Protein AF-0000000079764237 (afdb_homodimer)

Sequence (412 aa):
MGKVDENKHQKMDALFQSAYDLFLNQGIEKTSISDIAKKAGVAKGTFYLYFADKYEIRDRLIARTASRLFQRAHKALETADIPEFEDKIIFIVDYVLNAMQKNKLILRFISKNLSWGIFRQAITNNTQDDEGEILAYFSNILLDHPTIKLRAPETMLFLIIELASSTSYSTILDNDPMSFEELKPYLNESIRAIIRNHIIEDTAENMGKVDENKHQKMDALFQSAYDLFLNQGIEKTSISDIAKKAGVAKGTFYLYFADKYEIRDRLIARTASRLFQRAHKALETADIPEFEDKIIFIVDYVLNAMQKNKLILRFISKNLSWGIFRQAITNNTQDDEGEILAYFSNILLDHPTIKLRAPETMLFLIIELASSTSYSTILDNDPMSFEELKPYLNESIRAIIRNHIIEDTAEN

Organism: NCBI:txid410072

pLDDT: mean 88.66, std 13.71, range [31.56, 98.81]

Nearest PDB structures (foldseek):
  5wm9-assembly1_A  TM=7.262E-01  e=9.439E-06  Mycobacterium tuberculosis H37Rv
  5gp9-assembly1_A  TM=5.691E-01  e=1.824E-05  Halalkalibacterium halodurans C-125
  3ih3-assembly1_A  TM=5.911E-01  e=7.849E-05  Thermotoga maritima
  6mj1-assembly1_A-2  TM=4.930E-01  e=6.502E-05  Bacillus subtilis subsp. subtilis str. 168
  6g87-assembly2_C  TM=5.710E-01  e=9.971E-04  Bradyrhizobium diazoefficiens

Foldseek 3Di:
DDPVVVVLVLLLVLLLVLLLVCCLPPNQVRDALCSSQVSSVHDSVSSVVPDVGSVRSLLQSLLQLVLVLQVVQLVVLVVVPDQDLLVSVLSSLCSSLVVCLVPVSNLVSRLVNPDPVSPQQSCQVPPDPCGVPNVVSNVVSCVSVVQWDFAPVSVLVVVLCNLSSVVSNCQSPPCVPHHNVVCSVVSSVVNSVSRVVGTDDPPPPD/DDPVVVVLVLLLVLLLVLLLVCCLPPNLVRDALCSSQVSSVHDSVSSVVPDVGSVRSLLQSLLQLLLVLQVVQLVVLVVVPDQDLLVSVLSSLVSSLVVCLVPVSNLVSHLVNPDPVSPQQSCQVPPDPCGNPNVVSNVVSCVSVVQWDFAPVSVLVVVLCNLSSVVSNCQSPPCPPHHNVVCSVVSSVVNSVSSVVGTDDPPPPD

Radius of gyration: 24.18 Å; Cα contacts (8 Å, |Δi|>4): 410; chains: 2; bounding box: 72×68×48 Å

Solvent-accessible surface area (backbone atoms only — not comparable to full-atom values): 22259 Å² total; per-residue (Å²): 125,55,74,67,54,50,50,49,50,49,51,51,49,33,39,51,53,30,38,50,53,42,37,54,74,62,29,63,87,75,50,49,64,62,58,26,20,54,70,38,72,46,56,58,69,59,50,57,74,77,30,94,49,70,62,54,53,49,49,53,48,43,17,50,51,52,32,50,44,52,50,51,26,51,56,51,49,72,69,64,74,63,84,50,68,66,58,45,54,50,48,38,52,49,45,43,52,50,54,27,63,76,34,55,49,56,37,59,57,35,68,79,64,64,42,64,67,40,50,46,39,26,20,45,50,51,77,70,95,79,13,48,40,50,61,42,46,52,48,50,55,44,64,76,34,76,84,63,41,65,52,61,58,68,57,50,50,49,54,45,50,37,34,53,48,52,51,42,50,40,10,58,76,64,42,42,90,40,44,45,77,72,42,44,66,60,52,53,53,41,45,48,43,42,52,56,72,27,46,55,75,81,73,76,81,120,126,55,73,68,54,49,50,51,50,50,52,51,48,33,40,50,53,30,40,50,52,42,37,53,73,61,30,63,88,75,51,48,65,61,56,26,20,54,70,40,70,45,54,60,69,60,49,58,74,77,30,94,47,71,62,54,54,47,49,53,46,42,18,51,52,52,33,50,45,49,49,51,26,50,58,50,50,72,70,65,72,65,85,50,70,65,56,44,55,50,48,37,53,50,46,43,52,49,53,27,61,75,34,55,48,57,38,58,57,35,67,80,63,63,40,63,68,40,50,45,39,27,20,46,49,50,77,70,96,76,13,50,42,51,60,43,46,51,49,49,54,42,65,76,36,75,84,62,39,66,53,61,59,67,58,50,50,49,54,43,50,36,33,54,48,51,51,42,49,38,10,58,76,65,42,42,93,38,44,42,78,71,43,45,66,60,52,52,53,41,46,47,41,42,51,57,72,26,46,54,75,80,74,75,81,120

InterPro domains:
  IPR001647 DNA-binding HTH domain, TetR-type [PF00440] (17-59)
  IPR001647 DNA-binding HTH domain, TetR-type [PR00455] (15-28)
  IPR001647 DNA-binding HTH domain, TetR-type [PR00455] (36-59)
  IPR001647 DNA-binding HTH domain, TetR-type [PS50977] (9-69)
  IPR009057 Homedomain-like superfamily [SSF46689] (2-77)
  IPR023772 DNA-binding HTH domain, TetR-type, conserved site [PS01081] (27-57)
  IPR050624 Nucleoid occlusion factor SlmA/HTH-type transcriptional regulator [PTHR43479] (3-113)

Structure (mmCIF, N/CA/C/O backbone):
data_AF-0000000079764237-model_v1
#
loop_
_entity.id
_entity.type
_entity.pdbx_description
1 polymer 'TetR/AcrR family transcriptional regulator'
#
loop_
_atom_site.group_PDB
_atom_site.id
_atom_site.type_symbol
_atom_site.label_atom_id
_atom_site.label_alt_id
_atom_site.label_comp_id
_atom_site.label_asym_id
_atom_site.label_entity_id
_atom_site.label_seq_id
_atom_site.pdbx_PDB_ins_code
_atom_site.Cartn_x
_atom_site.Cartn_y
_atom_site.Cartn_z
_atom_site.occupancy
_atom_site.B_iso_or_equiv
_atom_site.auth_seq_id
_atom_site.auth_comp_id
_atom_site.auth_asym_id
_atom_site.auth_atom_id
_atom_site.pdbx_PDB_model_num
ATOM 1 N N . MET A 1 1 ? 15.68 -31.938 -24.047 1 57.62 1 MET A N 1
ATOM 2 C CA . MET A 1 1 ? 16.516 -30.75 -24.047 1 57.62 1 MET A CA 1
ATOM 3 C C . MET A 1 1 ? 17.984 -31.109 -24.219 1 57.62 1 MET A C 1
ATOM 5 O O . MET A 1 1 ? 18.469 -32.062 -23.594 1 57.62 1 MET A O 1
ATOM 9 N N . GLY A 1 2 ? 18.625 -30.625 -25.203 1 64.19 2 GLY A N 1
ATOM 10 C CA . GLY A 1 2 ? 20.016 -30.969 -25.422 1 64.19 2 GLY A CA 1
ATOM 11 C C . GLY A 1 2 ? 20.922 -30.516 -24.297 1 64.19 2 GLY A C 1
ATOM 12 O O . GLY A 1 2 ? 20.5 -29.781 -23.406 1 64.19 2 GLY A O 1
ATOM 13 N N . LYS A 1 3 ? 22.094 -31.141 -24.172 1 73.75 3 LYS A N 1
ATOM 14 C CA . LYS A 1 3 ? 23.078 -30.844 -23.125 1 73.75 3 LYS A CA 1
ATOM 15 C C . LYS A 1 3 ? 23.25 -29.344 -22.953 1 73.75 3 LYS A C 1
ATOM 17 O O . LYS A 1 3 ? 23.391 -28.844 -21.844 1 73.75 3 LYS A O 1
ATOM 22 N N . VAL A 1 4 ? 23.219 -28.578 -24.031 1 73.19 4 VAL A N 1
ATOM 23 C CA . VAL A 1 4 ? 23.406 -27.141 -24.047 1 73.19 4 VAL A CA 1
ATOM 24 C C . VAL A 1 4 ? 22.219 -26.453 -23.344 1 73.19 4 VAL A C 1
ATOM 26 O O . VAL A 1 4 ? 22.406 -25.547 -22.547 1 73.19 4 VAL A O 1
ATOM 29 N N . ASP A 1 5 ? 21.062 -26.938 -23.656 1 72.88 5 ASP A N 1
ATOM 30 C CA . ASP A 1 5 ? 19.859 -26.406 -23.047 1 72.88 5 ASP A CA 1
ATOM 31 C C . ASP A 1 5 ? 19.828 -26.688 -21.547 1 72.88 5 ASP A C 1
ATOM 33 O O . ASP A 1 5 ? 19.406 -25.828 -20.75 1 72.88 5 ASP A O 1
ATOM 37 N N . GLU A 1 6 ? 20.281 -27.844 -21.219 1 74.56 6 GLU A N 1
ATOM 38 C CA . GLU A 1 6 ? 20.328 -28.219 -19.812 1 74.56 6 GLU A CA 1
ATOM 39 C C . GLU A 1 6 ? 21.312 -27.359 -19.031 1 74.56 6 GLU A C 1
ATOM 41 O O . GLU A 1 6 ? 21.031 -26.953 -17.906 1 74.56 6 GLU A O 1
ATOM 46 N N . ASN A 1 7 ? 22.438 -27.125 -19.625 1 78.31 7 ASN A N 1
ATOM 47 C CA . ASN A 1 7 ? 23.438 -26.281 -19 1 78.31 7 ASN A CA 1
ATOM 48 C C . ASN A 1 7 ? 22.938 -24.844 -18.812 1 78.31 7 ASN A C 1
ATOM 50 O O . ASN A 1 7 ? 23.188 -24.219 -17.781 1 78.31 7 ASN A O 1
ATOM 54 N N . LYS A 1 8 ? 22.203 -24.453 -19.781 1 80.31 8 LYS A N 1
ATOM 55 C CA . LYS A 1 8 ? 21.625 -23.125 -19.719 1 80.31 8 LYS A CA 1
ATOM 56 C C . LYS A 1 8 ? 20.625 -23 -18.562 1 80.31 8 LYS A C 1
ATOM 58 O O . LYS A 1 8 ? 20.641 -22.016 -17.828 1 80.31 8 LYS A O 1
ATOM 63 N N . HIS A 1 9 ? 19.891 -24.047 -18.453 1 84.44 9 HIS A N 1
ATOM 64 C CA . HIS A 1 9 ? 18.891 -24.062 -17.391 1 84.44 9 HIS A CA 1
ATOM 65 C C . HIS A 1 9 ? 19.547 -24.109 -16.016 1 84.44 9 HIS A C 1
ATOM 67 O O . HIS A 1 9 ? 19.078 -23.438 -15.086 1 84.44 9 HIS A O 1
ATOM 73 N N . GLN A 1 10 ? 20.562 -24.781 -15.945 1 88.88 10 GLN A N 1
ATOM 74 C CA . GLN A 1 10 ? 21.266 -24.891 -14.672 1 88.88 10 GLN A CA 1
ATOM 75 C C . GLN A 1 10 ? 21.906 -23.578 -14.266 1 88.88 10 GLN A C 1
ATOM 77 O O . GLN A 1 10 ? 21.859 -23.188 -13.094 1 88.88 10 GLN A O 1
ATOM 82 N N . LYS A 1 11 ? 22.5 -22.938 -15.234 1 92 11 LYS A N 1
ATOM 83 C CA . LYS A 1 11 ? 23.125 -21.641 -14.938 1 92 11 LYS A CA 1
ATOM 84 C C . LYS A 1 11 ? 22.094 -20.609 -14.547 1 92 11 LYS A C 1
ATOM 86 O O . LYS A 1 11 ? 22.281 -19.844 -13.602 1 92 11 LYS A O 1
ATOM 91 N N . MET A 1 12 ? 21.062 -20.625 -15.266 1 92.5 12 MET A N 1
ATOM 92 C CA . MET A 1 12 ? 19.969 -19.688 -14.953 1 92.5 12 MET A CA 1
ATOM 93 C C . MET A 1 12 ? 19.438 -19.938 -13.547 1 92.5 12 MET A C 1
ATOM 95 O O . MET A 1 12 ? 19.219 -19 -12.781 1 92.5 12 MET A O 1
ATOM 99 N N . ASP A 1 13 ? 19.266 -21.172 -13.219 1 93.62 13 ASP A N 1
ATOM 100 C CA . ASP A 1 13 ? 18.766 -21.531 -11.906 1 93.62 13 ASP A CA 1
ATOM 101 C C . ASP A 1 13 ? 19.734 -21.125 -10.805 1 93.62 13 ASP A C 1
ATOM 103 O O . ASP A 1 13 ? 19.312 -20.672 -9.734 1 93.62 13 ASP A O 1
ATOM 107 N N . ALA A 1 14 ? 20.984 -21.328 -11.094 1 95.5 14 ALA A N 1
ATOM 108 C CA . ALA A 1 14 ? 22 -20.938 -10.125 1 95.5 14 ALA A CA 1
ATOM 109 C C . ALA A 1 14 ? 21.969 -19.422 -9.891 1 95.5 14 ALA A C 1
ATOM 111 O O . ALA A 1 14 ? 22.094 -18.969 -8.75 1 95.5 14 ALA A O 1
ATOM 112 N N . LEU A 1 15 ? 21.766 -18.703 -10.938 1 96.25 15 LEU A N 1
ATOM 113 C CA . LEU A 1 15 ? 21.672 -17.25 -10.836 1 96.25 15 LEU A CA 1
ATOM 114 C C . LEU A 1 15 ? 20.438 -16.844 -10.039 1 96.25 15 LEU A C 1
ATOM 116 O O . LEU A 1 15 ? 20.5 -15.977 -9.164 1 96.25 15 LEU A O 1
ATOM 120 N N . PHE A 1 16 ? 19.328 -17.484 -10.297 1 95.12 16 PHE A N 1
ATOM 121 C CA . PHE A 1 16 ? 18.094 -17.203 -9.586 1 95.12 16 PHE A CA 1
ATOM 122 C C . PHE A 1 16 ? 18.25 -17.469 -8.094 1 95.12 16 PHE A C 1
ATOM 124 O O . PHE A 1 16 ? 17.922 -16.625 -7.266 1 95.12 16 PHE A O 1
ATOM 131 N N . GLN A 1 17 ? 18.812 -18.609 -7.785 1 96.19 17 GLN A N 1
ATOM 132 C CA . GLN A 1 17 ? 18.953 -18.984 -6.387 1 96.19 17 GLN A CA 1
ATOM 133 C C . GLN A 1 17 ? 19.906 -18.047 -5.652 1 96.19 17 GLN A C 1
ATOM 135 O O . GLN A 1 17 ? 19.641 -17.656 -4.512 1 96.19 17 GLN A O 1
ATOM 140 N N . SER A 1 18 ? 20.953 -17.734 -6.293 1 97.5 18 SER A N 1
ATOM 141 C CA . SER A 1 18 ? 21.938 -16.828 -5.699 1 97.5 18 SER A CA 1
ATOM 142 C C . SER A 1 18 ? 21.344 -15.445 -5.48 1 97.5 18 SER A C 1
ATOM 144 O O . SER A 1 18 ? 21.484 -14.867 -4.402 1 97.5 18 SER A O 1
ATOM 146 N N . ALA A 1 19 ? 20.719 -14.938 -6.531 1 96.88 19 ALA A N 1
ATOM 147 C CA . ALA A 1 19 ? 20.078 -13.625 -6.426 1 96.88 19 ALA A CA 1
ATOM 148 C C . ALA A 1 19 ? 19.016 -13.617 -5.328 1 96.88 19 ALA A C 1
ATOM 150 O O . ALA A 1 19 ? 18.953 -12.672 -4.539 1 96.88 19 ALA A O 1
ATOM 151 N N . TYR A 1 20 ? 18.266 -14.648 -5.285 1 95.31 20 TYR A N 1
ATOM 152 C CA . TYR A 1 20 ? 17.203 -14.773 -4.285 1 95.31 20 TYR A CA 1
ATOM 153 C C . TYR A 1 20 ? 17.781 -14.688 -2.877 1 95.31 20 TYR A C 1
ATOM 155 O O . TYR A 1 20 ? 17.312 -13.891 -2.059 1 95.31 20 TYR A O 1
ATOM 163 N N . ASP A 1 21 ? 18.797 -15.43 -2.662 1 96.25 21 ASP A N 1
ATOM 164 C CA . ASP A 1 21 ? 19.438 -15.461 -1.352 1 96.25 21 ASP A CA 1
ATOM 165 C C . ASP A 1 21 ? 20.016 -14.094 -0.991 1 96.25 21 ASP A C 1
ATOM 167 O O . ASP A 1 21 ? 19.859 -13.617 0.132 1 96.25 21 ASP A O 1
ATOM 171 N N . LEU A 1 22 ? 20.656 -13.523 -1.904 1 96.88 22 LEU A N 1
ATOM 172 C CA . LEU A 1 22 ? 21.312 -12.234 -1.667 1 96.88 22 LEU A CA 1
ATOM 173 C C . LEU A 1 22 ? 20.266 -11.141 -1.454 1 96.88 22 LEU A C 1
ATOM 175 O O . LEU A 1 22 ? 20.406 -10.32 -0.542 1 96.88 22 LEU A O 1
ATOM 179 N N . PHE A 1 23 ? 19.234 -11.125 -2.27 1 94.56 23 PHE A N 1
ATOM 180 C CA . PHE A 1 23 ? 18.188 -10.125 -2.15 1 94.56 23 PHE A CA 1
ATOM 181 C C . PHE A 1 23 ? 17.453 -10.25 -0.814 1 94.56 23 PHE A C 1
ATOM 183 O O . PHE A 1 23 ? 17.156 -9.242 -0.17 1 94.56 23 PHE A O 1
ATOM 190 N N . LEU A 1 24 ? 17.234 -11.453 -0.406 1 92.19 24 LEU A N 1
ATOM 191 C CA . LEU A 1 24 ? 16.484 -11.68 0.831 1 92.19 24 LEU A CA 1
ATOM 192 C C . LEU A 1 24 ? 17.312 -11.266 2.043 1 92.19 24 LEU A C 1
ATOM 194 O O . LEU A 1 24 ? 16.781 -10.734 3.016 1 92.19 24 LEU A O 1
ATOM 198 N N . ASN A 1 25 ? 18.594 -11.438 1.952 1 91.62 25 ASN A N 1
ATOM 199 C CA . ASN A 1 25 ? 19.438 -11.266 3.139 1 91.62 25 ASN A CA 1
ATOM 200 C C . ASN A 1 25 ? 20.109 -9.898 3.152 1 91.62 25 ASN A C 1
ATOM 202 O O . ASN A 1 25 ? 20.25 -9.273 4.211 1 91.62 25 ASN A O 1
ATOM 206 N N . GLN A 1 26 ? 20.484 -9.383 1.968 1 91.25 26 GLN A N 1
ATOM 207 C CA . GLN A 1 26 ? 21.266 -8.156 1.905 1 91.25 26 GLN A CA 1
ATOM 208 C C . GLN A 1 26 ? 20.453 -7.008 1.307 1 91.25 26 GLN A C 1
ATOM 210 O O . GLN A 1 26 ? 20.828 -5.84 1.451 1 91.25 26 GLN A O 1
ATOM 215 N N . GLY A 1 27 ? 19.375 -7.395 0.674 1 90.5 27 GLY A N 1
ATOM 216 C CA . GLY A 1 27 ? 18.609 -6.363 -0.02 1 90.5 27 GLY A CA 1
ATOM 217 C C . GLY A 1 27 ? 19.078 -6.141 -1.447 1 90.5 27 GLY A C 1
ATOM 218 O O . GLY A 1 27 ? 20.219 -6.473 -1.796 1 90.5 27 GLY A O 1
ATOM 219 N N . ILE A 1 28 ? 18.328 -5.539 -2.238 1 91 28 ILE A N 1
ATOM 220 C CA . ILE A 1 28 ? 18.562 -5.367 -3.666 1 91 28 ILE A CA 1
ATOM 221 C C . ILE A 1 28 ? 19.641 -4.305 -3.879 1 91 28 ILE A C 1
ATOM 223 O O . ILE A 1 28 ? 20.562 -4.492 -4.684 1 91 28 ILE A O 1
ATOM 227 N N . GLU A 1 29 ? 19.516 -3.227 -3.141 1 86.5 29 GLU A N 1
ATOM 228 C CA . GLU A 1 29 ? 20.422 -2.092 -3.326 1 86.5 29 GLU A CA 1
ATOM 229 C C . GLU A 1 29 ? 21.859 -2.471 -2.994 1 86.5 29 GLU A C 1
ATOM 231 O O . GLU A 1 29 ? 22.797 -2.029 -3.666 1 86.5 29 GLU A O 1
ATOM 236 N N . LYS A 1 30 ? 22.062 -3.293 -2.105 1 91.81 30 LYS A N 1
ATOM 237 C CA . LYS A 1 30 ? 23.391 -3.639 -1.625 1 91.81 30 LYS A CA 1
ATOM 238 C C . LYS A 1 30 ? 23.953 -4.84 -2.379 1 91.81 30 LYS A C 1
ATOM 240 O O . LYS A 1 30 ? 25.062 -5.289 -2.098 1 91.81 30 LYS A O 1
ATOM 245 N N . THR A 1 31 ? 23.141 -5.367 -3.229 1 96.44 31 THR A N 1
ATOM 246 C CA . THR A 1 31 ? 23.578 -6.531 -3.992 1 96.44 31 THR A CA 1
ATOM 247 C C . THR A 1 31 ? 24.016 -6.121 -5.395 1 96.44 31 THR A C 1
ATOM 249 O O . THR A 1 31 ? 23.312 -5.398 -6.09 1 96.44 31 THR A O 1
ATOM 252 N N . SER A 1 32 ? 25.203 -6.555 -5.82 1 96.62 32 SER A N 1
ATOM 253 C CA . SER A 1 32 ? 25.688 -6.262 -7.164 1 96.62 32 SER A CA 1
ATOM 254 C C . SER A 1 32 ? 25.562 -7.48 -8.07 1 96.62 32 SER A C 1
ATOM 256 O O . SER A 1 32 ? 25.391 -8.602 -7.594 1 96.62 32 SER A O 1
ATOM 258 N N . ILE A 1 33 ? 25.703 -7.223 -9.312 1 97.56 33 ILE A N 1
ATOM 259 C CA . ILE A 1 33 ? 25.703 -8.305 -10.289 1 97.56 33 ILE A CA 1
ATOM 260 C C . ILE A 1 33 ? 26.922 -9.203 -10.062 1 97.56 33 ILE A C 1
ATOM 262 O O . ILE A 1 33 ? 26.828 -10.422 -10.195 1 97.56 33 ILE A O 1
ATOM 266 N N . SER A 1 34 ? 28.016 -8.586 -9.695 1 97.56 34 SER A N 1
ATOM 267 C CA . SER A 1 34 ? 29.219 -9.344 -9.391 1 97.56 34 SER A CA 1
ATOM 268 C C . SER A 1 34 ? 28.984 -10.297 -8.219 1 97.56 34 SER A C 1
ATOM 270 O O . SER A 1 34 ? 29.422 -11.445 -8.242 1 97.56 34 SER A O 1
ATOM 272 N N . ASP A 1 35 ? 28.281 -9.867 -7.184 1 97.88 35 ASP A N 1
ATOM 273 C CA . ASP A 1 35 ? 27.953 -10.711 -6.039 1 97.88 35 ASP A CA 1
ATOM 274 C C . ASP A 1 35 ? 27.125 -11.922 -6.469 1 97.88 35 ASP A C 1
ATOM 276 O O . ASP A 1 35 ? 27.406 -13.047 -6.047 1 97.88 35 ASP A O 1
ATOM 280 N N . ILE A 1 36 ? 26.141 -11.703 -7.305 1 98.31 36 ILE A N 1
ATOM 281 C CA . ILE A 1 36 ? 25.234 -12.742 -7.766 1 98.31 36 ILE A CA 1
ATOM 282 C C . ILE A 1 36 ? 26 -13.773 -8.586 1 98.31 36 ILE A C 1
ATOM 284 O O . ILE A 1 36 ? 25.875 -14.984 -8.352 1 98.31 36 ILE A O 1
ATOM 288 N N . ALA A 1 37 ? 26.812 -13.25 -9.539 1 98 37 ALA A N 1
ATOM 289 C CA . ALA A 1 37 ? 27.594 -14.125 -10.414 1 98 37 ALA A CA 1
ATOM 290 C C . ALA A 1 37 ? 28.578 -14.969 -9.609 1 98 37 ALA A C 1
ATOM 292 O O . ALA A 1 37 ? 28.672 -16.188 -9.805 1 98 37 ALA A O 1
ATOM 293 N N . LYS A 1 38 ? 29.266 -14.352 -8.742 1 98 38 LYS A N 1
ATOM 294 C CA . LYS A 1 38 ? 30.25 -15.039 -7.895 1 98 38 LYS A CA 1
ATOM 295 C C . LYS A 1 38 ? 29.594 -16.141 -7.078 1 98 38 LYS A C 1
ATOM 297 O O . LYS A 1 38 ? 30.078 -17.281 -7.047 1 98 38 LYS A O 1
ATOM 302 N N . LYS A 1 39 ? 28.547 -15.898 -6.457 1 97.62 39 LYS A N 1
ATOM 303 C CA . LYS A 1 39 ? 27.844 -16.875 -5.637 1 97.62 39 LYS A CA 1
ATOM 304 C C . LYS A 1 39 ? 27.312 -18.031 -6.488 1 97.62 39 LYS A C 1
ATOM 306 O O . LYS A 1 39 ? 27.25 -19.172 -6.035 1 97.62 39 LYS A O 1
ATOM 311 N N . ALA A 1 40 ? 26.906 -17.656 -7.672 1 97.56 40 ALA A N 1
ATOM 312 C CA . ALA A 1 40 ? 26.359 -18.656 -8.594 1 97.56 40 ALA A CA 1
ATOM 313 C C . ALA A 1 40 ? 27.469 -19.5 -9.211 1 97.56 40 ALA A C 1
ATOM 315 O O . ALA A 1 40 ? 27.203 -20.5 -9.867 1 97.56 40 ALA A O 1
ATOM 316 N N . GLY A 1 41 ? 28.688 -19.031 -9.117 1 96.94 41 GLY A N 1
ATOM 317 C CA . GLY A 1 41 ? 29.812 -19.766 -9.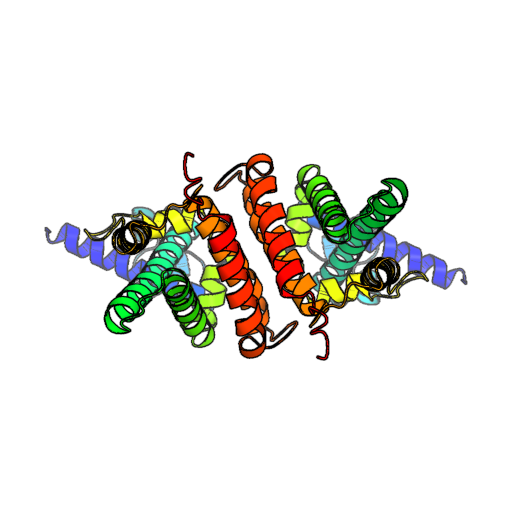664 1 96.94 41 GLY A CA 1
ATOM 318 C C . GLY A 1 41 ? 29.984 -19.594 -11.156 1 96.94 41 GLY A C 1
ATOM 319 O O . GLY A 1 41 ? 30.375 -20.531 -11.867 1 96.94 41 GLY A O 1
ATOM 320 N N . VAL A 1 42 ? 29.547 -18.438 -11.609 1 96.62 42 VAL A N 1
ATOM 321 C CA . VAL A 1 42 ? 29.672 -18.156 -13.039 1 96.62 42 VAL A CA 1
ATOM 322 C C . VAL A 1 42 ? 30.391 -16.828 -13.234 1 96.62 42 VAL A C 1
ATOM 324 O O . VAL A 1 42 ? 30.578 -16.062 -12.281 1 96.62 42 VAL A O 1
ATOM 327 N N . ALA A 1 43 ? 30.797 -16.609 -14.492 1 95 43 ALA A N 1
ATOM 328 C CA . ALA A 1 43 ? 31.391 -15.312 -14.836 1 95 43 ALA A CA 1
ATOM 329 C C . ALA A 1 43 ? 30.328 -14.227 -14.93 1 95 43 ALA A C 1
ATOM 331 O O . ALA A 1 43 ? 29.156 -14.508 -15.227 1 95 43 ALA A O 1
ATOM 332 N N . LYS A 1 44 ? 30.719 -13 -14.703 1 95.44 44 LYS A N 1
ATOM 333 C CA . LYS A 1 44 ? 29.812 -11.852 -14.773 1 95.44 44 LYS A CA 1
ATOM 334 C C . LYS A 1 44 ? 29.156 -11.758 -16.141 1 95.44 44 LYS A C 1
ATOM 336 O O . LYS A 1 44 ? 27.969 -11.422 -16.234 1 95.44 44 LYS A O 1
ATOM 341 N N . GLY A 1 45 ? 29.891 -12.078 -17.125 1 95.44 45 GLY A N 1
ATOM 342 C CA . GLY A 1 45 ? 29.375 -12.039 -18.484 1 95.44 45 GLY A CA 1
ATOM 343 C C . GLY A 1 45 ? 28.219 -13 -18.719 1 95.44 45 GLY A C 1
ATOM 344 O O . GLY A 1 45 ? 27.297 -12.695 -19.469 1 95.44 45 GLY A O 1
ATOM 345 N N . THR A 1 46 ? 28.281 -14.133 -18.047 1 95.56 46 THR A N 1
ATOM 346 C CA . THR A 1 46 ? 27.219 -15.133 -18.141 1 95.56 46 THR A CA 1
ATOM 347 C C . THR A 1 46 ? 25.891 -14.562 -17.641 1 95.56 46 THR A C 1
ATOM 349 O O . THR A 1 46 ? 24.844 -14.883 -18.188 1 95.56 46 THR A O 1
ATOM 352 N N . PHE A 1 47 ? 25.938 -13.688 -16.625 1 97.12 47 PHE A N 1
ATOM 353 C CA . PHE A 1 47 ? 24.734 -13.039 -16.109 1 97.12 47 PHE A CA 1
ATOM 354 C C . PHE A 1 47 ? 24 -12.305 -17.234 1 97.12 47 PHE A C 1
ATOM 356 O O . PHE A 1 47 ? 22.781 -12.414 -17.344 1 97.12 47 PHE A O 1
ATOM 363 N N . TYR A 1 48 ? 24.703 -11.688 -18.078 1 95.94 48 TYR A N 1
ATOM 364 C CA . TYR A 1 48 ? 24.125 -10.797 -19.078 1 95.94 48 TYR A CA 1
ATOM 365 C C . TYR A 1 48 ? 23.562 -11.594 -20.25 1 95.94 48 TYR A C 1
ATOM 367 O O . TYR A 1 48 ? 22.859 -11.047 -21.109 1 95.94 48 TYR A O 1
ATOM 375 N N . LEU A 1 49 ? 23.844 -12.836 -20.281 1 95.06 49 LEU A N 1
ATOM 376 C CA . LEU A 1 49 ? 23.203 -13.711 -21.25 1 95.06 49 LEU A CA 1
ATOM 377 C C . LEU A 1 49 ? 21.719 -13.898 -20.922 1 95.06 49 LEU A C 1
ATOM 379 O O . LEU A 1 49 ? 20.922 -14.188 -21.797 1 95.06 49 LEU A O 1
ATOM 383 N N . TYR A 1 50 ? 21.484 -13.695 -19.672 1 94.56 50 TYR A N 1
ATOM 384 C CA . TYR A 1 50 ? 20.141 -14.047 -19.219 1 94.56 50 TYR A CA 1
ATOM 385 C C . TYR A 1 50 ? 19.391 -12.805 -18.75 1 94.56 50 TYR A C 1
ATOM 387 O O . TYR A 1 50 ? 18.156 -12.742 -18.859 1 94.56 50 TYR A O 1
ATOM 395 N N . PHE A 1 51 ? 20.125 -11.875 -18.219 1 96.44 51 PHE A N 1
ATOM 396 C CA . PHE A 1 51 ? 19.484 -10.703 -17.625 1 96.44 51 PHE A CA 1
ATOM 397 C C . PHE A 1 51 ? 20.203 -9.43 -18.031 1 96.44 51 PHE A C 1
ATOM 399 O O . PHE A 1 51 ? 21.438 -9.398 -18.078 1 96.44 51 PHE A O 1
ATOM 406 N N . ALA A 1 52 ? 19.406 -8.391 -18.203 1 96.12 52 ALA A N 1
ATOM 407 C CA . ALA A 1 52 ? 19.984 -7.109 -18.594 1 96.12 52 ALA A CA 1
ATOM 408 C C . ALA A 1 52 ? 20.594 -6.379 -17.406 1 96.12 52 ALA A C 1
ATOM 410 O O . ALA A 1 52 ? 21.562 -5.637 -17.547 1 96.12 52 ALA A O 1
ATOM 411 N N . ASP A 1 53 ? 19.984 -6.551 -16.172 1 95.81 53 ASP A N 1
ATOM 412 C CA . ASP A 1 53 ? 20.438 -5.91 -14.93 1 95.81 53 ASP A CA 1
ATOM 413 C C . ASP A 1 53 ? 19.844 -6.602 -13.711 1 95.81 53 ASP A C 1
ATOM 415 O O . ASP A 1 53 ? 19.141 -7.613 -13.836 1 95.81 53 ASP A O 1
ATOM 419 N N . LYS A 1 54 ? 20.156 -6.121 -12.609 1 95.19 54 LYS A N 1
ATOM 420 C CA . LYS A 1 54 ? 19.719 -6.777 -11.375 1 95.19 54 LYS A CA 1
ATOM 421 C C . LYS A 1 54 ? 18.219 -6.586 -11.148 1 95.19 54 LYS A C 1
ATOM 423 O O . LYS A 1 54 ? 17.594 -7.363 -10.43 1 95.19 54 LYS A O 1
ATOM 428 N N . TYR A 1 55 ? 17.625 -5.664 -11.781 1 93.12 55 TYR A N 1
ATOM 429 C CA . TYR A 1 55 ? 16.203 -5.418 -11.602 1 93.12 55 TYR A CA 1
ATOM 430 C C . TYR A 1 55 ? 15.367 -6.398 -12.422 1 93.12 55 TYR A C 1
ATOM 432 O O . TYR A 1 55 ? 14.273 -6.785 -12.016 1 93.12 55 TYR A O 1
ATOM 440 N N . GLU A 1 56 ? 15.867 -6.762 -13.531 1 94.12 56 GLU A N 1
ATOM 441 C CA . GLU A 1 56 ? 15.164 -7.781 -14.305 1 94.12 56 GLU A CA 1
ATOM 442 C C . GLU A 1 56 ? 15.086 -9.102 -13.539 1 94.12 56 GLU A C 1
ATOM 444 O O . GLU A 1 56 ? 14.023 -9.719 -13.453 1 94.12 56 GLU A O 1
ATOM 449 N N . ILE A 1 57 ? 16.25 -9.578 -13.016 1 95.44 57 ILE A N 1
ATOM 450 C CA . ILE A 1 57 ? 16.234 -10.836 -12.281 1 95.44 57 ILE A CA 1
ATOM 451 C C . ILE A 1 57 ? 15.398 -10.695 -11.016 1 95.44 57 ILE A C 1
ATOM 453 O O . ILE A 1 57 ? 14.711 -11.633 -10.609 1 95.44 57 ILE A O 1
ATOM 457 N N . ARG A 1 58 ? 15.406 -9.531 -10.344 1 94.25 58 ARG A N 1
ATOM 458 C CA . ARG A 1 58 ? 14.555 -9.266 -9.195 1 94.25 58 ARG A CA 1
ATOM 459 C C . ARG A 1 58 ? 13.078 -9.461 -9.547 1 94.25 58 ARG A C 1
ATOM 461 O O . ARG A 1 58 ? 12.367 -10.195 -8.859 1 94.25 58 ARG A O 1
ATOM 468 N N . ASP A 1 59 ? 12.68 -8.828 -10.672 1 92.25 59 ASP A N 1
ATOM 469 C CA . ASP A 1 59 ? 11.273 -8.867 -11.07 1 92.25 59 ASP A CA 1
ATOM 470 C C . ASP A 1 59 ? 10.828 -10.297 -11.375 1 92.25 59 ASP A C 1
ATOM 472 O O . ASP A 1 59 ? 9.734 -10.703 -10.984 1 92.25 59 ASP A O 1
ATOM 476 N N . ARG A 1 60 ? 11.648 -10.992 -12.016 1 91.44 60 ARG A N 1
ATOM 477 C CA . ARG A 1 60 ? 11.328 -12.375 -12.336 1 91.44 60 ARG A CA 1
ATOM 478 C C . ARG A 1 60 ? 11.242 -13.227 -11.07 1 91.44 60 ARG A C 1
ATOM 480 O O . ARG A 1 60 ? 10.375 -14.094 -10.953 1 91.44 60 ARG A O 1
ATOM 487 N N . LEU A 1 61 ? 12.109 -12.953 -10.156 1 92.69 61 LEU A N 1
ATOM 488 C CA . LEU A 1 61 ? 12.117 -13.688 -8.891 1 92.69 61 LEU A CA 1
ATOM 489 C C . LEU A 1 61 ? 10.875 -13.352 -8.062 1 92.69 61 LEU A C 1
ATOM 491 O O . LEU A 1 61 ? 10.305 -14.234 -7.418 1 92.69 61 LEU A O 1
ATOM 495 N N . ILE A 1 62 ? 10.523 -12.133 -8.07 1 92.69 62 ILE A N 1
ATOM 496 C CA . ILE A 1 62 ? 9.328 -11.719 -7.348 1 92.69 62 ILE A CA 1
ATOM 497 C C . ILE A 1 62 ? 8.109 -12.43 -7.93 1 92.69 62 ILE A C 1
ATOM 499 O O . ILE A 1 62 ? 7.297 -12.992 -7.188 1 92.69 62 ILE A O 1
ATOM 503 N N . ALA A 1 63 ? 8.023 -12.391 -9.234 1 89.88 63 ALA A N 1
ATOM 504 C CA . ALA A 1 63 ? 6.914 -13.055 -9.898 1 89.88 63 ALA A CA 1
ATOM 505 C C . ALA A 1 63 ? 6.887 -14.547 -9.562 1 89.88 63 ALA A C 1
ATOM 507 O O . ALA A 1 63 ? 5.828 -15.102 -9.25 1 89.88 63 ALA A O 1
ATOM 508 N N . ARG A 1 64 ? 8 -15.172 -9.57 1 88.25 64 ARG A N 1
ATOM 509 C CA . ARG A 1 64 ? 8.109 -16.594 -9.281 1 88.25 64 ARG A CA 1
ATOM 510 C C . ARG A 1 64 ? 7.723 -16.891 -7.84 1 88.25 64 ARG A C 1
ATOM 512 O O . ARG A 1 64 ? 7.027 -17.875 -7.562 1 88.25 64 ARG A O 1
ATOM 519 N N . THR A 1 65 ? 8.203 -16.109 -6.969 1 90.56 65 THR A N 1
ATOM 520 C CA . THR A 1 65 ? 7.922 -16.297 -5.551 1 90.56 65 THR A CA 1
ATOM 521 C C . THR A 1 65 ? 6.43 -16.125 -5.27 1 90.56 65 THR A C 1
ATOM 523 O O . THR A 1 65 ? 5.828 -16.938 -4.562 1 90.56 65 THR A O 1
ATOM 526 N N . ALA A 1 66 ? 5.875 -15.062 -5.805 1 89.62 66 ALA A N 1
ATOM 527 C CA . ALA A 1 66 ? 4.438 -14.836 -5.656 1 89.62 66 ALA A CA 1
ATOM 528 C C . ALA A 1 66 ? 3.637 -16 -6.242 1 89.62 66 ALA A C 1
ATOM 530 O O . ALA A 1 66 ? 2.686 -16.484 -5.621 1 89.62 66 ALA A O 1
ATOM 531 N N . SER A 1 67 ? 4.02 -16.422 -7.426 1 87.88 67 SER A N 1
ATOM 532 C CA . SER A 1 67 ? 3.348 -17.547 -8.086 1 87.88 67 SER A CA 1
ATOM 533 C C . SER A 1 67 ? 3.361 -18.797 -7.207 1 87.88 67 SER A C 1
ATOM 535 O O . SER A 1 67 ? 2.348 -19.484 -7.09 1 87.88 67 SER A O 1
ATOM 537 N N . ARG A 1 68 ? 4.477 -19.031 -6.645 1 89.44 68 ARG A N 1
ATOM 538 C CA . ARG A 1 68 ? 4.617 -20.203 -5.789 1 89.44 68 ARG A CA 1
ATOM 539 C C . ARG A 1 68 ? 3.711 -20.109 -4.566 1 89.44 68 ARG A C 1
ATOM 541 O O . ARG A 1 68 ? 3.098 -21.094 -4.16 1 89.44 68 ARG A O 1
ATOM 548 N N . LEU A 1 69 ? 3.691 -18.984 -3.949 1 90.62 69 LEU A N 1
ATOM 549 C CA . LEU A 1 69 ? 2.828 -18.766 -2.791 1 90.62 69 LEU A CA 1
ATOM 550 C C . LEU A 1 69 ? 1.365 -19 -3.156 1 90.62 69 LEU A C 1
ATOM 552 O O . LEU A 1 69 ? 0.642 -19.688 -2.428 1 90.62 69 LEU A O 1
ATOM 556 N N . PHE A 1 70 ? 0.928 -18.5 -4.262 1 88.94 70 PHE A N 1
ATOM 557 C CA . PHE A 1 70 ? -0.462 -18.641 -4.68 1 88.94 70 PHE A CA 1
ATOM 558 C C . PHE A 1 70 ? -0.779 -20.078 -5.062 1 88.94 70 PHE A C 1
ATOM 560 O O . PHE A 1 70 ? -1.882 -20.562 -4.805 1 88.94 70 PHE A O 1
ATOM 567 N N . GLN A 1 71 ? 0.165 -20.703 -5.734 1 88.06 71 GLN A N 1
ATOM 568 C CA . GLN A 1 71 ? -0.015 -22.109 -6.09 1 88.06 71 GLN A CA 1
ATOM 569 C C . GLN A 1 71 ? -0.204 -22.969 -4.844 1 88.06 71 GLN A C 1
ATOM 571 O O . GLN A 1 71 ? -1.061 -23.859 -4.82 1 88.06 71 GLN A O 1
ATOM 576 N N . ARG A 1 72 ? 0.614 -22.75 -3.91 1 92.38 72 ARG A N 1
ATOM 577 C CA . ARG A 1 72 ? 0.5 -23.5 -2.662 1 92.38 72 ARG A CA 1
ATOM 578 C C . ARG A 1 72 ? -0.831 -23.219 -1.974 1 92.38 72 ARG A C 1
ATOM 580 O O . ARG A 1 72 ? -1.461 -24.125 -1.428 1 92.38 72 ARG A O 1
ATOM 587 N N . ALA A 1 73 ? -1.202 -21.984 -1.971 1 93.44 73 ALA A N 1
ATOM 588 C CA . ALA A 1 73 ? -2.49 -21.609 -1.392 1 93.44 73 ALA A CA 1
ATOM 589 C C . ALA A 1 73 ? -3.637 -22.312 -2.104 1 93.44 73 ALA A C 1
ATOM 591 O O . ALA A 1 73 ? -4.566 -22.812 -1.458 1 93.44 73 ALA A O 1
ATOM 592 N N . HIS A 1 74 ? -3.578 -22.344 -3.408 1 90.25 74 HIS A N 1
ATOM 593 C CA . HIS A 1 74 ? -4.617 -22.984 -4.195 1 90.25 74 HIS A CA 1
ATOM 594 C C . HIS A 1 74 ? -4.672 -24.484 -3.904 1 90.25 74 HIS A C 1
ATOM 596 O O . HIS A 1 74 ? -5.758 -25.062 -3.787 1 90.25 74 HIS A O 1
ATOM 602 N N . LYS A 1 75 ? -3.514 -25.078 -3.885 1 91.56 75 LYS A N 1
ATOM 603 C CA . LYS A 1 75 ? -3.459 -26.516 -3.568 1 91.56 75 LYS A CA 1
ATOM 604 C C . LYS A 1 75 ? -4.066 -26.797 -2.199 1 91.56 75 LYS A C 1
ATOM 606 O O . LYS A 1 75 ? -4.816 -27.766 -2.033 1 91.56 75 LYS A O 1
ATOM 611 N N . ALA A 1 76 ? -3.742 -25.969 -1.251 1 95.44 76 ALA A N 1
ATOM 612 C CA . ALA A 1 76 ? -4.312 -26.109 0.087 1 95.44 76 ALA A CA 1
ATOM 613 C C . ALA A 1 76 ? -5.828 -25.938 0.058 1 95.44 76 ALA A C 1
ATOM 615 O O . ALA A 1 76 ? -6.555 -26.625 0.776 1 95.44 76 ALA A O 1
ATOM 616 N N . LEU A 1 77 ? -6.316 -25.016 -0.722 1 94.75 77 LEU A N 1
ATOM 617 C CA . LEU A 1 77 ? -7.746 -24.75 -0.856 1 94.75 77 LEU A CA 1
ATOM 618 C C . LEU A 1 77 ? -8.477 -25.984 -1.378 1 94.75 77 LEU A C 1
ATOM 620 O O . LEU A 1 77 ? -9.578 -26.297 -0.921 1 94.75 77 LEU A O 1
ATOM 624 N N . GLU A 1 78 ? -7.895 -26.656 -2.326 1 89.69 78 GLU A N 1
ATOM 625 C CA . GLU A 1 78 ? -8.492 -27.844 -2.926 1 89.69 78 GLU A CA 1
ATOM 626 C C . GLU A 1 78 ? -8.75 -28.922 -1.878 1 89.69 78 GLU A C 1
ATOM 628 O O . GLU A 1 78 ? -9.719 -29.672 -1.985 1 89.69 78 GLU A O 1
ATOM 633 N N . THR A 1 79 ? -7.977 -28.891 -0.824 1 93.69 79 THR A N 1
ATOM 634 C CA . THR A 1 79 ? -8.094 -29.922 0.205 1 93.69 79 THR A CA 1
ATOM 635 C C . THR A 1 79 ? -9.008 -29.453 1.333 1 93.69 79 THR A C 1
ATOM 637 O O . THR A 1 79 ? -9.523 -30.266 2.102 1 93.69 79 THR A O 1
ATOM 640 N N . ALA A 1 80 ? -9.195 -28.172 1.605 1 93.94 80 ALA A N 1
ATOM 641 C CA . ALA A 1 80 ? -9.898 -27.594 2.75 1 93.94 80 ALA A CA 1
ATOM 642 C C . ALA A 1 80 ? -11.414 -27.703 2.578 1 93.94 80 ALA A C 1
ATOM 644 O O . ALA A 1 80 ? -12.164 -27.578 3.545 1 93.94 80 ALA A O 1
ATOM 645 N N . ASP A 1 81 ? -12.031 -28.094 1.445 1 88.62 81 ASP A N 1
ATOM 646 C CA . ASP A 1 81 ? -13.461 -28.266 1.201 1 88.62 81 ASP A CA 1
ATOM 647 C C . ASP A 1 81 ? -14.242 -27.031 1.652 1 88.62 81 ASP A C 1
ATOM 649 O O . ASP A 1 81 ? -15.188 -27.156 2.434 1 88.62 81 ASP A O 1
ATOM 653 N N . ILE A 1 82 ? -13.953 -25.891 1.333 1 94.5 82 ILE A N 1
ATOM 654 C CA . ILE A 1 82 ? -14.625 -24.625 1.618 1 94.5 82 ILE A CA 1
ATOM 655 C C . ILE A 1 82 ? -15.664 -24.344 0.54 1 94.5 82 ILE A C 1
ATOM 657 O O . ILE A 1 82 ? -15.32 -24.172 -0.634 1 94.5 82 ILE A O 1
ATOM 661 N N . PRO A 1 83 ? -16.906 -24.25 0.922 1 91.81 83 PRO A N 1
ATOM 662 C CA . PRO A 1 83 ? -17.953 -24.188 -0.108 1 91.81 83 PRO A CA 1
ATOM 663 C C . PRO A 1 83 ? -18.219 -22.766 -0.592 1 91.81 83 PRO A C 1
ATOM 665 O O . PRO A 1 83 ? -18.469 -22.547 -1.779 1 91.81 83 PRO A O 1
ATOM 668 N N . GLU A 1 84 ? -18.125 -21.75 0.294 1 95.5 84 GLU A N 1
ATOM 669 C CA . GLU A 1 84 ? -18.547 -20.391 -0.052 1 95.5 84 GLU A CA 1
ATOM 670 C C . GLU A 1 84 ? -17.469 -19.641 -0.8 1 95.5 84 GLU A C 1
ATOM 672 O O . GLU A 1 84 ? -16.281 -19.719 -0.446 1 95.5 84 GLU A O 1
ATOM 677 N N . PHE A 1 85 ? -17.875 -18.906 -1.834 1 96.12 85 PHE A N 1
ATOM 678 C CA . PHE A 1 85 ? -16.969 -18.172 -2.713 1 96.12 85 PHE A CA 1
ATOM 679 C C . PHE A 1 85 ? -16.109 -17.203 -1.915 1 96.12 85 PHE A C 1
ATOM 681 O O . PHE A 1 85 ? -14.883 -17.219 -2.016 1 96.12 85 PHE A O 1
ATOM 688 N N . GLU A 1 86 ? -16.734 -16.375 -1.079 1 97.06 86 GLU A N 1
ATOM 689 C CA . GLU A 1 86 ? -16.016 -15.398 -0.282 1 97.06 86 GLU A CA 1
ATOM 690 C C . GLU A 1 86 ? -14.984 -16.062 0.623 1 97.06 86 GLU A C 1
ATOM 692 O O . GLU A 1 86 ? -13.859 -15.578 0.772 1 97.06 86 GLU A O 1
ATOM 697 N N . ASP A 1 87 ? -15.383 -17.203 1.217 1 97.56 87 ASP A N 1
ATOM 698 C CA . ASP A 1 87 ? -14.508 -17.922 2.143 1 97.56 87 ASP A CA 1
ATOM 699 C C . ASP A 1 87 ? -13.289 -18.484 1.42 1 97.56 87 ASP A C 1
ATOM 701 O O . ASP A 1 87 ? -12.203 -18.578 1.998 1 97.56 87 ASP A O 1
ATOM 705 N N . LYS A 1 88 ? -13.477 -18.891 0.184 1 96.88 88 LYS A N 1
ATOM 706 C CA . LYS A 1 88 ? -12.359 -19.391 -0.599 1 96.88 88 LYS A CA 1
ATOM 707 C C . LYS A 1 88 ? -11.312 -18.297 -0.829 1 96.88 88 LYS A C 1
ATOM 709 O O . LYS A 1 88 ? -10.109 -18.547 -0.696 1 96.88 88 LYS A O 1
ATOM 714 N N . ILE A 1 89 ? -11.766 -17.109 -1.145 1 96.38 89 ILE A N 1
ATOM 715 C CA . ILE A 1 89 ? -10.859 -15.984 -1.371 1 96.38 89 ILE A CA 1
ATOM 716 C C . ILE A 1 89 ? -10.141 -15.625 -0.071 1 96.38 89 ILE A C 1
ATOM 718 O O . ILE A 1 89 ? -8.93 -15.422 -0.063 1 96.38 89 ILE A O 1
ATOM 722 N N . ILE A 1 90 ? -10.875 -15.594 1.01 1 97.94 90 ILE A N 1
ATOM 723 C CA . ILE A 1 90 ? -10.289 -15.297 2.312 1 97.94 90 ILE A CA 1
ATOM 724 C C . ILE A 1 90 ? -9.234 -16.344 2.66 1 97.94 90 ILE A C 1
ATOM 726 O O . ILE A 1 90 ? -8.164 -16 3.184 1 97.94 90 ILE A O 1
ATOM 730 N N . PHE A 1 91 ? -9.516 -17.562 2.385 1 97.5 91 PHE A N 1
ATOM 731 C CA . PHE A 1 91 ? -8.578 -18.641 2.656 1 97.5 91 PHE A CA 1
ATOM 732 C C . PHE A 1 91 ? -7.262 -18.422 1.928 1 97.5 91 PHE A C 1
ATOM 734 O O . PHE A 1 91 ? -6.188 -18.547 2.52 1 97.5 91 PHE A O 1
ATOM 741 N N . ILE A 1 92 ? -7.348 -18.109 0.668 1 95.56 92 ILE A N 1
ATOM 742 C CA . ILE A 1 92 ? -6.16 -17.875 -0.148 1 95.56 92 ILE A CA 1
ATOM 743 C C . ILE A 1 92 ? -5.363 -16.703 0.415 1 95.56 92 ILE A C 1
ATOM 745 O O . ILE A 1 92 ? -4.145 -16.797 0.581 1 95.56 92 ILE A O 1
ATOM 749 N N . VAL A 1 93 ? -5.988 -15.609 0.712 1 96.62 93 VAL A N 1
ATOM 750 C CA . VAL A 1 93 ? -5.336 -14.422 1.252 1 96.62 93 VAL A CA 1
ATOM 751 C C . VAL A 1 93 ? -4.656 -14.758 2.576 1 96.62 93 VAL A C 1
ATOM 753 O O . VAL A 1 93 ? -3.486 -14.43 2.783 1 96.62 93 VAL A O 1
ATOM 756 N N . ASP A 1 94 ? -5.395 -15.461 3.443 1 97.38 94 ASP A N 1
ATOM 757 C CA . ASP A 1 94 ? -4.859 -15.836 4.75 1 97.38 94 ASP A CA 1
ATOM 758 C C . ASP A 1 94 ? -3.631 -16.734 4.602 1 97.38 94 ASP A C 1
ATOM 760 O O . ASP A 1 94 ? -2.646 -16.578 5.328 1 97.38 94 ASP A O 1
ATOM 764 N N . TYR A 1 95 ? -3.754 -17.672 3.723 1 97 95 TYR A N 1
ATOM 765 C CA . TYR A 1 95 ? -2.646 -18.594 3.5 1 97 95 TYR A CA 1
ATOM 766 C C . TYR A 1 95 ? -1.383 -17.844 3.098 1 97 95 TYR A C 1
ATOM 768 O O . TYR A 1 95 ? -0.311 -18.062 3.666 1 97 95 TYR A O 1
ATOM 776 N N . VAL A 1 96 ? -1.495 -16.969 2.16 1 95.44 96 VAL A N 1
ATOM 777 C CA . VAL A 1 96 ? -0.366 -16.203 1.628 1 95.44 96 VAL A CA 1
ATOM 778 C C . VAL A 1 96 ? 0.207 -15.305 2.715 1 95.44 96 VAL A C 1
ATOM 780 O O . VAL A 1 96 ? 1.422 -15.266 2.926 1 95.44 96 VAL A O 1
ATOM 783 N N . LEU A 1 97 ? -0.625 -14.609 3.42 1 96.94 97 LEU A N 1
ATOM 784 C CA . LEU A 1 97 ? -0.167 -13.68 4.445 1 96.94 97 LEU A CA 1
ATOM 785 C C . LEU A 1 97 ? 0.461 -14.422 5.617 1 96.94 97 LEU A C 1
ATOM 787 O O . LEU A 1 97 ? 1.415 -13.938 6.227 1 96.94 97 LEU A O 1
ATOM 791 N N . ASN A 1 98 ? -0.098 -15.57 5.949 1 97.69 98 ASN A N 1
ATOM 792 C CA . ASN A 1 98 ? 0.502 -16.391 6.996 1 97.69 98 ASN A CA 1
ATOM 793 C C . ASN A 1 98 ? 1.9 -16.859 6.609 1 97.69 98 ASN A C 1
ATOM 795 O O . ASN A 1 98 ? 2.797 -16.922 7.453 1 97.69 98 ASN A O 1
ATOM 799 N N . ALA A 1 99 ? 2.02 -17.234 5.383 1 96.75 99 ALA A N 1
ATOM 800 C CA . ALA A 1 99 ? 3.342 -17.625 4.898 1 96.75 99 ALA A CA 1
ATOM 801 C C . ALA A 1 99 ? 4.336 -16.469 5.047 1 96.75 99 AL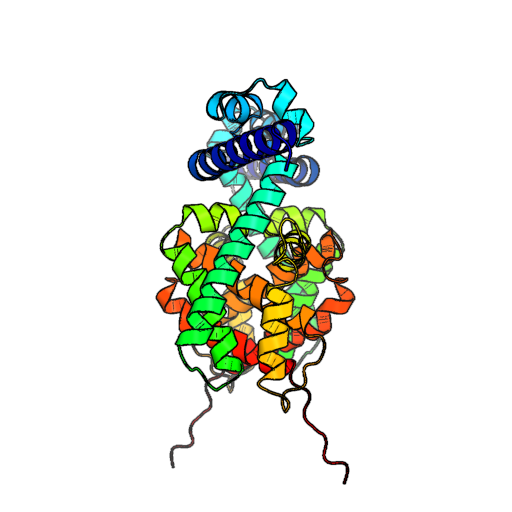A A C 1
ATOM 803 O O . ALA A 1 99 ? 5.48 -16.672 5.453 1 96.75 99 ALA A O 1
ATOM 804 N N . MET A 1 100 ? 3.912 -15.312 4.762 1 95.44 100 MET A N 1
ATOM 805 C CA . MET A 1 100 ? 4.766 -14.133 4.855 1 95.44 100 MET A CA 1
ATOM 806 C C . MET A 1 100 ? 5.039 -13.773 6.309 1 95.44 100 MET A C 1
ATOM 808 O O . MET A 1 100 ? 6.121 -13.273 6.637 1 95.44 100 MET A O 1
ATOM 812 N N . GLN A 1 101 ? 4.047 -13.922 7.148 1 97 101 GLN A N 1
ATOM 813 C CA . GLN A 1 101 ? 4.262 -13.711 8.578 1 97 101 GLN A CA 1
ATOM 814 C C . GLN A 1 101 ? 5.336 -14.648 9.117 1 97 101 GLN A C 1
ATOM 816 O O . GLN A 1 101 ? 6.141 -14.25 9.961 1 97 101 GLN A O 1
ATOM 821 N N . LYS A 1 102 ? 5.34 -15.883 8.641 1 96.75 102 LYS A N 1
ATOM 822 C CA . LYS A 1 102 ? 6.312 -16.875 9.062 1 96.75 102 LYS A CA 1
ATOM 823 C C . LYS A 1 102 ? 7.703 -16.562 8.516 1 96.75 102 LYS A C 1
ATOM 825 O O . LYS A 1 102 ? 8.711 -16.906 9.125 1 96.75 102 LYS A O 1
ATOM 830 N N . ASN A 1 103 ? 7.727 -15.969 7.395 1 95.06 103 ASN A N 1
ATOM 831 C CA . ASN A 1 103 ? 8.977 -15.562 6.766 1 95.06 103 ASN A CA 1
ATOM 832 C C . ASN A 1 103 ? 8.961 -14.086 6.375 1 95.06 103 ASN A C 1
ATOM 834 O O . ASN A 1 103 ? 8.633 -13.742 5.238 1 95.06 103 ASN A O 1
ATOM 838 N N . LYS A 1 104 ? 9.414 -13.305 7.195 1 94.94 104 LYS A N 1
ATOM 839 C CA . LYS A 1 104 ? 9.336 -11.859 7.023 1 94.94 104 LYS A CA 1
ATOM 840 C C . LYS A 1 104 ? 10.258 -11.383 5.906 1 94.94 104 LYS A C 1
ATOM 842 O O . LYS A 1 104 ? 10.078 -10.289 5.367 1 94.94 104 LYS A O 1
ATOM 847 N N . LEU A 1 105 ? 11.273 -12.148 5.602 1 93 105 LEU A N 1
ATOM 848 C CA . LEU A 1 105 ? 12.156 -11.805 4.488 1 93 105 LEU A CA 1
ATOM 849 C C . LEU A 1 105 ? 11.391 -11.828 3.168 1 93 105 LEU A C 1
ATOM 851 O O . LEU A 1 105 ? 11.617 -10.977 2.305 1 93 105 LEU A O 1
ATOM 855 N N . ILE A 1 106 ? 10.492 -12.781 3.008 1 93.38 106 ILE A N 1
ATOM 856 C CA . ILE A 1 106 ? 9.664 -12.883 1.809 1 93.38 106 ILE A CA 1
ATOM 857 C C . ILE A 1 106 ? 8.719 -11.688 1.73 1 93.38 106 ILE A C 1
ATOM 859 O O . ILE A 1 106 ? 8.508 -11.125 0.654 1 93.38 106 ILE A O 1
ATOM 863 N N . LEU A 1 107 ? 8.156 -11.312 2.863 1 94.12 107 LEU A N 1
ATOM 864 C CA . LEU A 1 107 ? 7.273 -10.156 2.93 1 94.12 107 LEU A CA 1
ATOM 865 C C . LEU A 1 107 ? 7.984 -8.898 2.439 1 94.12 107 LEU A C 1
ATOM 867 O O . LEU A 1 107 ? 7.461 -8.18 1.586 1 94.12 107 LEU A O 1
ATOM 871 N N . ARG A 1 108 ? 9.195 -8.688 2.902 1 90.5 108 ARG A N 1
ATOM 872 C CA . ARG A 1 108 ? 9.969 -7.516 2.518 1 90.5 108 ARG A CA 1
ATOM 873 C C . ARG A 1 108 ? 10.32 -7.555 1.034 1 90.5 108 ARG A C 1
ATOM 875 O O . ARG A 1 108 ? 10.32 -6.516 0.366 1 90.5 108 ARG A O 1
ATOM 882 N N . PHE A 1 109 ? 10.602 -8.719 0.629 1 90.06 109 PHE A N 1
ATOM 883 C CA . PHE A 1 109 ? 11.031 -8.922 -0.749 1 90.06 109 PHE A CA 1
ATOM 884 C C . PHE A 1 109 ? 9.883 -8.672 -1.717 1 90.06 109 PHE A C 1
ATOM 886 O O . PHE A 1 109 ? 10.062 -8.023 -2.748 1 90.06 109 PHE A O 1
ATOM 893 N N . ILE A 1 110 ? 8.656 -9.07 -1.417 1 89.31 110 ILE A N 1
ATOM 894 C CA . ILE A 1 110 ? 7.523 -9.055 -2.332 1 89.31 110 ILE A CA 1
ATOM 895 C C . ILE A 1 110 ? 6.797 -7.711 -2.227 1 89.31 110 ILE A C 1
ATOM 897 O O . ILE A 1 110 ? 6.496 -7.078 -3.24 1 89.31 110 ILE A O 1
ATOM 901 N N . SER A 1 111 ? 6.441 -7.25 -1.057 1 80.5 111 SER A N 1
ATOM 902 C CA . SER A 1 111 ? 5.551 -6.121 -0.821 1 80.5 111 SER A CA 1
ATOM 903 C C . SER A 1 111 ? 6.141 -4.828 -1.369 1 80.5 111 SER A C 1
ATOM 905 O O . SER A 1 111 ? 5.414 -3.98 -1.896 1 80.5 111 SER A O 1
ATOM 907 N N . LYS A 1 112 ? 7.395 -4.66 -1.371 1 72.5 112 LYS A N 1
ATOM 908 C CA . LYS A 1 112 ? 8.023 -3.42 -1.811 1 72.5 112 LYS A CA 1
ATOM 909 C C . LYS A 1 112 ? 8.227 -3.41 -3.324 1 72.5 112 LYS A C 1
ATOM 911 O O . LYS A 1 112 ? 8.414 -2.35 -3.924 1 72.5 112 LYS A O 1
ATOM 916 N N . ASN A 1 113 ? 7.969 -4.594 -3.895 1 74.75 113 ASN A N 1
ATOM 917 C CA . ASN A 1 113 ? 8.414 -4.684 -5.281 1 74.75 113 ASN A CA 1
ATOM 918 C C . ASN A 1 113 ? 7.344 -5.285 -6.18 1 74.75 113 ASN A C 1
ATOM 920 O O . ASN A 1 113 ? 7.477 -5.273 -7.406 1 74.75 113 ASN A O 1
ATOM 924 N N . LEU A 1 114 ? 6.309 -5.707 -5.508 1 78.44 114 LEU A N 1
ATOM 925 C CA . LEU A 1 114 ? 5.266 -6.336 -6.309 1 78.44 114 LEU A CA 1
ATOM 926 C C . LEU A 1 114 ? 4.379 -5.285 -6.969 1 78.44 114 LEU A C 1
ATOM 928 O O . LEU A 1 114 ? 3.617 -4.594 -6.289 1 78.44 114 LEU A O 1
ATOM 932 N N . SER A 1 115 ? 4.477 -5.121 -8.25 1 75.44 115 SER A N 1
ATOM 933 C CA . SER A 1 115 ? 3.561 -4.305 -9.039 1 75.44 115 SER A CA 1
ATOM 934 C C . SER A 1 115 ? 2.447 -5.148 -9.648 1 75.44 115 SER A C 1
ATOM 936 O O . SER A 1 115 ? 2.506 -6.379 -9.617 1 75.44 115 SER A O 1
ATOM 938 N N . TRP A 1 116 ? 1.456 -4.492 -10.062 1 83.19 116 TRP A N 1
ATOM 939 C CA . TRP A 1 116 ? 0.366 -5.219 -10.703 1 83.19 116 TRP A CA 1
ATOM 940 C C . TRP A 1 116 ? 0.858 -5.949 -11.945 1 83.19 116 TRP A C 1
ATOM 942 O O . TRP A 1 116 ? 0.428 -7.07 -12.227 1 83.19 116 TRP A O 1
ATOM 952 N N . GLY A 1 117 ? 1.774 -5.273 -12.633 1 78.06 117 GLY A N 1
ATOM 953 C CA . GLY A 1 117 ? 2.379 -5.918 -13.781 1 78.06 117 GLY A CA 1
ATOM 954 C C . GLY A 1 117 ? 3.117 -7.199 -13.438 1 78.06 117 GLY A C 1
ATOM 955 O O . GLY A 1 117 ? 2.977 -8.211 -14.125 1 78.06 117 GLY A O 1
ATOM 956 N N . ILE A 1 118 ? 3.875 -7.152 -12.406 1 78.69 118 ILE A N 1
ATOM 957 C CA . ILE A 1 118 ? 4.613 -8.328 -11.961 1 78.69 118 ILE A CA 1
ATOM 958 C C . ILE A 1 118 ? 3.641 -9.383 -11.445 1 78.69 118 ILE A C 1
ATOM 960 O O . ILE A 1 118 ? 3.818 -10.578 -11.703 1 78.69 118 ILE A O 1
ATOM 964 N N . PHE A 1 119 ? 2.617 -8.914 -10.789 1 81.19 119 PHE A N 1
ATOM 965 C CA . PHE A 1 119 ? 1.576 -9.82 -10.328 1 81.19 119 PHE A CA 1
ATOM 966 C C . PHE A 1 119 ? 0.928 -10.547 -11.5 1 81.19 119 PHE A C 1
ATOM 968 O O . PHE A 1 119 ? 0.727 -11.766 -11.453 1 81.19 119 PHE A O 1
ATOM 975 N N . ARG A 1 120 ? 0.634 -9.805 -12.508 1 79.44 120 ARG A N 1
ATOM 976 C CA . ARG A 1 120 ? 0.022 -10.398 -13.695 1 79.44 120 ARG A CA 1
ATOM 977 C C . ARG A 1 120 ? 0.958 -11.406 -14.344 1 79.44 120 ARG A C 1
ATOM 979 O O . ARG A 1 120 ? 0.515 -12.453 -14.82 1 79.44 120 ARG A O 1
ATOM 986 N N . GLN A 1 121 ? 2.186 -11.008 -14.383 1 76.94 121 GLN A N 1
ATOM 987 C CA . GLN A 1 121 ? 3.174 -11.938 -14.906 1 76.94 121 GLN A CA 1
ATOM 988 C C . GLN A 1 121 ? 3.207 -13.227 -14.078 1 76.94 121 GLN A C 1
ATOM 990 O O . GLN A 1 121 ? 3.314 -14.32 -14.633 1 76.94 121 GLN A O 1
ATOM 995 N N . ALA A 1 122 ? 3.146 -13.047 -12.852 1 73.38 122 ALA A N 1
ATOM 996 C CA . ALA A 1 122 ? 3.17 -14.188 -11.945 1 73.38 122 ALA A CA 1
ATOM 997 C C . ALA A 1 122 ? 1.979 -15.109 -12.188 1 73.38 122 ALA A C 1
ATOM 999 O O . ALA A 1 122 ? 2.096 -16.328 -12.062 1 73.38 122 ALA A O 1
ATOM 1000 N N . ILE A 1 123 ? 1.013 -14.406 -12.641 1 70 123 ILE A N 1
ATOM 1001 C CA . ILE A 1 123 ? -0.213 -15.188 -12.758 1 70 123 ILE A CA 1
ATOM 1002 C C . ILE A 1 123 ? -0.345 -15.719 -14.188 1 70 123 ILE A C 1
ATOM 1004 O O . ILE A 1 123 ? -1.043 -16.703 -14.43 1 70 123 ILE A O 1
ATOM 1008 N N . THR A 1 124 ? 0.345 -14.914 -15.164 1 63.81 124 THR A N 1
ATOM 1009 C CA . THR A 1 124 ? 0.242 -15.305 -16.562 1 63.81 124 THR A CA 1
ATOM 1010 C C . THR A 1 124 ? 1.446 -16.141 -16.984 1 63.81 124 THR A C 1
ATOM 1012 O O . THR A 1 124 ? 1.389 -16.859 -17.984 1 63.81 124 THR A O 1
ATOM 1015 N N . ASN A 1 125 ? 2.697 -15.602 -16.578 1 54.53 125 ASN A N 1
ATOM 1016 C CA . ASN A 1 125 ? 3.98 -16.062 -17.078 1 54.53 125 ASN A CA 1
ATOM 1017 C C . ASN A 1 125 ? 4.051 -17.594 -17.109 1 54.53 125 ASN A C 1
ATOM 1019 O O . ASN A 1 125 ? 3.855 -18.25 -16.078 1 54.53 125 ASN A O 1
ATOM 1023 N N . ASN A 1 126 ? 3.9 -18.016 -18.312 1 46.06 126 ASN A N 1
ATOM 1024 C CA . ASN A 1 126 ? 4.145 -19.297 -18.969 1 46.06 126 ASN A CA 1
ATOM 1025 C C . ASN A 1 126 ? 5.574 -19.766 -18.75 1 46.06 126 ASN A C 1
ATOM 1027 O O . ASN A 1 126 ? 6.383 -19.781 -19.688 1 46.06 126 ASN A O 1
ATOM 1031 N N . THR A 1 127 ? 6.504 -19.281 -17.953 1 45.75 127 THR A N 1
ATOM 1032 C CA . THR A 1 127 ? 7.684 -20.094 -18.266 1 45.75 127 THR A CA 1
ATOM 1033 C C . THR A 1 127 ? 7.289 -21.531 -18.562 1 45.75 127 THR A C 1
ATOM 1035 O O . THR A 1 127 ? 7.574 -22.047 -19.641 1 45.75 127 THR A O 1
ATOM 1038 N N . GLN A 1 128 ? 7.762 -22.609 -17.703 1 44.47 128 GLN A N 1
ATOM 1039 C CA . GLN A 1 128 ? 7.34 -23.953 -18.062 1 44.47 128 GLN A CA 1
ATOM 1040 C C . GLN A 1 128 ? 5.824 -24.047 -18.188 1 44.47 128 GLN A C 1
ATOM 1042 O O . GLN A 1 128 ? 5.105 -23.141 -17.75 1 44.47 128 GLN A O 1
ATOM 1047 N N . ASP A 1 129 ? 5.07 -25.312 -18.25 1 38.62 129 ASP A N 1
ATOM 1048 C CA . ASP A 1 129 ? 3.695 -25.672 -18.594 1 38.62 129 ASP A CA 1
ATOM 1049 C C . ASP A 1 129 ? 2.699 -24.797 -17.828 1 38.62 129 ASP A C 1
ATOM 1051 O O . ASP A 1 129 ? 1.503 -24.812 -18.125 1 38.62 129 ASP A O 1
ATOM 1055 N N . ASP A 1 130 ? 2.672 -24.609 -16.516 1 39.34 130 ASP A N 1
ATOM 1056 C CA . ASP A 1 130 ? 1.439 -24.344 -15.773 1 39.34 130 ASP A CA 1
ATOM 1057 C C . ASP A 1 130 ? 1.153 -22.859 -15.68 1 39.34 130 ASP A C 1
ATOM 1059 O O . ASP A 1 130 ? 1.412 -22.234 -14.648 1 39.34 130 ASP A O 1
ATOM 1063 N N . GLU A 1 131 ? 1.506 -21.812 -16.406 1 43.44 131 GLU A N 1
ATOM 1064 C CA . GLU A 1 131 ? 1.489 -20.375 -16.641 1 43.44 131 GLU A CA 1
ATOM 1065 C C . GLU A 1 131 ? 0.308 -19.719 -15.938 1 43.44 131 GLU A C 1
ATOM 1067 O O . GLU A 1 131 ? 0.474 -18.703 -15.25 1 43.44 131 GLU A O 1
ATOM 1072 N N . GLY A 1 132 ? -0.934 -19.625 -16.547 1 49.56 132 GLY A N 1
ATOM 1073 C CA . GLY A 1 132 ? -2.242 -19 -16.438 1 49.56 132 GLY A CA 1
ATOM 1074 C C . GLY A 1 132 ? -2.98 -19.391 -15.164 1 49.56 132 GLY A C 1
ATOM 1075 O O . GLY A 1 132 ? -4.211 -19.422 -15.141 1 49.56 132 GLY A O 1
ATOM 1076 N N . GLU A 1 133 ? -2.041 -19.641 -14.164 1 61.22 133 GLU A N 1
ATOM 1077 C CA . GLU A 1 133 ? -2.668 -20.547 -13.211 1 61.22 133 GLU A CA 1
ATOM 1078 C C . GLU A 1 133 ? -3.49 -19.781 -12.172 1 61.22 133 GLU A C 1
ATOM 1080 O O . GLU A 1 133 ? -4.625 -20.172 -11.875 1 61.22 133 GLU A O 1
ATOM 1085 N N . ILE A 1 134 ? -2.906 -18.453 -11.898 1 65.62 134 ILE A N 1
ATOM 1086 C CA . ILE A 1 134 ? -3.666 -17.875 -10.789 1 65.62 134 ILE A CA 1
ATOM 1087 C C . ILE A 1 134 ? -5.027 -17.406 -11.289 1 65.62 134 ILE A C 1
ATOM 1089 O O . ILE A 1 134 ? -6.055 -17.672 -10.664 1 65.62 134 ILE A O 1
ATOM 1093 N N . LEU A 1 135 ? -4.91 -16.594 -12.43 1 73.19 135 LEU A N 1
ATOM 1094 C CA . LEU A 1 135 ? -6.184 -16.188 -13.016 1 73.19 135 LEU A CA 1
ATOM 1095 C C . LEU A 1 135 ? -7.012 -17.406 -13.406 1 73.19 135 LEU A C 1
ATOM 1097 O O . LEU A 1 135 ? -8.234 -17.406 -13.281 1 73.19 135 LEU A O 1
ATOM 1101 N N . ALA A 1 136 ? -6.203 -18.391 -13.805 1 74.81 136 ALA A N 1
ATOM 1102 C CA . ALA A 1 136 ? -6.883 -19.641 -14.117 1 74.81 136 ALA A CA 1
ATOM 1103 C C . ALA A 1 136 ? -7.492 -20.266 -12.867 1 74.81 136 ALA A C 1
ATOM 1105 O O . ALA A 1 136 ? -8.609 -20.781 -12.906 1 74.81 136 ALA A O 1
ATOM 1106 N N . TYR A 1 137 ? -6.715 -20.094 -11.797 1 78.81 137 TYR A N 1
ATOM 1107 C CA . TYR A 1 137 ? -7.219 -20.625 -10.531 1 78.81 137 TYR A CA 1
ATOM 1108 C C . TYR A 1 137 ? -8.445 -19.844 -10.062 1 78.81 137 TYR A C 1
ATOM 1110 O O . TYR A 1 137 ? -9.43 -20.438 -9.625 1 78.81 137 TYR A O 1
ATOM 1118 N N . PHE A 1 138 ? -8.32 -18.562 -10.25 1 85.38 138 PHE A N 1
ATOM 1119 C CA . PHE A 1 138 ? -9.461 -17.719 -9.891 1 85.38 138 PHE A CA 1
ATOM 1120 C C . PHE A 1 138 ? -10.664 -18.031 -10.773 1 85.38 138 PHE A C 1
ATOM 1122 O O . PHE A 1 138 ? -11.789 -18.125 -10.281 1 85.38 138 PHE A O 1
ATOM 1129 N N . SER A 1 139 ? -10.375 -18.219 -12.031 1 83.81 139 SER A N 1
ATOM 1130 C CA . SER A 1 139 ? -11.43 -18.594 -12.969 1 83.81 139 SER A CA 1
ATOM 1131 C C . SER A 1 139 ? -12.062 -19.922 -12.586 1 83.81 139 SER A C 1
ATOM 1133 O O . SER A 1 139 ? -13.281 -20.094 -12.703 1 83.81 139 SER A O 1
ATOM 1135 N N . ASN A 1 140 ? -11.258 -20.844 -12.148 1 84.62 140 ASN A N 1
ATOM 1136 C CA . ASN A 1 140 ? -11.766 -22.141 -11.719 1 84.62 140 ASN A CA 1
ATOM 1137 C C . ASN A 1 140 ? -12.672 -22 -10.5 1 84.62 140 ASN A C 1
ATOM 1139 O O . ASN A 1 140 ? -13.688 -22.703 -10.398 1 84.62 140 ASN A O 1
ATOM 1143 N N . ILE A 1 141 ? -12.305 -21.141 -9.633 1 89.75 141 ILE A N 1
ATOM 1144 C CA . ILE A 1 141 ? -13.141 -20.891 -8.469 1 89.75 141 ILE A CA 1
ATOM 1145 C C . ILE A 1 141 ? -14.492 -20.359 -8.906 1 89.75 141 ILE A C 1
ATOM 1147 O O . ILE A 1 141 ? -15.539 -20.797 -8.406 1 89.75 141 ILE A O 1
ATOM 1151 N N . LEU A 1 142 ? -14.453 -19.438 -9.859 1 90 142 LEU A N 1
ATOM 1152 C CA . LEU A 1 142 ? -15.695 -18.859 -10.359 1 90 142 LEU A CA 1
ATOM 1153 C C . LEU A 1 142 ? -16.547 -19.906 -11.062 1 90 142 LEU A C 1
ATOM 1155 O O . LEU A 1 142 ? -17.781 -19.891 -10.953 1 90 142 LEU A O 1
ATOM 1159 N N . LEU A 1 143 ? -15.898 -20.812 -11.797 1 88.88 143 LEU A N 1
ATOM 1160 C CA . LEU A 1 143 ? -16.609 -21.875 -12.492 1 88.88 143 LEU A CA 1
ATOM 1161 C C . LEU A 1 143 ? -17.359 -22.766 -11.508 1 88.88 143 LEU A C 1
ATOM 1163 O O . LEU A 1 143 ? -18.438 -23.281 -11.82 1 88.88 143 LEU A O 1
ATOM 1167 N N . ASP A 1 144 ? -16.828 -22.922 -10.336 1 90.94 144 ASP A N 1
ATOM 1168 C CA . ASP A 1 144 ? -17.453 -23.734 -9.289 1 90.94 144 ASP A CA 1
ATOM 1169 C C . ASP A 1 144 ? -18.609 -23 -8.641 1 90.94 144 ASP A C 1
ATOM 1171 O O . ASP A 1 144 ? -19.359 -23.578 -7.852 1 90.94 144 ASP A O 1
ATOM 1175 N N . HIS A 1 145 ? -18.766 -21.703 -8.961 1 94 145 HIS A N 1
ATOM 1176 C CA . HIS A 1 145 ? -19.828 -20.875 -8.438 1 94 145 HIS A CA 1
ATOM 1177 C C . HIS A 1 145 ? -20.547 -20.125 -9.562 1 94 145 HIS A C 1
ATOM 1179 O O . HIS A 1 145 ? -20.484 -18.906 -9.641 1 94 145 HIS A O 1
ATOM 1185 N N . PRO A 1 146 ? -21.266 -20.844 -10.328 1 91.94 146 PRO A N 1
ATOM 1186 C CA . PRO A 1 146 ? -21.859 -20.266 -11.547 1 91.94 146 PRO A CA 1
ATOM 1187 C C . PRO A 1 146 ? -22.875 -19.156 -11.25 1 91.94 146 PRO A C 1
ATOM 1189 O O . PRO A 1 146 ? -23.172 -18.344 -12.133 1 91.94 146 PRO A O 1
ATOM 1192 N N . THR A 1 147 ? -23.391 -19.094 -10.102 1 92.88 147 THR A N 1
ATOM 1193 C CA . THR A 1 147 ? -24.391 -18.078 -9.758 1 92.88 147 THR A CA 1
ATOM 1194 C C . THR A 1 147 ? -23.719 -16.75 -9.453 1 92.88 147 THR A C 1
ATOM 1196 O O . THR A 1 147 ? -24.375 -15.711 -9.406 1 92.88 147 THR A O 1
ATOM 1199 N N . ILE A 1 148 ? -22.484 -16.859 -9.211 1 95.31 148 ILE A N 1
ATOM 1200 C CA . ILE A 1 148 ? -21.75 -15.641 -8.898 1 95.31 148 ILE A CA 1
ATOM 1201 C C . ILE A 1 148 ? -21.266 -14.984 -10.188 1 95.31 148 ILE A C 1
ATOM 1203 O O . ILE A 1 148 ? -20.484 -15.578 -10.945 1 95.31 148 ILE A O 1
ATOM 1207 N N . LYS A 1 149 ? -21.75 -13.852 -10.453 1 95.19 149 LYS A N 1
ATOM 1208 C CA . LYS A 1 149 ? -21.281 -13.008 -11.547 1 95.19 149 LYS A CA 1
ATOM 1209 C C . LYS A 1 149 ? -20.562 -11.766 -11.016 1 95.19 149 LYS A C 1
ATOM 1211 O O . LYS A 1 149 ? -21.094 -11.07 -10.141 1 95.19 149 LYS A O 1
ATOM 1216 N N . LEU A 1 150 ? -19.391 -11.523 -11.547 1 95.75 150 LEU A N 1
ATOM 1217 C CA . LEU A 1 150 ? -18.578 -10.422 -11.031 1 95.75 150 LEU A CA 1
ATOM 1218 C C . LEU A 1 150 ? -18.422 -9.328 -12.086 1 95.75 150 LEU A C 1
ATOM 1220 O O . LEU A 1 150 ? -18.188 -9.625 -13.266 1 95.75 150 LEU A O 1
ATOM 1224 N N . ARG A 1 151 ? -18.625 -8.148 -11.703 1 95.75 151 ARG A N 1
ATOM 1225 C CA . ARG A 1 151 ? -18.188 -7.027 -12.523 1 95.75 151 ARG A CA 1
ATOM 1226 C C . ARG A 1 151 ? -16.719 -6.703 -12.25 1 95.75 151 ARG A C 1
ATOM 1228 O O . ARG A 1 151 ? -16.266 -6.773 -11.102 1 95.75 151 ARG A O 1
ATOM 1235 N N . ALA A 1 152 ? -15.93 -6.488 -13.273 1 94.25 152 ALA A N 1
ATOM 1236 C CA . ALA A 1 152 ? -14.539 -6.055 -13.203 1 94.25 152 ALA A CA 1
ATOM 1237 C C . ALA A 1 152 ? -13.734 -6.926 -12.242 1 94.25 152 ALA A C 1
ATOM 1239 O O . ALA A 1 152 ? -13.125 -6.422 -11.297 1 94.25 152 ALA A O 1
ATOM 1240 N N . PRO A 1 153 ? -13.641 -8.25 -12.5 1 93 153 PRO A N 1
ATOM 1241 C CA . PRO A 1 153 ? -12.969 -9.172 -11.578 1 93 153 PRO A CA 1
ATOM 1242 C C . PRO A 1 153 ? -11.5 -8.82 -11.352 1 93 153 PRO A C 1
ATOM 1244 O O . PRO A 1 153 ? -10.977 -9.023 -10.258 1 93 153 PRO A O 1
ATOM 1247 N N . GLU A 1 154 ? -10.781 -8.281 -12.352 1 90.69 154 GLU A N 1
ATOM 1248 C CA . GLU A 1 154 ? -9.383 -7.895 -12.188 1 90.69 154 GLU A CA 1
ATOM 1249 C C . GLU A 1 154 ? -9.25 -6.727 -11.211 1 90.69 154 GLU A C 1
ATOM 1251 O O . GLU A 1 154 ? -8.32 -6.695 -10.398 1 90.69 154 GLU A O 1
ATOM 1256 N N . THR A 1 155 ? -10.188 -5.777 -11.312 1 95.62 155 THR A N 1
ATOM 1257 C CA . THR A 1 155 ? -10.195 -4.652 -10.391 1 95.62 155 THR A CA 1
ATOM 1258 C C . THR A 1 155 ? -10.445 -5.129 -8.961 1 95.62 155 THR A C 1
ATOM 1260 O O . THR A 1 155 ? -9.797 -4.664 -8.023 1 95.62 155 THR A O 1
ATOM 1263 N N . MET A 1 156 ? -11.375 -6.055 -8.867 1 96.25 156 MET A N 1
ATOM 1264 C CA . MET A 1 156 ? -11.656 -6.641 -7.562 1 96.25 156 MET A CA 1
ATOM 1265 C C . MET A 1 156 ? -10.398 -7.234 -6.945 1 96.25 156 MET A C 1
ATOM 1267 O O . MET A 1 156 ? -10.078 -6.953 -5.789 1 96.25 156 MET A O 1
ATOM 1271 N N . LEU A 1 157 ? -9.711 -8.016 -7.73 1 93.38 157 LEU A N 1
ATOM 1272 C CA . LEU A 1 157 ? -8.492 -8.672 -7.246 1 93.38 157 LEU A CA 1
ATOM 1273 C C . LEU A 1 157 ? -7.422 -7.641 -6.91 1 93.38 157 LEU A C 1
ATOM 1275 O O . LEU A 1 157 ? -6.711 -7.785 -5.91 1 93.38 157 LEU A O 1
ATOM 1279 N N . PHE A 1 158 ? -7.328 -6.625 -7.699 1 94.62 158 PHE A N 1
ATOM 1280 C CA . PHE A 1 158 ? -6.379 -5.543 -7.469 1 94.62 158 PHE A CA 1
ATOM 1281 C C . PHE A 1 158 ? -6.625 -4.883 -6.117 1 94.62 158 PHE A C 1
ATOM 1283 O O . PHE A 1 158 ? -5.695 -4.695 -5.332 1 94.62 158 PHE A O 1
ATOM 1290 N N . LEU A 1 159 ? -7.871 -4.543 -5.84 1 97.56 159 LEU A N 1
ATOM 1291 C CA . LEU A 1 159 ? -8.242 -3.902 -4.582 1 97.56 159 LEU A CA 1
ATOM 1292 C C . LEU A 1 159 ? -7.918 -4.805 -3.396 1 97.56 159 LEU A C 1
ATOM 1294 O O . LEU A 1 159 ? -7.359 -4.352 -2.396 1 97.56 159 LEU A O 1
ATOM 1298 N N . ILE A 1 160 ? -8.203 -6.059 -3.527 1 96.75 160 ILE A N 1
ATOM 1299 C CA . ILE A 1 160 ? -7.992 -7.016 -2.449 1 96.75 160 ILE A CA 1
ATOM 1300 C C . ILE A 1 160 ? -6.496 -7.172 -2.184 1 96.75 160 ILE A C 1
ATOM 1302 O O . ILE A 1 160 ? -6.051 -7.102 -1.036 1 96.75 160 ILE A O 1
ATOM 1306 N N . ILE A 1 161 ? -5.75 -7.328 -3.211 1 93.69 161 ILE A N 1
ATOM 1307 C CA . ILE A 1 161 ? -4.316 -7.562 -3.096 1 93.69 161 ILE A CA 1
ATOM 1308 C C . ILE A 1 161 ? -3.641 -6.336 -2.482 1 93.69 161 ILE A C 1
ATOM 1310 O O . ILE A 1 161 ? -2.824 -6.465 -1.566 1 93.69 161 ILE A O 1
ATOM 1314 N N . GLU A 1 162 ? -3.959 -5.16 -2.955 1 93.81 162 GLU A N 1
ATOM 1315 C CA . GLU A 1 162 ? -3.363 -3.93 -2.445 1 93.81 162 GLU A CA 1
ATOM 1316 C C . GLU A 1 162 ? -3.715 -3.713 -0.976 1 93.81 162 GLU A C 1
ATOM 1318 O O . GLU A 1 162 ? -2.846 -3.375 -0.168 1 93.81 162 GLU A O 1
ATOM 1323 N N . LEU A 1 163 ? -4.938 -3.92 -0.657 1 96.5 163 LEU A N 1
ATOM 1324 C CA . LEU A 1 163 ? -5.359 -3.752 0.729 1 96.5 163 LEU A CA 1
ATOM 1325 C C . LEU A 1 163 ? -4.641 -4.742 1.641 1 96.5 163 LEU A C 1
ATOM 1327 O O . LEU A 1 163 ? -4.066 -4.348 2.658 1 96.5 163 LEU A O 1
ATOM 1331 N N . ALA A 1 164 ? -4.695 -6.012 1.273 1 96.06 164 ALA A N 1
ATOM 1332 C CA . ALA A 1 164 ? -4.105 -7.062 2.098 1 96.06 164 ALA A CA 1
ATOM 1333 C C . ALA A 1 164 ? -2.6 -6.863 2.246 1 96.06 164 ALA A C 1
ATOM 1335 O O . ALA A 1 164 ? -2.059 -6.969 3.352 1 96.06 164 ALA A O 1
ATOM 1336 N N . SER A 1 165 ? -1.985 -6.559 1.167 1 93.31 165 SER A N 1
ATOM 1337 C CA . SER A 1 165 ? -0.531 -6.449 1.183 1 93.31 165 SER A CA 1
ATOM 1338 C C . SER A 1 165 ? -0.079 -5.23 1.979 1 93.31 165 SER A C 1
ATOM 1340 O O . SER A 1 165 ? 0.828 -5.324 2.809 1 93.31 165 SER A O 1
ATOM 1342 N N . SER A 1 166 ? -0.7 -4.109 1.742 1 92.56 166 SER A N 1
ATOM 1343 C CA . SER A 1 166 ? -0.266 -2.875 2.391 1 92.56 166 SER A CA 1
ATOM 1344 C C . SER A 1 166 ? -0.53 -2.918 3.893 1 92.56 166 SER A C 1
ATOM 1346 O O . SER A 1 166 ? 0.322 -2.518 4.688 1 92.56 166 SER A O 1
ATOM 1348 N N . THR A 1 167 ? -1.649 -3.389 4.32 1 95.44 167 THR A N 1
ATOM 1349 C CA . THR A 1 167 ? -1.979 -3.406 5.738 1 95.44 167 THR A CA 1
ATOM 1350 C C . THR A 1 167 ? -1.162 -4.465 6.473 1 95.44 167 THR A C 1
ATOM 1352 O O . THR A 1 167 ? -0.707 -4.238 7.598 1 95.44 167 THR A O 1
ATOM 1355 N N . SER A 1 168 ? -0.982 -5.574 5.836 1 95.25 168 SER A N 1
ATOM 1356 C CA . SER A 1 168 ? -0.257 -6.652 6.504 1 95.25 168 SER A CA 1
ATOM 1357 C C . SER A 1 168 ? 1.229 -6.332 6.613 1 95.25 168 SER A C 1
ATOM 1359 O O . SER A 1 168 ? 1.897 -6.777 7.551 1 95.25 168 SER A O 1
ATOM 1361 N N . TYR A 1 169 ? 1.741 -5.57 5.688 1 93.06 169 TYR A N 1
ATOM 1362 C CA . TYR A 1 169 ? 3.156 -5.223 5.719 1 93.06 169 TYR A CA 1
ATOM 1363 C C . TYR A 1 169 ? 3.531 -4.574 7.043 1 93.06 169 TYR A C 1
ATOM 1365 O O . TYR A 1 169 ? 4.395 -5.082 7.77 1 93.06 169 TYR A O 1
ATOM 1373 N N . SER A 1 170 ? 2.85 -3.514 7.414 1 91.69 170 SER A N 1
ATOM 1374 C CA . SER A 1 170 ? 3.191 -2.762 8.617 1 91.69 170 SER A CA 1
ATOM 1375 C C . SER A 1 170 ? 2.822 -3.535 9.875 1 91.69 170 SER A C 1
ATOM 1377 O O . SER A 1 170 ? 3.547 -3.492 10.875 1 91.69 170 SER A O 1
ATOM 1379 N N . THR A 1 171 ? 1.723 -4.246 9.805 1 96.06 171 THR A N 1
ATOM 1380 C CA . THR A 1 171 ? 1.266 -4.945 11 1 96.06 171 THR A CA 1
ATOM 1381 C C . THR A 1 171 ? 2.135 -6.168 11.273 1 96.06 171 THR A C 1
ATOM 1383 O O . THR A 1 171 ? 2.402 -6.5 12.43 1 96.06 171 THR A O 1
ATOM 1386 N N . ILE A 1 172 ? 2.6 -6.855 10.242 1 96.44 172 ILE A N 1
ATOM 1387 C CA . ILE A 1 172 ? 3.443 -8.031 10.398 1 96.44 172 ILE A CA 1
ATOM 1388 C C . ILE A 1 172 ? 4.855 -7.609 10.805 1 96.44 172 ILE A C 1
ATOM 1390 O O . ILE A 1 172 ? 5.441 -8.18 11.727 1 96.44 172 ILE A O 1
ATOM 1394 N N . LEU A 1 173 ? 5.398 -6.578 10.156 1 93.56 173 LEU A N 1
ATOM 1395 C CA . LEU A 1 173 ? 6.793 -6.211 10.383 1 93.56 173 LEU A CA 1
ATOM 1396 C C . LEU A 1 173 ? 6.941 -5.367 11.641 1 93.56 173 LEU A C 1
ATOM 1398 O O . LEU A 1 173 ? 7.93 -5.5 12.367 1 93.56 173 LEU A O 1
ATOM 1402 N N . ASP A 1 174 ? 5.949 -4.492 11.891 1 91.81 174 ASP A N 1
ATOM 1403 C CA . ASP A 1 174 ? 6.184 -3.457 12.891 1 91.81 174 ASP A CA 1
ATOM 1404 C C . ASP A 1 174 ? 5.125 -3.508 13.992 1 91.81 174 ASP A C 1
ATOM 1406 O O . ASP A 1 174 ? 5.219 -2.777 14.984 1 91.81 174 ASP A O 1
ATOM 1410 N N . ASN A 1 175 ? 4.094 -4.352 13.828 1 94.75 175 ASN A N 1
ATOM 1411 C CA . ASN A 1 175 ? 2.961 -4.344 14.75 1 94.75 175 ASN A CA 1
ATOM 1412 C C . ASN A 1 175 ? 2.357 -2.947 14.883 1 94.75 175 ASN A C 1
ATOM 1414 O O . ASN A 1 175 ? 2.049 -2.504 15.992 1 94.75 175 ASN A O 1
ATOM 1418 N N . ASP A 1 176 ? 2.271 -2.23 13.812 1 92.44 176 ASP A N 1
ATOM 1419 C CA . ASP A 1 176 ? 1.775 -0.859 13.758 1 92.44 176 ASP A CA 1
ATOM 1420 C C . ASP A 1 176 ? 0.729 -0.7 12.656 1 92.44 176 ASP A C 1
ATOM 1422 O O . ASP A 1 176 ? 0.995 -0.998 11.492 1 92.44 176 ASP A O 1
ATOM 1426 N N . PRO A 1 177 ? -0.388 -0.234 12.992 1 93.38 177 PRO A N 1
ATOM 1427 C CA . PRO A 1 177 ? -0.846 0.285 14.281 1 93.38 177 PRO A CA 1
ATOM 1428 C C . PRO A 1 177 ? -1.251 -0.822 15.258 1 93.38 177 PRO A C 1
ATOM 1430 O O . PRO A 1 177 ? -1.518 -0.552 16.422 1 93.38 177 PRO A O 1
ATOM 1433 N N . MET A 1 178 ? -1.302 -2.021 14.852 1 96.12 178 MET A N 1
ATOM 1434 C CA . MET A 1 178 ? -1.695 -3.176 15.656 1 96.12 178 MET A CA 1
ATOM 1435 C C . MET A 1 178 ? -0.978 -4.438 15.188 1 96.12 178 MET A C 1
ATOM 1437 O O . MET A 1 178 ? -0.236 -4.402 14.203 1 96.12 178 MET A O 1
ATOM 1441 N N . SER A 1 179 ? -1.196 -5.57 15.898 1 97.44 179 SER A N 1
ATOM 1442 C CA . SER A 1 179 ? -0.628 -6.836 15.445 1 97.44 179 SER A CA 1
ATOM 1443 C C . SER A 1 179 ? -1.366 -7.367 14.219 1 97.44 179 SER A C 1
ATOM 1445 O O . SER A 1 179 ? -2.494 -6.957 13.945 1 97.44 179 SER A O 1
ATOM 1447 N N . PHE A 1 180 ? -0.676 -8.195 13.531 1 97.88 180 PHE A N 1
ATOM 1448 C CA . PHE A 1 180 ? -1.309 -8.828 12.375 1 97.88 180 PHE A CA 1
ATOM 1449 C C . PHE A 1 180 ? -2.537 -9.625 12.805 1 97.88 180 PHE A C 1
ATOM 1451 O O . PHE A 1 180 ? -3.562 -9.609 12.117 1 97.88 180 PHE A O 1
ATOM 1458 N N . GLU A 1 181 ? -2.486 -10.312 13.898 1 98 181 GLU A N 1
ATOM 1459 C CA . GLU A 1 181 ? -3.609 -11.086 14.422 1 98 181 GLU A CA 1
ATOM 1460 C C . GLU A 1 181 ? -4.809 -10.188 14.711 1 98 181 GLU A C 1
ATOM 1462 O O . GLU A 1 181 ? -5.949 -10.555 14.422 1 98 181 GLU A O 1
ATOM 1467 N N . GLU A 1 182 ? -4.551 -9.039 15.227 1 98.19 182 GLU A N 1
ATOM 1468 C CA . GLU A 1 182 ? -5.617 -8.086 15.531 1 98.19 182 GLU A CA 1
ATOM 1469 C C . GLU A 1 182 ? -6.227 -7.52 14.25 1 98.19 182 GLU A C 1
ATOM 1471 O O . GLU A 1 182 ? -7.41 -7.188 14.219 1 98.19 182 GLU A O 1
ATOM 1476 N N . LEU A 1 183 ? -5.457 -7.402 13.195 1 98.31 183 LEU A N 1
ATOM 1477 C CA . LEU A 1 183 ? -5.887 -6.84 11.922 1 98.31 183 LEU A CA 1
ATOM 1478 C C . LEU A 1 183 ? -6.828 -7.793 11.195 1 98.31 183 LEU A C 1
ATOM 1480 O O . LEU A 1 183 ? -7.75 -7.355 10.5 1 98.31 183 LEU A O 1
ATOM 1484 N N . LYS A 1 184 ? -6.629 -9.086 11.344 1 98.31 184 LYS A N 1
ATOM 1485 C CA . LYS A 1 184 ? -7.176 -10.125 10.477 1 98.31 184 LYS A CA 1
ATOM 1486 C C . LYS A 1 184 ? -8.695 -10.008 10.359 1 98.31 184 LYS A C 1
ATOM 1488 O O . LYS A 1 184 ? -9.242 -10.039 9.258 1 98.31 184 LYS A O 1
ATOM 1493 N N . PRO A 1 185 ? -9.391 -9.875 11.492 1 98.31 185 PRO A N 1
ATOM 1494 C CA . PRO A 1 185 ? -10.852 -9.805 11.352 1 98.31 185 PRO A CA 1
ATOM 1495 C C . PRO A 1 185 ? -11.312 -8.586 10.555 1 98.31 185 PRO A C 1
ATOM 1497 O O . PRO A 1 185 ? -12.258 -8.68 9.766 1 98.31 185 PRO A O 1
ATOM 1500 N N . TYR A 1 186 ? -10.688 -7.43 10.688 1 98.62 186 TYR A N 1
ATOM 1501 C CA . TYR A 1 186 ? -11.039 -6.215 9.961 1 98.62 186 TYR A CA 1
ATOM 1502 C C . TYR A 1 186 ? -10.695 -6.336 8.484 1 98.62 186 TYR A C 1
ATOM 1504 O O . TYR A 1 186 ? -11.461 -5.906 7.621 1 98.62 186 TYR A O 1
ATOM 1512 N N . LEU A 1 187 ? -9.516 -6.941 8.25 1 98.75 187 LEU A N 1
ATOM 1513 C CA . LEU A 1 187 ? -9.078 -7.168 6.871 1 98.75 187 LEU A CA 1
ATOM 1514 C C . LEU A 1 187 ? -10.047 -8.102 6.148 1 98.75 187 LEU A C 1
ATOM 1516 O O . LEU A 1 187 ? -10.484 -7.801 5.035 1 98.75 187 LEU A O 1
ATOM 1520 N N . ASN A 1 188 ? -10.406 -9.203 6.812 1 98.69 188 ASN A N 1
ATOM 1521 C CA . ASN A 1 188 ? -11.32 -10.172 6.215 1 98.69 188 ASN A CA 1
ATOM 1522 C C . ASN A 1 188 ? -12.68 -9.547 5.922 1 98.69 188 ASN A C 1
ATOM 1524 O O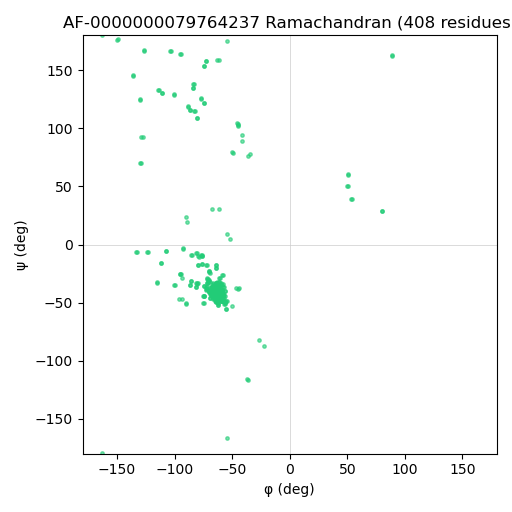 . ASN A 1 188 ? -13.25 -9.773 4.855 1 98.69 188 ASN A O 1
ATOM 1528 N N . GLU A 1 189 ? -13.188 -8.75 6.836 1 98.56 189 GLU A N 1
ATOM 1529 C CA . GLU A 1 189 ? -14.461 -8.07 6.625 1 98.56 189 GLU A CA 1
ATOM 1530 C C . GLU A 1 189 ? -14.391 -7.117 5.434 1 98.56 189 GLU A C 1
ATOM 1532 O O . GLU A 1 189 ? -15.336 -7.027 4.645 1 98.56 189 GLU A O 1
ATOM 1537 N N . SER A 1 190 ? -13.328 -6.434 5.34 1 98.81 190 SER A N 1
ATOM 1538 C CA . SER A 1 190 ? -13.148 -5.477 4.25 1 98.81 190 SER A CA 1
ATOM 1539 C C . SER A 1 190 ? -13.055 -6.188 2.904 1 98.81 190 SER A C 1
ATOM 1541 O O . SER A 1 190 ? -13.633 -5.73 1.916 1 98.81 190 SER A O 1
ATOM 1543 N N . ILE A 1 191 ? -12.328 -7.309 2.863 1 98.75 191 ILE A N 1
ATOM 1544 C CA . ILE A 1 191 ? -12.203 -8.086 1.639 1 98.75 191 ILE A CA 1
ATOM 1545 C C . ILE A 1 191 ? -13.578 -8.609 1.212 1 98.75 191 ILE A C 1
ATOM 1547 O O . ILE A 1 191 ? -13.945 -8.516 0.038 1 98.75 191 ILE A O 1
ATOM 1551 N N . ARG A 1 192 ? -14.359 -9.125 2.15 1 98.56 192 ARG A N 1
ATOM 1552 C CA . ARG A 1 192 ? -15.703 -9.586 1.841 1 98.56 192 ARG A CA 1
ATOM 1553 C C . ARG A 1 192 ? -16.547 -8.461 1.26 1 98.56 192 ARG A C 1
ATOM 1555 O O . ARG A 1 192 ? -17.312 -8.672 0.312 1 98.56 192 ARG A O 1
ATOM 1562 N N . ALA A 1 193 ? -16.406 -7.309 1.827 1 98.5 193 ALA A N 1
ATOM 1563 C CA . ALA A 1 193 ? -17.188 -6.16 1.356 1 98.5 193 ALA A CA 1
ATOM 1564 C C . ALA A 1 193 ? -16.797 -5.781 -0.068 1 98.5 193 ALA A C 1
ATOM 1566 O O . ALA A 1 193 ? -17.656 -5.441 -0.886 1 98.5 193 ALA A O 1
ATOM 1567 N N . ILE A 1 194 ? -15.508 -5.816 -0.351 1 98.69 194 ILE A N 1
ATOM 1568 C CA . ILE A 1 194 ? -15.023 -5.535 -1.699 1 98.69 194 ILE A CA 1
ATOM 1569 C C . ILE A 1 194 ? -15.617 -6.543 -2.68 1 98.69 194 ILE A C 1
ATOM 1571 O O . ILE A 1 194 ? -16.094 -6.168 -3.754 1 98.69 194 ILE A O 1
ATOM 1575 N N . ILE A 1 195 ? -15.609 -7.824 -2.297 1 98.19 195 ILE A N 1
ATOM 1576 C CA . ILE A 1 195 ? -16.172 -8.875 -3.141 1 98.19 195 ILE A CA 1
ATOM 1577 C C . ILE A 1 195 ? -17.641 -8.594 -3.408 1 98.19 195 ILE A C 1
ATOM 1579 O O . ILE A 1 195 ? -18.094 -8.609 -4.559 1 98.19 195 ILE A O 1
ATOM 1583 N N . ARG A 1 196 ? -18.37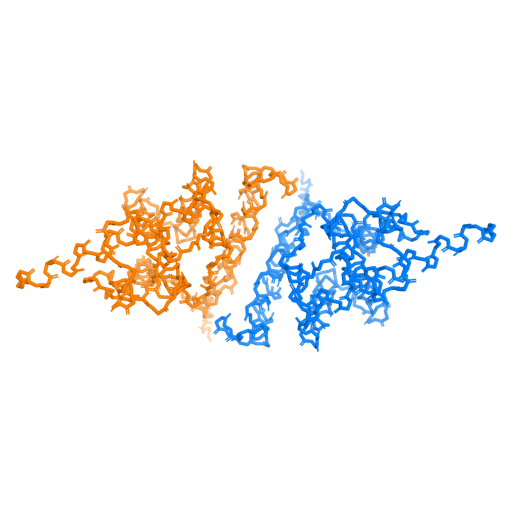5 -8.266 -2.424 1 97.75 196 ARG A N 1
ATOM 1584 C CA . ARG A 1 196 ? -19.812 -8.055 -2.533 1 97.75 196 ARG A CA 1
ATOM 1585 C C . ARG A 1 196 ? -20.125 -6.855 -3.418 1 97.75 196 ARG A C 1
ATOM 1587 O O . ARG A 1 196 ? -21.125 -6.855 -4.137 1 97.75 196 ARG A O 1
ATOM 1594 N N . ASN A 1 197 ? -19.266 -5.871 -3.342 1 97.75 197 ASN A N 1
ATOM 1595 C CA . ASN A 1 197 ? -19.438 -4.707 -4.203 1 97.75 197 ASN A CA 1
ATOM 1596 C C . ASN A 1 197 ? -19.297 -5.07 -5.676 1 97.75 197 ASN A C 1
ATOM 1598 O O . ASN A 1 197 ? -19.719 -4.312 -6.555 1 97.75 197 ASN A O 1
ATOM 1602 N N . HIS A 1 198 ? -18.688 -6.246 -5.957 1 97.81 198 HIS A N 1
ATOM 1603 C CA . HIS A 1 198 ? -18.406 -6.602 -7.344 1 97.81 198 HIS A CA 1
ATOM 1604 C C . HIS A 1 198 ? -19.328 -7.715 -7.828 1 97.81 198 HIS A C 1
ATOM 1606 O O . HIS A 1 198 ? -19.266 -8.117 -8.992 1 97.81 198 HIS A O 1
ATOM 1612 N N 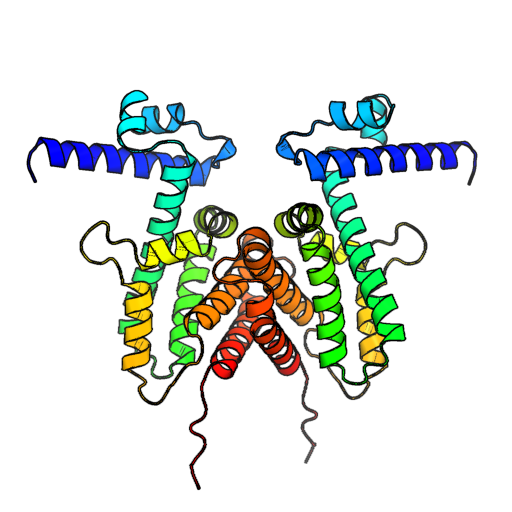. ILE A 1 199 ? -20.109 -8.227 -6.934 1 96.81 199 ILE A N 1
ATOM 1613 C CA . ILE A 1 199 ? -21.094 -9.227 -7.328 1 96.81 199 ILE A CA 1
ATOM 1614 C C . ILE A 1 199 ? -22.281 -8.547 -8.008 1 96.81 199 ILE A C 1
ATOM 1616 O O . ILE A 1 199 ? -22.828 -7.57 -7.484 1 96.81 199 ILE A O 1
ATOM 1620 N N . ILE A 1 200 ? -22.609 -8.961 -9.188 1 92.62 200 ILE A N 1
ATOM 1621 C CA . ILE A 1 200 ? -23.734 -8.461 -9.961 1 92.62 200 ILE A CA 1
ATOM 1622 C C . ILE A 1 200 ? -25.016 -9.156 -9.516 1 92.62 200 ILE A C 1
ATOM 1624 O O . ILE A 1 200 ? -25.094 -10.391 -9.516 1 92.62 200 ILE A O 1
ATOM 1628 N N . GLU A 1 201 ? -25.953 -8.391 -8.93 1 80.25 201 GLU A N 1
ATOM 1629 C CA . GLU A 1 201 ? -27.234 -8.969 -8.531 1 80.25 201 GLU A CA 1
ATOM 1630 C C . GLU A 1 201 ? -28.125 -9.211 -9.742 1 80.25 201 GLU A C 1
ATOM 1632 O O . GLU A 1 201 ? -28.109 -8.43 -10.695 1 80.25 201 GLU A O 1
ATOM 1637 N N . ASP A 1 202 ? -28.562 -10.43 -10 1 70.5 202 ASP A N 1
ATOM 1638 C CA . ASP A 1 202 ? -29.562 -10.727 -11.023 1 70.5 202 ASP A CA 1
ATOM 1639 C C . ASP A 1 202 ? -30.781 -9.828 -10.875 1 70.5 202 ASP A C 1
ATOM 1641 O O . ASP A 1 202 ? -31.375 -9.742 -9.797 1 70.5 202 ASP A O 1
ATOM 1645 N N . THR A 1 203 ? -30.906 -8.594 -11.273 1 57.16 203 THR A N 1
ATOM 1646 C CA . THR A 1 203 ? -32.219 -7.957 -11.336 1 57.16 203 THR A CA 1
ATOM 1647 C C . THR A 1 203 ? -33.25 -8.883 -11.984 1 57.16 203 THR A C 1
ATOM 1649 O O . THR A 1 203 ? -33.031 -9.344 -13.109 1 57.16 203 THR A O 1
ATOM 1652 N N . ALA A 1 204 ? -34.219 -9.617 -11.242 1 42.59 204 ALA A N 1
ATOM 1653 C CA . ALA A 1 204 ? -35.438 -10.234 -11.766 1 42.59 204 ALA A CA 1
ATOM 1654 C C . ALA A 1 204 ? -36.125 -9.32 -12.781 1 42.59 204 ALA A C 1
ATOM 1656 O O . ALA A 1 204 ? -36.375 -8.148 -12.492 1 42.59 204 ALA A O 1
ATOM 1657 N N . GLU A 1 205 ? -35.906 -9.43 -14.062 1 38.38 205 GLU A N 1
ATOM 1658 C CA . GLU A 1 205 ? -36.969 -8.984 -14.977 1 38.38 205 GLU A CA 1
ATOM 1659 C C . GLU A 1 205 ? -38.344 -9.258 -14.406 1 38.38 205 GLU A C 1
ATOM 1661 O O . GLU A 1 205 ? -38.688 -10.406 -14.125 1 38.38 205 GLU A O 1
ATOM 1666 N N . ASN A 1 206 ? -38.812 -8.445 -13.461 1 31.56 206 ASN A N 1
ATOM 1667 C CA . ASN A 1 206 ? -40.219 -8.328 -13.711 1 31.56 206 ASN A CA 1
ATOM 1668 C C . ASN A 1 206 ? -40.531 -7.945 -15.164 1 31.56 206 ASN A C 1
ATOM 1670 O O . ASN A 1 206 ? -39.844 -7.07 -15.719 1 31.56 206 ASN A O 1
ATOM 1674 N N . MET B 1 1 ? 9.586 35.438 20.891 1 58.25 1 MET B N 1
ATOM 1675 C CA . MET B 1 1 ? 10.75 34.594 20.656 1 58.25 1 MET B CA 1
ATOM 1676 C C . MET B 1 1 ? 12.016 35.438 20.516 1 58.25 1 MET B C 1
ATOM 1678 O O . MET B 1 1 ? 12.016 36.438 19.844 1 58.25 1 MET B O 1
ATOM 1682 N N . GLY B 1 2 ? 12.992 35.219 21.328 1 64.25 2 GLY B N 1
ATOM 1683 C CA . GLY B 1 2 ? 14.219 36 21.234 1 64.25 2 GLY B CA 1
ATOM 1684 C C . GLY B 1 2 ? 14.945 35.844 19.922 1 64.25 2 GLY B C 1
ATOM 1685 O O . GLY B 1 2 ? 14.602 34.969 19.125 1 64.25 2 GLY B O 1
ATOM 1686 N N . LYS B 1 3 ? 15.789 36.781 19.547 1 74 3 LYS B N 1
ATOM 1687 C CA . LYS B 1 3 ? 16.547 36.781 18.297 1 74 3 LYS B CA 1
ATOM 1688 C C . LYS B 1 3 ? 17.156 35.406 18.031 1 74 3 LYS B C 1
ATOM 1690 O O . LYS B 1 3 ? 17.172 34.938 16.891 1 74 3 LYS B O 1
ATOM 1695 N N . VAL B 1 4 ? 17.625 34.75 19.047 1 73.75 4 VAL B N 1
ATOM 1696 C CA . VAL B 1 4 ? 18.266 33.438 18.953 1 73.75 4 VAL B CA 1
ATOM 1697 C C . VAL B 1 4 ? 17.25 32.406 18.516 1 73.75 4 VAL B C 1
ATOM 1699 O O . VAL B 1 4 ? 17.531 31.562 17.656 1 73.75 4 VAL B O 1
ATOM 1702 N N . ASP B 1 5 ? 16.109 32.469 19.109 1 73.12 5 ASP B N 1
ATOM 1703 C CA . ASP B 1 5 ? 15.031 31.547 18.781 1 73.12 5 ASP B CA 1
ATOM 1704 C C . ASP B 1 5 ? 14.562 31.75 17.328 1 73.12 5 ASP B C 1
ATOM 1706 O O . ASP B 1 5 ? 14.281 30.781 16.625 1 73.12 5 ASP B O 1
ATOM 1710 N N . GLU B 1 6 ? 14.523 32.969 16.953 1 74.69 6 GLU B N 1
ATOM 1711 C CA . GLU B 1 6 ? 14.117 33.312 15.586 1 74.69 6 GLU B CA 1
ATOM 1712 C C . GLU B 1 6 ? 15.125 32.781 14.57 1 74.69 6 GLU B C 1
ATOM 1714 O O . GLU B 1 6 ? 14.734 32.25 13.523 1 74.69 6 GLU B O 1
ATOM 1719 N N . ASN B 1 7 ? 16.375 32.938 14.891 1 78.56 7 ASN B N 1
ATOM 1720 C CA . ASN B 1 7 ? 17.422 32.438 14.008 1 78.56 7 ASN B CA 1
ATOM 1721 C C . ASN B 1 7 ? 17.375 30.922 13.898 1 78.56 7 ASN B C 1
ATOM 1723 O O . ASN B 1 7 ? 17.578 30.359 12.812 1 78.56 7 ASN B O 1
ATOM 1727 N N . LYS B 1 8 ? 17.047 30.344 14.992 1 80.38 8 LYS B N 1
ATOM 1728 C CA . LYS B 1 8 ? 16.938 28.891 15.008 1 80.38 8 LYS B CA 1
ATOM 1729 C C . LYS B 1 8 ? 15.797 28.406 14.109 1 80.38 8 LYS B C 1
ATOM 1731 O O . LYS B 1 8 ? 15.953 27.453 13.352 1 80.38 8 LYS B O 1
ATOM 1736 N N . HIS B 1 9 ? 14.758 29.156 14.203 1 84.5 9 HIS B N 1
ATOM 1737 C CA . HIS B 1 9 ? 13.586 28.812 13.398 1 84.5 9 HIS B CA 1
ATOM 1738 C C . HIS B 1 9 ? 13.859 29 11.914 1 84.5 9 HIS B C 1
ATOM 1740 O O . HIS B 1 9 ? 13.438 28.188 11.086 1 84.5 9 HIS B O 1
ATOM 1746 N N . GLN B 1 10 ? 14.57 29.969 11.641 1 88.81 10 GLN B N 1
ATOM 1747 C CA . GLN B 1 10 ? 14.883 30.266 10.242 1 88.81 10 GLN B CA 1
ATOM 1748 C C . GLN B 1 10 ? 15.805 29.203 9.648 1 88.81 10 GLN B C 1
ATOM 1750 O O . GLN B 1 10 ? 15.609 28.781 8.508 1 88.81 10 GLN B O 1
ATOM 1755 N N . LYS B 1 11 ? 16.781 28.828 10.438 1 92 11 LYS B N 1
ATOM 1756 C CA . LYS B 1 11 ? 17.703 27.797 9.969 1 92 11 LYS B CA 1
ATOM 1757 C C . LYS B 1 11 ? 17 26.469 9.781 1 92 11 LYS B C 1
ATOM 1759 O O . LYS B 1 11 ? 17.219 25.766 8.789 1 92 11 LYS B O 1
ATOM 1764 N N . MET B 1 12 ? 16.203 26.172 10.711 1 92.5 12 MET B N 1
ATOM 1765 C CA . MET B 1 12 ? 15.445 24.938 10.617 1 92.5 12 MET B CA 1
ATOM 1766 C C . MET B 1 12 ? 14.547 24.938 9.383 1 92.5 12 MET B C 1
ATOM 1768 O O . MET B 1 12 ? 14.484 23.953 8.648 1 92.5 12 MET B O 1
ATOM 1772 N N . ASP B 1 13 ? 13.922 26.031 9.148 1 93.69 13 ASP B N 1
ATOM 1773 C CA . ASP B 1 13 ? 13.039 26.156 7.992 1 93.69 13 ASP B CA 1
ATOM 1774 C C . ASP B 1 13 ? 13.812 26.031 6.688 1 93.69 13 ASP B C 1
ATOM 1776 O O . ASP B 1 13 ? 13.336 25.438 5.727 1 93.69 13 ASP B O 1
ATOM 1780 N N . ALA B 1 14 ? 14.969 26.656 6.691 1 95.56 14 ALA B N 1
ATOM 1781 C CA . ALA B 1 14 ? 15.812 26.562 5.504 1 95.56 14 ALA B CA 1
ATOM 1782 C C . ALA B 1 14 ? 16.219 25.109 5.227 1 95.56 14 ALA B C 1
ATOM 1784 O O . ALA B 1 14 ? 16.219 24.672 4.074 1 95.56 14 ALA B O 1
ATOM 1785 N N . LEU B 1 15 ? 16.5 24.406 6.27 1 96.25 15 LEU B N 1
ATOM 1786 C CA . LEU B 1 15 ? 16.859 23 6.137 1 96.25 15 LEU B CA 1
ATOM 1787 C C . LEU B 1 15 ? 15.672 22.188 5.629 1 96.25 15 LEU B C 1
ATOM 1789 O O . LEU B 1 15 ? 15.82 21.359 4.734 1 96.25 15 LEU B O 1
ATOM 1793 N N . PHE B 1 16 ? 14.516 22.453 6.148 1 95.12 16 PHE B N 1
ATOM 1794 C CA . PHE B 1 16 ? 13.305 21.766 5.73 1 95.12 16 PHE B CA 1
ATOM 1795 C C . PHE B 1 16 ? 13.023 22 4.25 1 95.12 16 PHE B C 1
ATOM 1797 O O . PHE B 1 16 ? 12.805 21.062 3.49 1 95.12 16 PHE B O 1
ATOM 1804 N N . GLN B 1 17 ? 13.102 23.234 3.869 1 96.25 17 GLN B N 1
ATOM 1805 C CA . GLN B 1 17 ? 12.789 23.594 2.488 1 96.25 17 GLN B CA 1
ATOM 1806 C C . GLN B 1 17 ? 13.805 22.984 1.523 1 96.25 17 GLN B C 1
ATOM 1808 O O . GLN B 1 17 ? 13.43 22.484 0.46 1 96.25 17 GLN B O 1
ATOM 1813 N N . SER B 1 18 ? 15.016 23.062 1.893 1 97.56 18 SER B N 1
ATOM 1814 C CA . SER B 1 18 ? 16.078 22.5 1.059 1 97.56 18 SER B CA 1
ATOM 1815 C C . SER B 1 18 ? 15.938 20.984 0.932 1 97.56 18 SER B C 1
ATOM 1817 O O . SER B 1 18 ? 16.016 20.453 -0.172 1 97.56 18 SER B O 1
ATOM 1819 N N . ALA B 1 19 ? 15.766 20.344 2.068 1 96.94 19 ALA B N 1
ATOM 1820 C CA . ALA B 1 19 ? 15.586 18.891 2.062 1 96.94 19 ALA B CA 1
ATOM 1821 C C . ALA B 1 19 ? 14.367 18.5 1.23 1 96.94 19 ALA B C 1
ATOM 1823 O O . ALA B 1 19 ? 14.43 17.547 0.441 1 96.94 19 ALA B O 1
ATOM 1824 N N . TYR B 1 20 ? 13.328 19.219 1.407 1 95.44 20 TYR B N 1
ATOM 1825 C CA . TYR B 1 20 ? 12.086 18.969 0.678 1 95.44 20 TYR B CA 1
ATOM 1826 C C . TYR B 1 20 ? 12.328 19.016 -0.827 1 95.44 20 TYR B C 1
ATOM 1828 O O . TYR B 1 20 ? 11.961 18.078 -1.546 1 95.44 20 TYR B O 1
ATOM 1836 N N . ASP B 1 21 ? 12.977 20.031 -1.238 1 96.38 21 ASP B N 1
ATOM 1837 C CA . ASP B 1 21 ? 13.25 20.219 -2.658 1 96.38 21 ASP B CA 1
ATOM 1838 C C . ASP B 1 21 ? 14.148 19.109 -3.193 1 96.38 21 ASP B C 1
ATOM 1840 O O . ASP B 1 21 ? 13.898 18.547 -4.266 1 96.38 21 ASP B O 1
ATOM 1844 N N . LEU B 1 22 ? 15.125 18.812 -2.477 1 97 22 LEU B N 1
ATOM 1845 C CA . LEU B 1 22 ? 16.078 17.797 -2.902 1 97 22 LEU B CA 1
ATOM 1846 C C . LEU B 1 22 ? 15.438 16.422 -2.912 1 97 22 LEU B C 1
ATOM 1848 O O . LEU B 1 22 ? 15.617 15.656 -3.861 1 97 22 LEU B O 1
ATOM 1852 N N . PHE B 1 23 ? 14.664 16.094 -1.885 1 94.75 23 PHE B N 1
ATOM 1853 C CA . PHE B 1 23 ? 14 14.805 -1.801 1 94.75 23 PHE B CA 1
ATOM 1854 C C . PHE B 1 23 ? 12.992 14.641 -2.932 1 94.75 23 PHE B C 1
ATOM 1856 O O . PHE B 1 23 ? 12.891 13.562 -3.529 1 94.75 23 PHE B O 1
ATOM 1863 N N . LEU B 1 24 ? 12.289 15.695 -3.225 1 92.44 24 LEU B N 1
ATOM 1864 C CA . LEU B 1 24 ? 11.258 15.617 -4.25 1 92.44 24 LEU B CA 1
ATOM 1865 C C . LEU B 1 24 ? 11.875 15.445 -5.633 1 92.44 24 LEU B C 1
ATOM 1867 O O . LEU B 1 24 ? 11.328 14.734 -6.48 1 92.44 24 LEU B O 1
ATOM 1871 N N . ASN B 1 25 ? 13.031 16.016 -5.824 1 91.94 25 ASN B N 1
ATOM 1872 C CA . ASN B 1 25 ? 13.578 16.078 -7.176 1 91.94 25 ASN B CA 1
ATOM 1873 C C . ASN B 1 25 ? 14.641 15 -7.395 1 91.94 25 ASN B C 1
ATOM 1875 O O . ASN B 1 25 ? 14.719 14.414 -8.477 1 91.94 25 ASN B O 1
ATOM 1879 N N . GLN B 1 26 ? 15.422 14.688 -6.352 1 91.5 26 GLN B N 1
ATOM 1880 C CA . GLN B 1 26 ? 16.547 13.781 -6.523 1 91.5 26 GLN B CA 1
ATOM 1881 C C . GLN B 1 26 ? 16.312 12.461 -5.797 1 91.5 26 GLN B C 1
ATOM 1883 O O . GLN B 1 26 ? 17 11.469 -6.066 1 91.5 26 GLN B O 1
ATOM 1888 N N . GLY B 1 27 ? 15.336 12.5 -4.914 1 90.81 27 GLY B N 1
ATOM 1889 C CA . GLY B 1 27 ? 15.133 11.305 -4.105 1 90.81 27 GLY B CA 1
ATOM 1890 C C . GLY B 1 27 ? 15.953 11.305 -2.828 1 90.81 27 GLY B C 1
ATOM 1891 O O . GLY B 1 27 ? 16.953 12.008 -2.732 1 90.81 27 GLY B O 1
ATOM 1892 N N . ILE B 1 28 ? 15.633 10.523 -1.909 1 91.19 28 ILE B N 1
ATOM 1893 C CA . ILE B 1 28 ? 16.234 10.492 -0.583 1 91.19 28 ILE B CA 1
ATOM 1894 C C . ILE B 1 28 ? 17.625 9.852 -0.661 1 91.19 28 ILE B C 1
ATOM 1896 O O . ILE B 1 28 ? 18.578 10.359 -0.08 1 91.19 28 ILE B O 1
ATOM 1900 N N . GLU B 1 29 ? 17.688 8.758 -1.39 1 86.69 29 GLU B N 1
ATOM 1901 C CA . GLU B 1 29 ? 18.922 7.98 -1.454 1 86.69 29 GLU B CA 1
ATOM 1902 C C . GLU B 1 29 ? 20.047 8.789 -2.092 1 86.69 29 GLU B C 1
ATOM 1904 O O . GLU B 1 29 ? 21.203 8.695 -1.672 1 86.69 29 GLU B O 1
ATOM 1909 N N . LYS B 1 30 ? 19.766 9.609 -2.975 1 91.94 30 LYS B N 1
ATOM 1910 C CA . LYS B 1 30 ? 20.766 10.344 -3.734 1 91.94 30 LYS B CA 1
ATOM 1911 C C . LYS B 1 30 ? 21.062 11.695 -3.082 1 91.94 30 LYS B C 1
ATOM 1913 O O . LYS B 1 30 ? 21.875 12.461 -3.59 1 91.94 30 LYS B O 1
ATOM 1918 N N . THR B 1 31 ? 20.344 11.961 -2.047 1 96.44 31 THR B N 1
ATOM 1919 C CA . THR B 1 31 ? 20.547 13.234 -1.359 1 96.44 31 THR B CA 1
ATOM 1920 C C . THR B 1 31 ? 21.391 13.047 -0.107 1 96.44 31 THR B C 1
ATOM 1922 O O . THR B 1 31 ? 21.125 12.164 0.708 1 96.44 31 THR B O 1
ATOM 1925 N N . SER B 1 32 ? 22.438 13.836 0.05 1 96.69 32 SER B N 1
ATOM 1926 C CA . SER B 1 32 ? 23.281 13.773 1.24 1 96.69 32 SER B CA 1
ATOM 1927 C C . SER B 1 32 ? 22.984 14.922 2.195 1 96.69 32 SER B C 1
ATOM 1929 O O . SER B 1 32 ? 22.344 15.906 1.812 1 96.69 32 SER B O 1
ATOM 1931 N N . ILE B 1 33 ? 23.484 14.773 3.371 1 97.62 33 ILE B N 1
ATOM 1932 C CA . ILE B 1 33 ? 23.344 15.836 4.359 1 97.62 33 ILE B CA 1
ATOM 1933 C C . ILE B 1 33 ? 24.125 17.062 3.9 1 97.62 33 ILE B C 1
ATOM 1935 O O . ILE B 1 33 ? 23.672 18.203 4.098 1 97.62 33 ILE B O 1
ATOM 1939 N N . SER B 1 34 ? 25.234 16.812 3.271 1 97.62 34 SER B N 1
ATOM 1940 C CA . SER B 1 34 ? 26.016 17.922 2.725 1 97.62 34 SER B CA 1
ATOM 1941 C C . SER B 1 34 ? 25.234 18.688 1.674 1 97.62 34 SER B C 1
ATOM 1943 O O . SER B 1 34 ? 25.281 19.922 1.644 1 97.62 34 SER B O 1
ATOM 1945 N N . ASP B 1 35 ? 24.5 18.031 0.815 1 97.94 35 ASP B N 1
ATOM 1946 C CA . ASP B 1 35 ? 23.656 18.672 -0.193 1 97.94 35 ASP B CA 1
ATOM 1947 C C . ASP B 1 35 ? 22.609 19.562 0.458 1 97.94 35 ASP B C 1
ATOM 1949 O O . ASP B 1 35 ? 22.406 20.703 0.025 1 97.94 35 ASP B O 1
ATOM 1953 N N . ILE B 1 36 ? 21.969 19.062 1.483 1 98.38 36 ILE B N 1
ATOM 1954 C CA . ILE B 1 36 ? 20.906 19.766 2.178 1 98.38 36 ILE B CA 1
ATOM 1955 C C . ILE B 1 36 ? 21.453 21.031 2.842 1 98.38 36 ILE B C 1
ATOM 1957 O O . ILE B 1 36 ? 20.906 22.109 2.689 1 98.38 36 ILE B O 1
ATOM 1961 N N . ALA B 1 37 ? 22.578 20.844 3.562 1 98 37 ALA B N 1
ATOM 1962 C CA . ALA B 1 37 ? 23.203 21.969 4.266 1 98 37 ALA B CA 1
ATOM 1963 C C . ALA B 1 37 ? 23.656 23.047 3.289 1 98 37 ALA B C 1
ATOM 1965 O O . ALA B 1 37 ? 23.406 24.234 3.5 1 98 37 ALA B O 1
ATOM 1966 N N . LYS B 1 38 ? 24.312 22.656 2.256 1 98 38 LYS B N 1
ATOM 1967 C CA . LYS B 1 38 ? 24.781 23.578 1.238 1 98 38 LYS B CA 1
ATOM 1968 C C . LYS B 1 38 ? 23.641 24.375 0.636 1 98 38 LYS B C 1
ATOM 1970 O O . LYS B 1 38 ? 23.719 25.609 0.536 1 98 38 LYS B O 1
ATOM 1975 N N . LYS B 1 39 ? 22.625 23.781 0.26 1 97.62 39 LYS B N 1
ATOM 1976 C CA . LYS B 1 39 ? 21.469 24.453 -0.342 1 97.62 39 LYS B CA 1
ATOM 1977 C C . LYS B 1 39 ? 20.797 25.391 0.655 1 97.62 39 LYS B C 1
ATOM 1979 O O . LYS B 1 39 ? 20.266 26.438 0.271 1 97.62 39 LYS B O 1
ATOM 1984 N N . ALA B 1 40 ? 20.812 24.969 1.877 1 97.62 40 ALA B N 1
ATOM 1985 C CA . ALA B 1 40 ? 20.203 25.766 2.938 1 97.62 40 ALA B CA 1
ATOM 1986 C C . ALA B 1 40 ? 21.094 26.953 3.316 1 97.62 40 ALA B C 1
ATOM 1988 O O . ALA B 1 40 ? 20.672 27.844 4.055 1 97.62 40 ALA B O 1
ATOM 1989 N N . GLY B 1 41 ? 22.328 26.906 2.926 1 96.94 41 GLY B N 1
ATOM 1990 C CA . GLY B 1 41 ? 23.25 27.984 3.227 1 96.94 41 GLY B CA 1
ATOM 1991 C C . GLY B 1 41 ? 23.812 27.938 4.637 1 96.94 41 GLY B C 1
ATOM 1992 O O . GLY B 1 41 ? 24.031 28.969 5.27 1 96.94 41 GLY B O 1
ATOM 1993 N N . VAL B 1 42 ? 23.891 26.719 5.137 1 96.62 42 VAL B N 1
ATOM 1994 C CA . VAL B 1 42 ? 24.422 26.547 6.484 1 96.62 42 VAL B CA 1
ATOM 1995 C C . VAL B 1 42 ? 25.562 25.531 6.465 1 96.62 42 VAL B C 1
ATOM 1997 O O . VAL B 1 42 ? 25.75 24.828 5.465 1 96.62 42 VAL B O 1
ATOM 2000 N N . ALA B 1 43 ? 26.297 25.5 7.582 1 94.94 43 ALA B N 1
ATOM 2001 C CA . ALA B 1 43 ? 27.344 24.5 7.734 1 94.94 43 ALA B CA 1
ATOM 2002 C C . ALA B 1 43 ? 26.734 23.125 8.023 1 94.94 43 ALA B C 1
ATOM 2004 O O . ALA B 1 43 ? 25.641 23.031 8.586 1 94.94 43 ALA B O 1
ATOM 2005 N N . LYS B 1 44 ? 27.438 22.062 7.672 1 95.56 44 LYS B N 1
ATOM 2006 C CA . LYS B 1 44 ? 26.984 20.688 7.906 1 95.56 44 LYS B CA 1
ATOM 2007 C C . LYS B 1 44 ? 26.719 20.453 9.391 1 95.56 44 LYS B C 1
ATOM 2009 O O . LYS B 1 44 ? 25.766 19.75 9.742 1 95.56 44 LYS B O 1
ATOM 2014 N N . GLY B 1 45 ? 27.516 21.031 10.188 1 95.44 45 GLY B N 1
ATOM 2015 C CA . GLY B 1 45 ? 27.375 20.891 11.625 1 95.44 45 GLY B CA 1
ATOM 2016 C C . GLY B 1 45 ? 26.047 21.422 12.148 1 95.44 45 GLY B C 1
ATOM 2017 O O . GLY B 1 45 ? 25.469 20.875 13.086 1 95.44 45 GLY B O 1
ATOM 2018 N N . THR B 1 46 ? 25.594 22.484 11.531 1 95.69 46 THR B N 1
ATOM 2019 C CA . THR B 1 46 ? 24.312 23.094 11.898 1 95.69 46 THR B CA 1
ATOM 2020 C C . THR B 1 46 ? 23.172 22.109 11.695 1 95.69 46 THR B C 1
ATOM 2022 O O . THR B 1 46 ? 22.219 22.078 12.477 1 95.69 46 THR B O 1
ATOM 2025 N N . PHE B 1 47 ? 23.25 21.25 10.672 1 97.19 47 PHE B N 1
ATOM 2026 C CA . PHE B 1 47 ? 22.25 20.234 10.422 1 97.19 47 PHE B CA 1
ATOM 2027 C C . PHE B 1 47 ? 22.062 19.344 11.648 1 97.19 47 PHE B C 1
ATOM 2029 O O . PHE B 1 47 ? 20.922 19.062 12.047 1 97.19 47 PHE B O 1
ATOM 2036 N N . TYR B 1 48 ? 23.109 19.016 12.281 1 96.06 48 TYR B N 1
ATOM 2037 C CA . TYR B 1 48 ? 23.094 18.031 13.359 1 96.06 48 TYR B CA 1
ATOM 2038 C C . TYR B 1 48 ? 22.578 18.656 14.656 1 96.06 48 TYR B C 1
ATOM 2040 O O . TYR B 1 48 ? 22.297 17.938 15.617 1 96.06 48 TYR B O 1
ATOM 2048 N N . LEU B 1 49 ? 22.453 19.922 14.664 1 95.12 49 LEU B N 1
ATOM 2049 C CA . LEU B 1 49 ? 21.797 20.578 15.789 1 95.12 49 LEU B CA 1
ATOM 2050 C C . LEU B 1 49 ? 20.297 20.281 15.805 1 95.12 49 LEU B C 1
ATOM 2052 O O . LEU B 1 49 ? 19.656 20.344 16.859 1 95.12 49 LEU B O 1
ATOM 2056 N N . TYR B 1 50 ? 19.859 19.953 14.641 1 94.62 50 TYR B N 1
ATOM 2057 C CA . TYR B 1 50 ? 18.406 19.828 14.508 1 94.62 50 TYR B CA 1
ATOM 2058 C C . TYR B 1 50 ? 18.016 18.391 14.188 1 94.62 50 TYR B C 1
ATOM 2060 O O . TYR B 1 50 ? 16.938 17.953 14.57 1 94.62 50 TYR B O 1
ATOM 2068 N N . PHE B 1 51 ? 18.859 17.734 13.469 1 96.5 51 PHE B N 1
ATOM 2069 C CA . PHE B 1 51 ? 18.516 16.391 12.992 1 96.5 51 PHE B CA 1
ATOM 2070 C C . PHE B 1 51 ? 19.688 15.445 13.172 1 96.5 51 PHE B C 1
ATOM 2072 O O . PHE B 1 51 ? 20.844 15.812 12.938 1 96.5 51 PHE B O 1
ATOM 2079 N N . ALA B 1 52 ? 19.344 14.211 13.469 1 96.19 52 ALA B N 1
ATOM 2080 C CA . ALA B 1 52 ? 20.375 13.203 13.68 1 96.19 52 ALA B CA 1
ATOM 2081 C C . ALA B 1 52 ? 20.891 12.656 12.352 1 96.19 52 ALA B C 1
ATOM 2083 O O . ALA B 1 52 ? 22.062 12.281 12.242 1 96.19 52 ALA B O 1
ATOM 2084 N N . ASP B 1 53 ? 20 12.57 11.297 1 95.88 53 ASP B N 1
ATOM 2085 C CA . ASP B 1 53 ? 20.328 12.047 9.977 1 95.88 53 ASP B CA 1
ATOM 2086 C C . ASP B 1 53 ? 19.281 12.461 8.945 1 95.88 53 ASP B C 1
ATOM 2088 O O . ASP B 1 53 ? 18.344 13.195 9.258 1 95.88 53 ASP B O 1
ATOM 2092 N N . LYS B 1 54 ? 19.484 12.055 7.777 1 95.25 54 LYS B N 1
ATOM 2093 C CA . LYS B 1 54 ? 18.609 12.492 6.703 1 95.25 54 LYS B CA 1
ATOM 2094 C C . LYS B 1 54 ? 17.234 11.82 6.812 1 95.25 54 LYS B C 1
ATOM 2096 O O . LYS B 1 54 ? 16.25 12.32 6.281 1 95.25 54 LYS B O 1
ATOM 2101 N N . TYR B 1 55 ? 17.125 10.781 7.539 1 93.31 55 TYR B N 1
ATOM 2102 C CA . TYR B 1 55 ? 15.859 10.086 7.68 1 93.31 55 TYR B CA 1
ATOM 2103 C C . TYR B 1 55 ? 14.961 10.773 8.703 1 93.31 55 TYR B C 1
ATOM 2105 O O . TYR B 1 55 ? 13.734 10.766 8.57 1 93.31 55 TYR B O 1
ATOM 2113 N N . GLU B 1 56 ? 15.547 11.328 9.68 1 94.25 56 GLU B N 1
ATOM 2114 C CA . GLU B 1 56 ? 14.75 12.094 10.633 1 94.25 56 GLU B CA 1
ATOM 2115 C C . GLU B 1 56 ? 14.078 13.289 9.953 1 94.25 56 GLU B C 1
ATOM 2117 O O . GLU B 1 56 ? 12.883 13.516 10.141 1 94.25 56 GLU B O 1
ATOM 2122 N N . ILE B 1 57 ? 14.867 14.094 9.195 1 95.56 57 ILE B N 1
ATOM 2123 C CA . ILE B 1 57 ? 14.281 15.258 8.531 1 95.56 57 ILE B CA 1
ATOM 2124 C C . ILE B 1 57 ? 13.273 14.797 7.484 1 95.56 57 ILE B C 1
ATOM 2126 O O . ILE B 1 57 ? 12.25 15.453 7.273 1 95.56 57 ILE B O 1
ATOM 2130 N N . ARG B 1 58 ? 13.5 13.672 6.781 1 94.31 58 ARG B N 1
ATOM 2131 C CA . ARG B 1 58 ? 12.539 13.094 5.848 1 94.31 58 ARG B CA 1
ATOM 2132 C C . ARG B 1 58 ? 11.203 12.82 6.531 1 94.31 58 ARG B C 1
ATOM 2134 O O . ARG B 1 58 ? 10.156 13.25 6.051 1 94.31 58 ARG B O 1
ATOM 2141 N N . ASP B 1 59 ? 11.305 12.133 7.699 1 92.5 59 ASP B N 1
ATOM 2142 C CA . ASP B 1 59 ? 10.094 11.734 8.406 1 92.5 59 ASP B CA 1
ATOM 2143 C C . ASP B 1 59 ? 9.289 12.953 8.859 1 92.5 59 ASP B C 1
ATOM 2145 O O . ASP B 1 59 ? 8.062 12.969 8.742 1 92.5 59 ASP B O 1
ATOM 2149 N N . ARG B 1 60 ? 9.953 13.898 9.32 1 91.69 60 ARG B N 1
ATOM 2150 C CA . ARG B 1 60 ? 9.281 15.117 9.758 1 91.69 60 ARG B CA 1
ATOM 2151 C C . ARG B 1 60 ? 8.648 15.844 8.57 1 91.69 60 ARG B C 1
ATOM 2153 O O . ARG B 1 60 ? 7.543 16.375 8.688 1 91.69 60 ARG B O 1
ATOM 2160 N N . LEU B 1 61 ? 9.32 15.828 7.477 1 92.81 61 LEU B N 1
ATOM 2161 C CA . LEU B 1 61 ? 8.805 16.469 6.273 1 92.81 61 LEU B CA 1
ATOM 2162 C C . LEU B 1 61 ? 7.594 15.727 5.734 1 92.81 61 LEU B C 1
ATOM 2164 O O . LEU B 1 61 ? 6.637 16.344 5.266 1 92.81 61 LEU B O 1
ATOM 2168 N N . ILE B 1 62 ? 7.672 14.453 5.777 1 92.88 62 ILE B N 1
ATOM 2169 C CA . ILE B 1 62 ? 6.539 13.648 5.328 1 92.88 62 ILE B CA 1
ATOM 2170 C C . ILE B 1 62 ? 5.316 13.945 6.195 1 92.88 62 ILE B C 1
ATOM 2172 O O . ILE B 1 62 ? 4.223 14.188 5.676 1 92.88 62 ILE B O 1
ATOM 2176 N N . ALA B 1 63 ? 5.547 13.938 7.488 1 90.06 63 ALA B N 1
ATOM 2177 C CA . ALA B 1 63 ? 4.461 14.242 8.414 1 90.06 63 ALA B CA 1
ATOM 2178 C C . ALA B 1 63 ? 3.877 15.625 8.141 1 90.06 63 ALA B C 1
ATOM 2180 O O . ALA B 1 63 ? 2.656 15.797 8.102 1 90.06 63 ALA B O 1
ATOM 2181 N N . ARG B 1 64 ? 4.699 16.578 7.922 1 88.44 64 ARG B N 1
ATOM 2182 C CA . ARG B 1 64 ? 4.27 17.953 7.672 1 88.44 64 ARG B CA 1
ATOM 2183 C C . ARG B 1 64 ? 3.494 18.047 6.359 1 88.44 64 ARG B C 1
ATOM 2185 O O . ARG B 1 64 ? 2.477 18.75 6.285 1 88.44 64 ARG B O 1
ATOM 2192 N N . THR B 1 65 ? 3.998 17.438 5.375 1 90.75 65 THR B N 1
ATOM 2193 C CA . THR B 1 65 ? 3.357 17.453 4.066 1 90.75 65 THR B CA 1
ATOM 2194 C C . THR B 1 65 ? 1.981 16.797 4.125 1 90.75 65 THR B C 1
ATOM 2196 O O . THR B 1 65 ? 1.006 17.344 3.602 1 90.75 65 THR B O 1
ATOM 2199 N N . ALA B 1 66 ? 1.935 15.641 4.734 1 89.75 66 ALA B N 1
ATOM 2200 C CA . ALA B 1 66 ? 0.656 14.953 4.906 1 89.75 66 ALA B CA 1
ATOM 2201 C C . ALA B 1 66 ? -0.325 15.812 5.699 1 89.75 66 ALA B C 1
ATOM 2203 O O . ALA B 1 66 ? -1.495 15.938 5.328 1 89.75 66 ALA B O 1
ATOM 2204 N N . SER B 1 67 ? 0.158 16.391 6.781 1 88.06 67 SER B N 1
ATOM 2205 C CA . SER B 1 67 ? -0.672 17.25 7.617 1 88.06 67 SER B CA 1
ATOM 2206 C C . SER B 1 67 ? -1.263 18.406 6.805 1 88.06 67 SER B C 1
ATOM 2208 O O . SER B 1 67 ? -2.445 18.719 6.945 1 88.06 67 SER B O 1
ATOM 2210 N N . ARG B 1 68 ? -0.452 18.969 6.016 1 89.62 68 ARG B N 1
ATOM 2211 C CA . ARG B 1 68 ? -0.894 20.094 5.191 1 89.62 68 ARG B CA 1
ATOM 2212 C C . ARG B 1 68 ? -1.969 19.656 4.203 1 89.62 68 ARG B C 1
ATOM 2214 O O . ARG B 1 68 ? -2.943 20.375 3.98 1 89.62 68 ARG B O 1
ATOM 2221 N N . LEU B 1 69 ? -1.758 18.562 3.566 1 90.81 69 LEU B N 1
ATOM 2222 C CA . LEU B 1 69 ? -2.746 18.031 2.629 1 90.81 69 LEU B CA 1
ATOM 2223 C C . LEU B 1 69 ? -4.082 17.797 3.322 1 90.81 69 LEU B C 1
ATOM 2225 O O . LEU B 1 69 ? -5.133 18.172 2.803 1 90.81 69 LEU B O 1
ATOM 2229 N N . PHE B 1 70 ? -4.07 17.234 4.477 1 89 70 PHE B N 1
ATOM 2230 C CA . PHE B 1 70 ? -5.293 16.922 5.203 1 89 70 PHE B CA 1
ATOM 2231 C C . PHE B 1 70 ? -5.965 18.188 5.695 1 89 70 PHE B C 1
ATOM 2233 O O . PHE B 1 70 ? -7.195 18.281 5.715 1 89 70 PHE B O 1
ATOM 2240 N N . GLN B 1 71 ? -5.156 19.125 6.16 1 88.12 71 GLN B N 1
ATOM 2241 C CA . GLN B 1 71 ? -5.695 20.406 6.602 1 88.12 71 GLN B CA 1
ATOM 2242 C C . GLN B 1 71 ? -6.43 21.109 5.465 1 88.12 71 GLN B C 1
ATOM 2244 O O . GLN B 1 71 ? -7.508 21.672 5.668 1 88.12 71 GLN B O 1
ATOM 2249 N N . ARG B 1 72 ? -5.82 21.125 4.363 1 92.44 72 ARG B N 1
ATOM 2250 C CA . ARG B 1 72 ? -6.449 21.75 3.201 1 92.44 72 ARG B CA 1
ATOM 2251 C C . ARG B 1 72 ? -7.734 21.031 2.82 1 92.44 72 ARG B C 1
ATOM 2253 O O . ARG B 1 72 ? -8.727 21.656 2.465 1 92.44 72 ARG B O 1
ATOM 2260 N N . ALA B 1 73 ? -7.672 19.734 2.854 1 93.5 73 ALA B N 1
ATOM 2261 C CA . ALA B 1 73 ? -8.867 18.938 2.564 1 93.5 73 ALA B CA 1
ATOM 2262 C C . ALA B 1 73 ? -9.992 19.266 3.543 1 93.5 73 ALA B C 1
ATOM 2264 O O . ALA B 1 73 ? -11.148 19.406 3.143 1 93.5 73 ALA B O 1
ATOM 2265 N N . HIS B 1 74 ? -9.641 19.359 4.805 1 90.31 74 HIS B N 1
ATOM 2266 C CA . HIS B 1 74 ? -10.633 19.672 5.828 1 90.31 74 HIS B CA 1
ATOM 2267 C C . HIS B 1 74 ? -11.234 21.047 5.613 1 90.31 74 HIS B C 1
ATOM 2269 O O . HIS B 1 74 ? -12.445 21.234 5.762 1 90.31 74 HIS B O 1
ATOM 2275 N N . LYS B 1 75 ? -10.367 21.984 5.355 1 91.56 75 LYS B N 1
ATOM 2276 C CA . LYS B 1 75 ? -10.852 23.344 5.09 1 91.56 75 LYS B CA 1
ATOM 2277 C C . LYS B 1 75 ? -11.805 23.359 3.902 1 91.56 75 LYS B C 1
ATOM 2279 O O . LYS B 1 75 ? -12.844 24.031 3.947 1 91.56 75 LYS B O 1
ATOM 2284 N N . ALA B 1 76 ? -11.461 22.656 2.871 1 95.5 76 ALA B N 1
ATOM 2285 C CA . ALA B 1 76 ? -12.328 22.547 1.703 1 95.5 76 ALA B CA 1
ATOM 2286 C C . ALA B 1 76 ? -13.656 21.891 2.064 1 95.5 76 ALA B C 1
ATOM 2288 O O . ALA B 1 76 ? -14.711 22.281 1.555 1 95.5 76 ALA B O 1
ATOM 2289 N N . LEU B 1 77 ? -13.633 20.891 2.898 1 94.81 77 LEU B N 1
ATOM 2290 C CA . LEU B 1 77 ? -14.828 20.188 3.34 1 94.81 77 LEU B CA 1
ATOM 2291 C C . LEU B 1 77 ? -15.789 21.141 4.059 1 94.81 77 LEU B C 1
ATOM 2293 O O . LEU B 1 77 ? -17 21.047 3.869 1 94.81 77 LEU B O 1
ATOM 2297 N N . GLU B 1 78 ? -15.25 21.984 4.883 1 89.75 78 GLU B N 1
ATOM 2298 C CA . GLU B 1 78 ? -16.047 22.938 5.648 1 89.75 78 GLU B CA 1
ATOM 2299 C C . GLU B 1 78 ? -16.875 23.844 4.727 1 89.75 78 GLU B C 1
ATOM 2301 O O . GLU B 1 78 ? -17.984 24.25 5.074 1 89.75 78 GLU B O 1
ATOM 2306 N N . THR B 1 79 ? -16.391 24.031 3.525 1 93.69 79 THR B N 1
ATOM 2307 C CA . THR B 1 79 ? -17.062 24.922 2.59 1 93.69 79 THR B CA 1
ATOM 2308 C C . THR B 1 79 ? -18 24.141 1.679 1 93.69 79 THR B C 1
ATOM 2310 O O . THR B 1 79 ? -18.922 24.719 1.083 1 93.69 79 THR B O 1
ATOM 2313 N N . ALA B 1 80 ? -17.828 22.859 1.393 1 93.94 80 ALA B N 1
ATOM 2314 C CA . ALA B 1 80 ? -18.547 22.047 0.416 1 93.94 80 ALA B CA 1
ATOM 2315 C C . ALA B 1 80 ? -19.938 21.672 0.93 1 93.94 80 ALA B C 1
ATOM 2317 O O . ALA B 1 80 ? -20.797 21.281 0.152 1 93.94 80 ALA B O 1
ATOM 2318 N N . ASP B 1 81 ? -20.359 21.875 2.195 1 88.56 81 ASP B N 1
ATOM 2319 C CA . ASP B 1 81 ? -21.672 21.578 2.762 1 88.56 81 ASP B CA 1
ATOM 2320 C C . ASP B 1 81 ? -22.109 20.156 2.453 1 88.56 81 ASP B C 1
ATOM 2322 O O . ASP B 1 81 ? -23.188 19.922 1.909 1 88.56 81 ASP B O 1
ATOM 2326 N N . ILE B 1 82 ? -21.391 19.172 2.652 1 94.5 82 ILE B N 1
ATOM 2327 C CA . ILE B 1 82 ? -21.672 17.75 2.479 1 94.5 82 ILE B CA 1
ATOM 2328 C C . ILE B 1 82 ? -22.281 17.188 3.752 1 94.5 82 ILE B C 1
ATOM 2330 O O . ILE B 1 82 ? -21.656 17.172 4.812 1 94.5 82 ILE B O 1
ATOM 2334 N N . PRO B 1 83 ? -23.5 16.688 3.654 1 91.62 83 PRO B N 1
ATOM 2335 C CA . PRO B 1 83 ? -24.203 16.328 4.891 1 91.62 83 PRO B CA 1
ATOM 2336 C C . PRO B 1 83 ? -23.875 14.914 5.363 1 91.62 83 PRO B C 1
ATOM 2338 O O . PRO B 1 83 ? -23.781 14.672 6.57 1 91.62 83 PRO B O 1
ATOM 2341 N N . GLU B 1 84 ? -23.656 13.953 4.441 1 95.56 84 GLU B N 1
ATOM 2342 C CA . GLU B 1 84 ? -23.547 12.547 4.82 1 95.56 84 GLU B CA 1
ATOM 2343 C C . GLU B 1 84 ? -22.125 12.219 5.277 1 95.56 84 GLU B C 1
ATOM 2345 O O . GLU B 1 84 ? -21.141 12.664 4.668 1 95.56 84 GLU B O 1
ATOM 2350 N N . PHE B 1 85 ? -22.047 11.43 6.367 1 96.12 85 PHE B N 1
ATOM 2351 C CA . PHE B 1 85 ? -20.781 11.062 6.992 1 96.12 85 PHE B CA 1
ATOM 2352 C C . PHE B 1 85 ? -19.844 10.391 5.984 1 96.12 85 PHE B C 1
ATOM 2354 O O . PHE B 1 85 ? -18.703 10.812 5.809 1 96.12 85 PHE B O 1
ATOM 2361 N N . GLU B 1 86 ? -20.344 9.375 5.273 1 97.12 86 GLU B N 1
ATOM 2362 C CA . GLU B 1 86 ? -19.531 8.648 4.297 1 97.12 86 GLU B CA 1
ATOM 2363 C C . GLU B 1 86 ? -19.016 9.586 3.209 1 97.12 86 GLU B C 1
ATOM 2365 O O . GLU B 1 86 ? -17.859 9.477 2.795 1 97.12 86 GLU B O 1
ATOM 2370 N N . ASP B 1 87 ? -19.875 10.508 2.756 1 97.62 87 ASP B N 1
ATOM 2371 C CA . ASP B 1 87 ? -19.5 11.43 1.684 1 97.62 87 ASP B CA 1
ATOM 2372 C C . ASP B 1 87 ? -18.406 12.391 2.137 1 97.62 87 ASP B C 1
ATOM 2374 O O . ASP B 1 87 ? -17.578 12.805 1.333 1 97.62 87 ASP B O 1
ATOM 2378 N N . LYS B 1 88 ? -18.438 12.75 3.406 1 96.94 88 LYS B N 1
ATOM 2379 C CA . LYS B 1 88 ? -17.391 13.625 3.936 1 96.94 88 LYS B CA 1
ATOM 2380 C C . LYS B 1 88 ? -16.031 12.938 3.885 1 96.94 88 LYS B C 1
ATOM 2382 O O . LYS B 1 88 ? -15.039 13.555 3.498 1 96.94 88 LYS B O 1
ATOM 2387 N N . ILE B 1 89 ? -15.992 11.672 4.246 1 96.38 89 ILE B N 1
ATOM 2388 C CA . ILE B 1 89 ? -14.742 10.906 4.223 1 96.38 89 ILE B CA 1
ATOM 2389 C C . ILE B 1 89 ? -14.266 10.758 2.781 1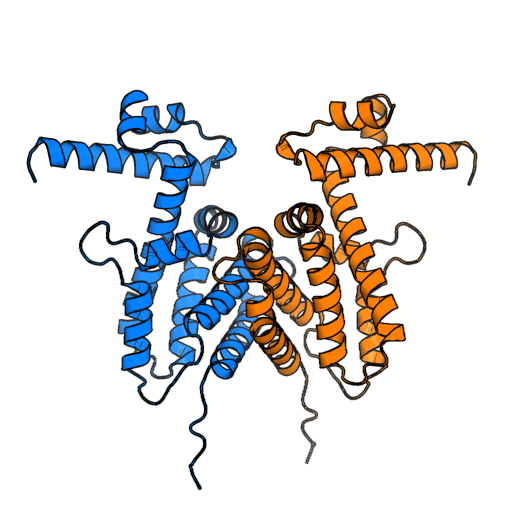 96.38 89 ILE B C 1
ATOM 2391 O O . ILE B 1 89 ? -13.078 10.953 2.494 1 96.38 89 ILE B O 1
ATOM 2395 N N . ILE B 1 90 ? -15.164 10.453 1.886 1 97.94 90 ILE B N 1
ATOM 2396 C CA . ILE B 1 90 ? -14.82 10.305 0.475 1 97.94 90 ILE B CA 1
ATOM 2397 C C . ILE B 1 90 ? -14.266 11.625 -0.059 1 97.94 90 ILE B C 1
ATOM 2399 O O . ILE B 1 90 ? -13.297 11.633 -0.824 1 97.94 90 ILE B O 1
ATOM 2403 N N . PHE B 1 91 ? -14.859 12.703 0.324 1 97.5 91 PHE B N 1
ATOM 2404 C CA . PHE B 1 91 ? -14.414 14.023 -0.109 1 97.5 91 PHE B CA 1
ATOM 2405 C C . PHE B 1 91 ? -12.961 14.258 0.295 1 97.5 91 PHE B C 1
ATOM 2407 O O . PHE B 1 91 ? -12.148 14.711 -0.518 1 97.5 91 PHE B O 1
ATOM 2414 N N . ILE B 1 92 ? -12.656 13.977 1.531 1 95.69 92 ILE B N 1
ATOM 2415 C CA . ILE B 1 92 ? -11.312 14.18 2.049 1 95.69 92 ILE B CA 1
ATOM 2416 C C . ILE B 1 92 ? -10.328 13.305 1.275 1 95.69 92 ILE B C 1
ATOM 2418 O O . ILE B 1 92 ? -9.273 13.781 0.843 1 95.69 92 ILE B O 1
ATOM 2422 N N . VAL B 1 93 ? -10.609 12.062 1.084 1 96.69 93 VAL B N 1
ATOM 2423 C CA . VAL B 1 93 ? -9.75 11.125 0.363 1 96.69 93 VAL B CA 1
ATOM 2424 C C . VAL B 1 93 ? -9.531 11.625 -1.065 1 96.69 93 VAL B C 1
ATOM 2426 O O . VAL B 1 93 ? -8.398 11.68 -1.544 1 96.69 93 VAL B O 1
ATOM 2429 N N . ASP B 1 94 ? -10.641 12.016 -1.718 1 97.38 94 ASP B N 1
ATOM 2430 C CA . ASP B 1 94 ? -10.562 12.5 -3.094 1 97.38 94 ASP B CA 1
ATOM 2431 C C . ASP B 1 94 ? -9.695 13.75 -3.191 1 97.38 94 ASP B C 1
ATOM 2433 O O . ASP B 1 94 ? -8.898 13.883 -4.125 1 97.38 94 ASP B O 1
ATOM 2437 N N . TYR B 1 95 ? -9.906 14.617 -2.271 1 97 95 TYR B N 1
ATOM 2438 C CA . TYR B 1 95 ? -9.133 15.859 -2.27 1 97 95 TYR B CA 1
ATOM 2439 C C . TYR B 1 95 ? -7.637 15.57 -2.191 1 97 95 TYR B C 1
ATOM 2441 O O . TYR B 1 95 ? -6.855 16.109 -2.979 1 97 95 TYR B O 1
ATOM 2449 N N . VAL B 1 96 ? -7.242 14.742 -1.281 1 95.5 96 VAL B N 1
ATOM 2450 C CA . VAL B 1 96 ? -5.84 14.414 -1.048 1 95.5 96 VAL B CA 1
ATOM 2451 C C . VAL B 1 96 ? -5.266 13.703 -2.271 1 95.5 96 VAL B C 1
ATOM 2453 O O . VAL B 1 96 ? -4.188 14.055 -2.754 1 95.5 96 VAL B O 1
ATOM 2456 N N . LEU B 1 97 ? -5.973 12.75 -2.801 1 97 97 LEU B N 1
ATOM 2457 C CA . LEU B 1 97 ? -5.484 11.984 -3.938 1 97 97 LEU B CA 1
ATOM 2458 C C . LEU B 1 97 ? -5.41 12.844 -5.191 1 97 97 LEU B C 1
ATOM 2460 O O . LEU B 1 97 ? -4.512 12.672 -6.02 1 97 97 LEU B O 1
ATOM 2464 N N . ASN B 1 98 ? -6.359 13.742 -5.352 1 97.62 98 ASN B N 1
ATOM 2465 C CA . ASN B 1 98 ? -6.309 14.672 -6.473 1 97.62 98 ASN B CA 1
ATOM 2466 C C . ASN B 1 98 ? -5.09 15.586 -6.391 1 97.62 98 ASN B C 1
ATOM 2468 O O . ASN B 1 98 ? -4.473 15.898 -7.41 1 97.62 98 ASN B O 1
ATOM 2472 N N . ALA B 1 99 ? -4.832 16.031 -5.211 1 96.75 99 ALA B N 1
ATOM 2473 C CA . ALA B 1 99 ? -3.629 16.844 -5.02 1 96.75 99 ALA B CA 1
ATOM 2474 C C . ALA B 1 99 ? -2.379 16.062 -5.43 1 96.75 99 ALA B C 1
ATOM 2476 O O . ALA B 1 99 ? -1.484 16.609 -6.074 1 96.75 99 ALA B O 1
ATOM 2477 N N . MET B 1 100 ? -2.33 14.836 -5.098 1 95.5 100 MET B N 1
ATOM 2478 C CA . MET B 1 100 ? -1.185 13.992 -5.426 1 95.5 100 MET B CA 1
ATOM 2479 C C . MET B 1 100 ? -1.142 13.688 -6.918 1 95.5 100 MET B C 1
ATOM 2481 O O . MET B 1 100 ? -0.062 13.555 -7.496 1 95.5 100 MET B O 1
ATOM 2485 N N . GLN B 1 101 ? -2.289 13.477 -7.508 1 97.06 101 GLN B N 1
ATOM 2486 C CA . GLN B 1 101 ? -2.346 13.289 -8.953 1 97.06 101 GLN B CA 1
ATOM 2487 C C . GLN B 1 101 ? -1.781 14.5 -9.688 1 97.06 101 GLN B C 1
ATOM 2489 O O . GLN B 1 101 ? -1.102 14.352 -10.703 1 97.06 101 GLN B O 1
ATOM 2494 N N . LYS B 1 102 ? -2.068 15.688 -9.188 1 96.75 102 LYS B N 1
ATOM 2495 C CA . LYS B 1 102 ? -1.592 16.938 -9.781 1 96.75 102 LYS B CA 1
ATOM 2496 C C . LYS B 1 102 ? -0.091 17.109 -9.562 1 96.75 102 LYS B C 1
ATOM 2498 O O . LYS B 1 102 ? 0.588 17.75 -10.375 1 96.75 102 LYS B O 1
ATOM 2503 N N . ASN B 1 103 ? 0.381 16.578 -8.5 1 95.12 103 ASN B N 1
ATOM 2504 C CA . ASN B 1 103 ? 1.804 16.641 -8.18 1 95.12 103 ASN B CA 1
ATOM 2505 C C . ASN B 1 103 ? 2.355 15.25 -7.852 1 95.12 103 ASN B C 1
ATOM 2507 O O . ASN B 1 103 ? 2.422 14.859 -6.684 1 95.12 103 ASN B O 1
ATOM 2511 N N . LYS B 1 104 ? 2.836 14.617 -8.781 1 95 104 LYS B N 1
ATOM 2512 C CA . LYS B 1 104 ? 3.27 13.234 -8.648 1 95 104 LYS B CA 1
ATOM 2513 C C . LYS B 1 104 ? 4.523 13.125 -7.785 1 95 104 LYS B C 1
ATOM 2515 O O . LYS B 1 104 ? 4.836 12.055 -7.266 1 95 104 LYS B O 1
ATOM 2520 N N . LEU B 1 105 ? 5.27 14.203 -7.684 1 93.25 105 LEU B N 1
ATOM 2521 C CA . LEU B 1 105 ? 6.438 14.195 -6.812 1 93.25 105 LEU B CA 1
ATOM 2522 C C . LEU B 1 105 ? 6.031 14.023 -5.355 1 93.25 105 LEU B C 1
ATOM 2524 O O . LEU B 1 105 ? 6.707 13.32 -4.598 1 93.25 105 LEU B O 1
ATOM 2528 N N . ILE B 1 106 ? 4.926 14.633 -4.969 1 93.69 106 ILE B N 1
ATOM 2529 C CA . ILE B 1 106 ? 4.406 14.516 -3.609 1 93.69 106 ILE B CA 1
ATOM 2530 C C . ILE B 1 106 ? 3.939 13.078 -3.365 1 93.69 106 ILE B C 1
ATOM 2532 O O . ILE B 1 106 ? 4.176 12.516 -2.295 1 93.69 106 ILE B O 1
ATOM 2536 N N . LEU B 1 107 ? 3.303 12.5 -4.352 1 94.25 107 LEU B N 1
ATOM 2537 C CA . LEU B 1 107 ? 2.848 11.117 -4.262 1 94.25 107 LEU B CA 1
ATOM 2538 C C . LEU B 1 107 ? 4.016 10.18 -3.994 1 94.25 107 LEU B C 1
ATOM 2540 O O . LEU B 1 107 ? 3.965 9.359 -3.068 1 94.25 107 LEU B O 1
ATOM 2544 N N . ARG B 1 108 ? 5.078 10.352 -4.734 1 90.62 108 ARG B N 1
ATOM 2545 C CA . ARG B 1 108 ? 6.258 9.508 -4.574 1 90.62 108 ARG B CA 1
ATOM 2546 C C . ARG B 1 108 ? 6.898 9.711 -3.207 1 90.62 108 ARG B C 1
ATOM 2548 O O . ARG B 1 108 ? 7.379 8.75 -2.594 1 90.62 108 ARG B O 1
ATOM 2555 N N . PHE B 1 109 ? 6.879 10.914 -2.824 1 90.38 109 PHE B N 1
ATOM 2556 C CA . PHE B 1 109 ? 7.52 11.297 -1.57 1 90.38 109 PHE B CA 1
ATOM 2557 C C . PHE B 1 109 ? 6.762 10.727 -0.379 1 90.38 109 PHE B C 1
ATOM 2559 O O . PHE B 1 109 ? 7.367 10.203 0.559 1 90.38 109 PHE B O 1
ATOM 2566 N N . ILE B 1 110 ? 5.438 10.695 -0.386 1 89.62 110 ILE B N 1
ATOM 2567 C CA . ILE B 1 110 ? 4.605 10.344 0.761 1 89.62 110 ILE B CA 1
ATOM 2568 C C . ILE B 1 110 ? 4.344 8.844 0.77 1 89.62 110 ILE B C 1
ATOM 2570 O O . ILE B 1 110 ? 4.5 8.18 1.801 1 89.62 110 ILE B O 1
ATOM 2574 N N . SER B 1 111 ? 3.922 8.25 -0.301 1 81 111 SER B N 1
ATOM 2575 C CA . SER B 1 111 ? 3.41 6.887 -0.373 1 81 111 SER B CA 1
ATOM 2576 C C . SER B 1 111 ? 4.492 5.875 -0.018 1 81 111 SER B C 1
ATOM 2578 O O . SER B 1 111 ? 4.211 4.863 0.629 1 81 111 SER B O 1
ATOM 2580 N N . LYS B 1 112 ? 5.695 6.109 -0.308 1 72.88 112 LYS B N 1
ATOM 2581 C CA . LYS B 1 112 ? 6.773 5.156 -0.066 1 72.88 112 LYS B CA 1
ATOM 2582 C C . LYS B 1 112 ? 7.305 5.273 1.36 1 72.88 112 LYS B C 1
ATOM 2584 O O . LYS B 1 112 ? 7.953 4.355 1.866 1 72.88 112 LYS B O 1
ATOM 2589 N N . ASN B 1 113 ? 6.82 6.336 2.012 1 75.12 113 ASN B N 1
ATOM 2590 C CA . ASN B 1 113 ? 7.516 6.621 3.262 1 75.12 113 ASN B CA 1
ATOM 2591 C C . ASN B 1 113 ? 6.535 6.875 4.406 1 75.12 113 ASN B C 1
ATOM 2593 O O . ASN B 1 113 ? 6.941 6.961 5.566 1 75.12 113 ASN B O 1
ATOM 2597 N N . LEU B 1 114 ? 5.293 6.914 4.004 1 78.5 114 LEU B N 1
ATOM 2598 C CA . LEU B 1 114 ? 4.312 7.203 5.047 1 78.5 114 LEU B CA 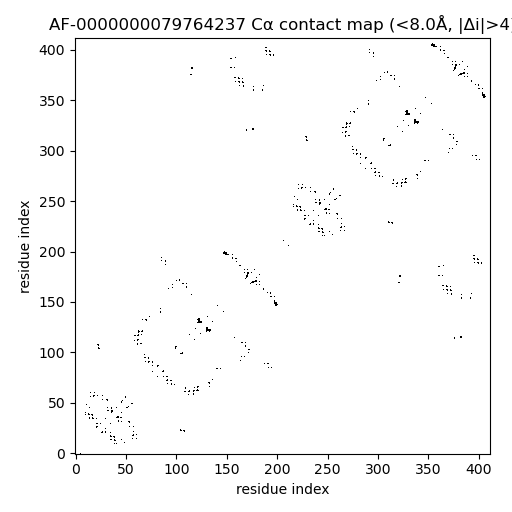1
ATOM 2599 C C . LEU B 1 114 ? 3.988 5.945 5.848 1 78.5 114 LEU B C 1
ATOM 2601 O O . LEU B 1 114 ? 3.354 5.023 5.332 1 78.5 114 LEU B O 1
ATOM 2605 N N . SER B 1 115 ? 4.422 5.875 7.066 1 75.75 115 SER B N 1
ATOM 2606 C CA . SER B 1 115 ? 4.023 4.836 8.008 1 75.75 115 SER B CA 1
ATOM 2607 C C . SER B 1 115 ? 2.865 5.297 8.883 1 75.75 115 SER B C 1
ATOM 2609 O O . SER B 1 115 ? 2.514 6.48 8.883 1 75.75 115 SER B O 1
ATOM 2611 N N . TRP B 1 116 ? 2.266 4.371 9.484 1 83.69 116 TRP B N 1
ATOM 2612 C CA . TRP B 1 116 ? 1.172 4.734 10.375 1 83.69 116 TRP B CA 1
ATOM 2613 C C . TRP B 1 116 ? 1.666 5.625 11.516 1 83.69 116 TRP B C 1
ATOM 2615 O O . TRP B 1 116 ? 0.971 6.555 11.93 1 83.69 116 TRP B O 1
ATOM 2625 N N . GLY B 1 117 ? 2.877 5.312 11.945 1 78.88 117 GLY B N 1
ATOM 2626 C CA . GLY B 1 117 ? 3.484 6.16 12.961 1 78.88 117 GLY B CA 1
ATOM 2627 C C . GLY B 1 117 ? 3.674 7.598 12.5 1 78.88 117 GLY B C 1
ATOM 2628 O O . GLY B 1 117 ? 3.371 8.531 13.242 1 78.88 117 GLY B O 1
ATOM 2629 N N . ILE B 1 118 ? 4.16 7.758 11.328 1 79.12 118 ILE B N 1
ATOM 2630 C CA . ILE B 1 118 ? 4.359 9.094 10.773 1 79.12 118 ILE B CA 1
ATOM 2631 C C . ILE B 1 118 ? 3.008 9.758 10.531 1 79.12 118 ILE B C 1
ATOM 2633 O O . ILE B 1 118 ? 2.844 10.953 10.789 1 79.12 118 ILE B O 1
ATOM 2637 N N . PHE B 1 119 ? 2.072 8.953 10.102 1 81.69 119 PHE B N 1
ATOM 2638 C CA . PHE B 1 119 ? 0.717 9.461 9.914 1 81.69 119 PHE B CA 1
ATOM 2639 C C . PHE B 1 119 ? 0.15 9.984 11.234 1 81.69 119 PHE B C 1
ATOM 2641 O O . PHE B 1 119 ? -0.438 11.062 11.273 1 81.69 119 PHE B O 1
ATOM 2648 N N . ARG B 1 120 ? 0.34 9.234 12.25 1 79.94 120 ARG B N 1
ATOM 2649 C CA . ARG B 1 120 ? -0.147 9.641 13.562 1 79.94 120 ARG B CA 1
ATOM 2650 C C . ARG B 1 120 ? 0.537 10.922 14.031 1 79.94 120 ARG B C 1
ATOM 2652 O O . ARG B 1 120 ? -0.1 11.789 14.633 1 79.94 120 ARG B O 1
ATOM 2659 N N . GLN B 1 121 ? 1.803 10.938 13.773 1 77.38 121 GLN B N 1
ATOM 2660 C CA . GLN B 1 121 ? 2.531 12.156 14.102 1 77.38 121 GLN B CA 1
ATOM 2661 C C . GLN B 1 121 ? 1.962 13.352 13.344 1 77.38 121 GLN B C 1
ATOM 2663 O O . GLN B 1 121 ? 1.838 14.445 13.898 1 77.38 121 GLN B O 1
ATOM 2668 N N . ALA B 1 122 ? 1.695 13.117 12.148 1 73.88 122 ALA B N 1
ATOM 2669 C CA . ALA B 1 122 ? 1.145 14.172 11.305 1 73.88 122 ALA B CA 1
ATOM 2670 C C . ALA B 1 122 ? -0.189 14.68 11.852 1 73.88 122 ALA B C 1
ATOM 2672 O O . ALA B 1 122 ? -0.504 15.867 11.742 1 73.88 122 ALA B O 1
ATOM 2673 N N . ILE B 1 123 ? -0.758 13.727 12.477 1 70.62 123 ILE B N 1
ATOM 2674 C CA . ILE B 1 123 ? -2.107 14.07 12.914 1 70.62 123 ILE B CA 1
ATOM 2675 C C . ILE B 1 123 ? -2.068 14.602 14.344 1 70.62 123 ILE B C 1
ATOM 2677 O O . ILE B 1 123 ? -2.947 15.367 14.758 1 70.62 123 ILE B O 1
ATOM 2681 N N . THR B 1 124 ? -0.97 14.047 15.117 1 63.59 124 THR B N 1
ATOM 2682 C CA . THR B 1 124 ? -0.872 14.438 16.516 1 63.59 124 THR B CA 1
ATOM 2683 C C . THR B 1 124 ? 0.059 15.641 16.672 1 63.59 124 THR B C 1
ATOM 2685 O O . THR B 1 124 ? -0.007 16.359 17.672 1 63.59 124 THR B O 1
ATOM 2688 N N . ASN B 1 125 ? 1.291 15.523 15.969 1 54.25 125 ASN B N 1
ATOM 2689 C CA . ASN B 1 125 ? 2.439 16.391 16.188 1 54.25 125 ASN B CA 1
ATOM 2690 C C . ASN B 1 125 ? 2.023 17.859 16.25 1 54.25 125 ASN B C 1
ATOM 2692 O O . ASN B 1 125 ? 1.416 18.375 15.305 1 54.25 125 ASN B O 1
ATOM 2696 N N . ASN B 1 126 ? 2.033 18.266 17.453 1 45.66 126 ASN B N 1
ATOM 2697 C CA . ASN B 1 126 ? 2.018 19.562 18.125 1 45.66 126 ASN B CA 1
ATOM 2698 C C . ASN B 1 126 ? 3.117 20.484 17.594 1 45.66 126 ASN B C 1
ATOM 2700 O O . ASN B 1 126 ? 4.07 20.797 18.312 1 45.66 126 ASN B O 1
ATOM 2704 N N . THR B 1 127 ? 3.969 20.281 16.594 1 45.5 127 THR B N 1
ATOM 2705 C CA . THR B 1 127 ? 4.852 21.438 16.672 1 45.5 127 THR B CA 1
ATOM 2706 C C . THR B 1 127 ? 4.066 22.688 17.062 1 45.5 127 THR B C 1
ATOM 2708 O O . THR B 1 127 ? 4.379 23.344 18.047 1 45.5 127 THR B O 1
ATOM 2711 N N . GLN B 1 128 ? 3.938 23.797 16.156 1 44.28 128 GLN B N 1
ATOM 2712 C CA . GLN B 1 128 ? 3.137 24.938 16.578 1 44.28 128 GLN B CA 1
ATOM 2713 C C . GLN B 1 128 ? 1.729 24.5 16.984 1 44.28 128 GLN B C 1
ATOM 2715 O O . GLN B 1 128 ? 1.283 23.406 16.625 1 44.28 128 GLN B O 1
ATOM 2720 N N . ASP B 1 129 ? 0.695 25.406 17.562 1 38.88 129 ASP B N 1
ATOM 2721 C CA . ASP B 1 129 ? -0.56 25.219 18.281 1 38.88 129 ASP B CA 1
ATOM 2722 C C . ASP B 1 129 ? -1.431 24.156 17.594 1 38.88 129 ASP B C 1
ATOM 2724 O O . ASP B 1 129 ? -2.541 23.875 18.047 1 38.88 129 ASP B O 1
ATOM 2728 N N . ASP B 1 130 ? -1.548 23.984 16.328 1 39.41 130 ASP B N 1
ATOM 2729 C CA . ASP B 1 130 ? -2.748 23.375 15.758 1 39.41 130 ASP B CA 1
ATOM 2730 C C . ASP B 1 130 ? -2.604 21.859 15.68 1 39.41 130 ASP B C 1
ATOM 2732 O O . ASP B 1 130 ? -2.492 21.297 14.586 1 39.41 130 ASP B O 1
ATOM 2736 N N . GLU B 1 131 ? -1.797 20.984 16.297 1 43.19 131 GLU B N 1
ATOM 2737 C CA . GLU B 1 131 ? -1.288 19.641 16.484 1 43.19 131 GLU B CA 1
ATOM 2738 C C . GLU B 1 131 ? -2.326 18.594 16.078 1 43.19 131 GLU B C 1
ATOM 2740 O O . GLU B 1 131 ? -2.012 17.641 15.352 1 43.19 131 GLU B O 1
ATOM 2745 N N . GLY B 1 132 ? -3.344 18.172 16.891 1 49.56 132 GLY B N 1
ATOM 2746 C CA . GLY B 1 132 ? -4.367 17.156 17.062 1 49.56 132 GLY B CA 1
ATOM 2747 C C . GLY B 1 132 ? -5.461 17.219 16.016 1 49.56 132 GLY B C 1
ATOM 2748 O O . GLY B 1 132 ? -6.602 16.844 16.281 1 49.56 132 GLY B O 1
ATOM 2749 N N . GLU B 1 133 ? -4.918 17.719 14.812 1 61.31 133 GLU B N 1
ATOM 2750 C CA . GLU B 1 133 ? -6.008 18.328 14.062 1 61.31 133 GLU B CA 1
ATOM 2751 C C . GLU B 1 133 ? -6.754 17.297 13.219 1 61.31 133 GLU B C 1
ATOM 2753 O O . GLU B 1 133 ? -7.984 17.281 13.203 1 61.31 133 GLU B O 1
ATOM 2758 N N . ILE B 1 134 ? -5.852 16.203 12.766 1 65.62 134 ILE B N 1
ATOM 2759 C CA . ILE B 1 134 ? -6.613 15.367 11.844 1 65.62 134 ILE B CA 1
ATOM 2760 C C . ILE B 1 134 ? -7.598 14.508 12.625 1 65.62 134 ILE B C 1
ATOM 2762 O O . ILE B 1 134 ? -8.773 14.406 12.258 1 65.62 134 ILE B O 1
ATOM 2766 N N . LEU B 1 135 ? -6.969 13.836 13.672 1 73.19 135 LEU B N 1
ATOM 2767 C CA . LEU B 1 135 ? -7.879 13.07 14.516 1 73.19 135 LEU B CA 1
ATOM 2768 C C . LEU B 1 135 ? -8.945 13.977 15.125 1 73.19 135 LEU B C 1
ATOM 2770 O O . LEU B 1 135 ? -10.102 13.562 15.281 1 73.19 135 LEU B O 1
ATOM 2774 N N . ALA B 1 136 ? -8.43 15.172 15.383 1 74.88 136 ALA B N 1
ATOM 2775 C CA . ALA B 1 136 ? -9.391 16.156 15.883 1 74.88 136 ALA B CA 1
ATOM 2776 C C . ALA B 1 136 ? -10.43 16.5 14.828 1 74.88 136 ALA B C 1
ATOM 2778 O O . ALA B 1 136 ? -11.617 16.625 15.133 1 74.88 136 ALA B O 1
ATOM 2779 N N . TYR B 1 137 ? -9.914 16.531 13.602 1 79 137 TYR B N 1
ATOM 2780 C CA . TYR B 1 137 ? -10.836 16.828 12.5 1 79 137 TYR B CA 1
ATOM 2781 C C . TYR B 1 137 ? -11.812 15.688 12.297 1 79 137 TYR B C 1
ATOM 2783 O O . TYR B 1 137 ? -13.016 15.906 12.109 1 79 137 TYR B O 1
ATOM 2791 N N . PHE B 1 138 ? -11.227 14.5 12.391 1 85.44 138 PHE B N 1
ATOM 2792 C CA . PHE B 1 138 ? -12.086 13.328 12.273 1 85.44 138 PHE B CA 1
ATOM 2793 C C . PHE B 1 138 ? -13.102 13.273 13.406 1 85.44 138 PHE B C 1
ATOM 2795 O O . PHE B 1 138 ? -14.273 12.977 13.188 1 85.44 138 PHE B O 1
ATOM 2802 N N . SER B 1 139 ? -12.609 13.602 14.586 1 83.81 139 SER B N 1
ATOM 2803 C CA . SER B 1 139 ? -13.492 13.648 15.742 1 83.81 139 SER B CA 1
ATOM 2804 C C . SER B 1 139 ? -14.594 14.688 15.562 1 83.81 139 SER B C 1
ATOM 2806 O O . SER B 1 139 ? -15.734 14.461 15.953 1 83.81 139 SER B O 1
ATOM 2808 N N . ASN B 1 140 ? -14.242 15.789 14.984 1 84.75 140 ASN B N 1
ATOM 2809 C CA . ASN B 1 140 ? -15.227 16.828 14.727 1 84.75 140 ASN B CA 1
ATOM 2810 C C . ASN B 1 140 ? -16.297 16.359 13.742 1 84.75 140 ASN B C 1
ATOM 2812 O O . ASN B 1 140 ? -17.469 16.688 13.891 1 84.75 140 ASN B O 1
ATOM 2816 N N . ILE B 1 141 ? -15.875 15.633 12.781 1 89.81 141 ILE B N 1
ATOM 2817 C CA . ILE B 1 141 ? -16.828 15.086 11.828 1 89.81 141 ILE B CA 1
ATOM 2818 C C . ILE B 1 141 ? -17.797 14.156 12.539 1 89.81 141 ILE B C 1
ATOM 2820 O O . ILE B 1 141 ? -19.016 14.211 12.312 1 89.81 141 ILE B O 1
ATOM 2824 N N . LEU B 1 142 ? -17.25 13.344 13.422 1 90 142 LEU B N 1
ATOM 2825 C CA . LEU B 1 142 ? -18.078 12.414 14.172 1 90 142 LEU B CA 1
ATOM 2826 C C . LEU B 1 142 ? -19.047 13.156 15.086 1 90 142 LEU B C 1
ATOM 2828 O O . LEU B 1 142 ? -20.203 12.742 15.25 1 90 142 LEU B O 1
ATOM 2832 N N . LEU B 1 143 ? -18.594 14.242 15.68 1 89 143 LEU B N 1
ATOM 2833 C CA . LEU B 1 143 ? -19.422 15.047 16.562 1 89 143 LEU B CA 1
ATOM 2834 C C . LEU B 1 143 ? -20.625 15.609 15.805 1 89 143 LEU B C 1
ATOM 2836 O O . LEU B 1 143 ? -21.719 15.75 16.375 1 89 143 LEU B O 1
ATOM 2840 N N . ASP B 1 144 ? -20.469 15.883 14.555 1 90.94 144 ASP B N 1
ATOM 2841 C CA . ASP B 1 144 ? -21.531 16.406 13.703 1 90.94 144 ASP B CA 1
ATOM 2842 C C . ASP B 1 144 ? -22.516 15.305 13.305 1 90.94 144 ASP B C 1
ATOM 2844 O O . ASP B 1 144 ? -23.562 15.578 12.727 1 90.94 144 ASP B O 1
ATOM 2848 N N . HIS B 1 145 ? -22.156 14.047 13.602 1 94.06 145 HIS B N 1
ATOM 2849 C CA . HIS B 1 145 ? -22.984 12.883 13.305 1 94.06 145 HIS B CA 1
ATOM 2850 C C . HIS B 1 145 ? -23.156 12 14.531 1 94.06 145 HIS B C 1
ATOM 2852 O O . HIS B 1 145 ? -22.672 10.859 14.547 1 94.06 145 HIS B O 1
ATOM 2858 N N . PRO B 1 146 ? -23.875 12.461 15.461 1 91.94 146 PRO B N 1
ATOM 2859 C CA . PRO B 1 146 ? -23.953 11.781 16.766 1 91.94 146 PRO B CA 1
ATOM 2860 C C . PRO B 1 146 ? -24.578 10.398 16.656 1 91.94 146 PRO B C 1
ATOM 2862 O O . PRO B 1 146 ? -24.406 9.562 17.562 1 91.94 146 PRO B O 1
ATOM 2865 N N . THR B 1 147 ? -25.297 10.125 15.648 1 92.88 147 THR B N 1
ATOM 2866 C CA . THR B 1 147 ? -25.969 8.836 15.508 1 92.88 147 THR B CA 1
ATOM 2867 C C . THR B 1 147 ? -24.984 7.777 15.008 1 92.88 147 THR B C 1
ATOM 2869 O O . THR B 1 147 ? -25.281 6.578 15.07 1 92.88 147 THR B O 1
ATOM 2872 N N . ILE B 1 148 ? -23.953 8.281 14.508 1 95.31 148 ILE B N 1
ATOM 2873 C CA . ILE B 1 148 ? -22.953 7.352 13.992 1 95.31 148 ILE B CA 1
ATOM 2874 C C . ILE B 1 148 ? -22 6.934 15.109 1 95.31 148 ILE B C 1
ATOM 2876 O O . ILE B 1 148 ? -21.312 7.777 15.695 1 95.31 148 ILE B O 1
ATOM 2880 N N . LYS B 1 149 ? -22.016 5.727 15.43 1 95.19 149 LYS B N 1
ATOM 2881 C CA . LYS B 1 149 ? -21.062 5.121 16.359 1 95.19 149 LYS B CA 1
ATOM 2882 C C . LYS B 1 149 ? -20.125 4.152 15.633 1 95.19 149 LYS B C 1
ATOM 2884 O O . LYS B 1 149 ? -20.578 3.295 14.875 1 95.19 149 LYS B O 1
ATOM 2889 N N . LEU B 1 150 ? -18.844 4.328 15.875 1 95.75 150 LEU B N 1
ATOM 2890 C CA . LEU B 1 150 ? -17.875 3.52 15.148 1 95.75 150 LEU B CA 1
ATOM 2891 C C . LEU B 1 150 ? -17.125 2.584 16.094 1 95.75 150 LEU B C 1
ATOM 2893 O O . LEU B 1 150 ? -16.75 2.986 17.203 1 95.75 150 LEU B O 1
ATOM 2897 N N . ARG B 1 151 ? -17.031 1.386 15.719 1 95.75 151 ARG B N 1
ATOM 2898 C CA . ARG B 1 151 ? -16.062 0.5 16.375 1 95.75 151 ARG B CA 1
ATOM 2899 C C . ARG B 1 151 ? -14.68 0.649 15.766 1 95.75 151 ARG B C 1
ATOM 2901 O O . ARG B 1 151 ? -14.547 0.812 14.547 1 95.75 151 ARG B O 1
ATOM 2908 N N . ALA B 1 152 ? -13.648 0.746 16.578 1 94.38 152 ALA B N 1
ATOM 2909 C CA . ALA B 1 152 ? -12.242 0.782 16.188 1 94.38 152 ALA B CA 1
ATOM 2910 C C . ALA B 1 152 ? -12 1.831 15.102 1 94.38 152 ALA B C 1
ATOM 2912 O O . ALA B 1 152 ? -11.492 1.516 14.023 1 94.38 152 ALA B O 1
ATOM 2913 N N . PRO B 1 153 ? -12.281 3.125 15.375 1 93 153 PRO B N 1
ATOM 2914 C CA . PRO B 1 153 ? -12.172 4.18 14.367 1 93 153 PRO B CA 1
ATOM 2915 C C . PRO B 1 153 ? -10.758 4.312 13.797 1 93 153 PRO B C 1
ATOM 2917 O O . PRO B 1 153 ? -10.586 4.637 12.625 1 93 153 PRO B O 1
ATOM 2920 N N . GLU B 1 154 ? -9.695 4.078 14.602 1 90.75 154 GLU B N 1
ATOM 2921 C CA . GLU B 1 154 ? -8.328 4.156 14.109 1 90.75 154 GLU B CA 1
ATOM 2922 C C . GLU B 1 154 ? -8.039 3.059 13.086 1 90.75 154 GLU B C 1
ATOM 2924 O O . GLU B 1 154 ? -7.363 3.299 12.086 1 90.75 154 GLU B O 1
ATOM 2929 N N . THR B 1 155 ? -8.578 1.863 13.359 1 95.69 155 THR B N 1
ATOM 2930 C CA . THR B 1 155 ? -8.43 0.759 12.414 1 95.69 155 THR B CA 1
ATOM 2931 C C . THR B 1 155 ? -9.133 1.072 11.102 1 95.69 155 THR B C 1
ATOM 2933 O O . THR B 1 155 ? -8.594 0.809 10.023 1 95.69 155 THR B O 1
ATOM 2936 N N . MET B 1 156 ? -10.305 1.644 11.25 1 96.31 156 MET B N 1
ATOM 2937 C CA . MET B 1 156 ? -11.047 2.057 10.07 1 96.31 156 MET B CA 1
ATOM 2938 C C . MET B 1 156 ? -10.219 3.002 9.203 1 96.31 156 MET B C 1
ATOM 2940 O O . MET B 1 156 ? -10.094 2.797 7.996 1 96.31 156 MET B O 1
ATOM 2944 N N . LEU B 1 157 ? -9.664 4 9.844 1 93.44 157 LEU B N 1
ATOM 2945 C CA . LEU B 1 157 ? -8.867 4.996 9.125 1 93.44 157 LEU B CA 1
ATOM 2946 C C . LEU B 1 157 ? -7.625 4.359 8.516 1 93.44 157 LEU B C 1
ATOM 2948 O O . LEU B 1 157 ? -7.246 4.684 7.387 1 93.44 157 LEU B O 1
ATOM 2952 N N . PHE B 1 158 ? -7.039 3.459 9.227 1 94.69 158 PHE B N 1
ATOM 2953 C CA . PHE B 1 158 ? -5.867 2.734 8.75 1 94.69 158 PHE B CA 1
ATOM 2954 C C . PHE B 1 158 ? -6.188 1.979 7.465 1 94.69 158 PHE B C 1
ATOM 2956 O O . PHE B 1 158 ? -5.449 2.076 6.48 1 94.69 158 PHE B O 1
ATOM 2963 N N . LEU B 1 159 ? -7.281 1.241 7.461 1 97.62 159 LEU B N 1
ATOM 2964 C CA . LEU B 1 159 ? -7.695 0.469 6.293 1 97.62 159 LEU B CA 1
ATOM 2965 C C . LEU B 1 159 ? -7.961 1.383 5.102 1 97.62 159 LEU B C 1
ATOM 2967 O O . LEU B 1 159 ? -7.527 1.094 3.984 1 97.62 159 LEU B O 1
ATOM 2971 N N . ILE B 1 160 ? -8.602 2.48 5.34 1 96.81 160 ILE B N 1
ATOM 2972 C CA . ILE B 1 160 ? -8.961 3.414 4.281 1 96.81 160 ILE B CA 1
ATOM 2973 C C . ILE B 1 160 ? -7.699 4.039 3.691 1 96.81 160 ILE B C 1
ATOM 2975 O O . ILE B 1 160 ? -7.523 4.07 2.471 1 96.81 160 ILE B O 1
ATOM 2979 N N . ILE B 1 161 ? -6.828 4.457 4.535 1 93.88 161 ILE B N 1
ATOM 2980 C CA . ILE B 1 161 ? -5.609 5.137 4.109 1 93.88 161 ILE B CA 1
ATOM 2981 C C . ILE B 1 161 ? -4.734 4.176 3.312 1 93.88 161 ILE B C 1
ATOM 2983 O O . ILE B 1 161 ? -4.23 4.523 2.242 1 93.88 161 ILE B O 1
ATOM 2987 N N . GLU B 1 162 ? -4.543 2.979 3.793 1 94 162 GLU B N 1
ATOM 2988 C CA . GLU B 1 162 ? -3.713 1.988 3.117 1 94 162 GLU B CA 1
ATOM 2989 C C . GLU B 1 162 ? -4.297 1.614 1.757 1 94 162 GLU B C 1
ATOM 2991 O O . GLU B 1 162 ? -3.57 1.546 0.762 1 94 162 GLU B O 1
ATOM 2996 N N . LEU B 1 163 ? -5.566 1.4 1.734 1 96.56 163 LEU B N 1
ATOM 2997 C CA . LEU B 1 163 ? -6.211 1.052 0.473 1 96.56 163 LEU B CA 1
ATOM 2998 C C . LEU B 1 163 ? -6.07 2.184 -0.54 1 96.56 163 LEU B C 1
ATOM 3000 O O . LEU B 1 163 ? -5.641 1.959 -1.674 1 96.56 163 LEU B O 1
ATOM 3004 N N . ALA B 1 164 ? -6.441 3.387 -0.127 1 96.12 164 ALA B N 1
ATOM 3005 C CA . ALA B 1 164 ? -6.426 4.539 -1.023 1 96.12 164 ALA B CA 1
ATOM 3006 C C . ALA B 1 164 ? -5.012 4.832 -1.516 1 96.12 164 ALA B C 1
ATOM 3008 O O . ALA B 1 164 ? -4.797 5.066 -2.707 1 96.12 164 ALA B O 1
ATOM 3009 N N . SER B 1 165 ? -4.105 4.781 -0.61 1 93.44 165 SER B N 1
ATOM 3010 C CA . SER B 1 165 ? -2.734 5.145 -0.957 1 93.44 165 SER B CA 1
ATOM 3011 C C . SER B 1 165 ? -2.105 4.105 -1.879 1 93.44 165 SER B C 1
ATOM 3013 O O . SER B 1 165 ? -1.493 4.457 -2.891 1 93.44 165 SER B O 1
ATOM 3015 N N . SER B 1 166 ? -2.26 2.859 -1.552 1 92.56 166 SER B N 1
ATOM 3016 C CA . SER B 1 166 ? -1.605 1.812 -2.328 1 92.56 166 SER B CA 1
ATOM 3017 C C . SER B 1 166 ? -2.201 1.707 -3.727 1 92.56 166 SER B C 1
ATOM 3019 O O . SER B 1 166 ? -1.47 1.569 -4.711 1 92.56 166 SER B O 1
ATOM 3021 N N . THR B 1 167 ? -3.488 1.769 -3.877 1 95.44 167 THR B N 1
ATOM 3022 C CA . THR B 1 167 ? -4.117 1.623 -5.184 1 95.44 167 THR B CA 1
ATOM 3023 C C . THR B 1 167 ? -3.875 2.861 -6.043 1 95.44 167 THR B C 1
ATOM 3025 O O . THR B 1 167 ? -3.635 2.752 -7.246 1 95.44 167 THR B O 1
ATOM 3028 N N . SER B 1 168 ? -3.918 3.992 -5.426 1 95.25 168 SER B N 1
ATOM 3029 C CA . SER B 1 168 ? -3.75 5.219 -6.191 1 95.25 168 SER B CA 1
ATOM 3030 C C . SER B 1 168 ? -2.305 5.395 -6.648 1 95.25 168 SER B C 1
ATOM 3032 O O . SER B 1 168 ? -2.045 5.992 -7.695 1 95.25 168 SER B O 1
ATOM 3034 N N . TYR B 1 169 ? -1.383 4.875 -5.879 1 93.06 169 TYR B N 1
ATOM 3035 C CA . TYR B 1 169 ? 0.025 5 -6.238 1 93.06 169 TYR B CA 1
ATOM 3036 C C . TYR B 1 169 ? 0.279 4.457 -7.641 1 93.06 169 TYR B C 1
ATOM 3038 O O . TYR B 1 169 ? 0.749 5.18 -8.516 1 93.06 169 TYR B O 1
ATOM 3046 N N . SER B 1 170 ? -0.092 3.232 -7.891 1 91.62 170 SER B N 1
ATOM 3047 C CA . SER B 1 170 ? 0.192 2.58 -9.164 1 91.62 170 SER B CA 1
ATOM 3048 C C . SER B 1 170 ? -0.679 3.145 -10.281 1 91.62 170 SER B C 1
ATOM 3050 O O . SER B 1 170 ? -0.221 3.299 -11.414 1 91.62 170 SER B O 1
ATOM 3052 N N . THR B 1 171 ? -1.9 3.467 -9.938 1 95.94 171 THR B N 1
ATOM 3053 C CA . THR B 1 171 ? -2.814 3.934 -10.969 1 95.94 171 THR B CA 1
ATOM 3054 C C . THR B 1 171 ? -2.477 5.363 -11.391 1 95.94 171 THR B C 1
ATOM 3056 O O . THR B 1 171 ? -2.594 5.715 -12.562 1 95.94 171 THR B O 1
ATOM 3059 N N . ILE B 1 172 ? -2.041 6.203 -10.461 1 96.44 172 ILE B N 1
ATOM 3060 C CA . ILE B 1 172 ? -1.683 7.586 -10.766 1 96.44 172 ILE B CA 1
ATOM 3061 C C . ILE B 1 172 ? -0.34 7.625 -11.492 1 96.44 172 ILE B C 1
ATOM 3063 O O . ILE B 1 172 ? -0.193 8.32 -12.5 1 96.44 172 ILE B O 1
ATOM 3067 N N . LEU B 1 173 ? 0.646 6.848 -11.023 1 93.5 173 LEU B N 1
ATOM 3068 C CA . LEU B 1 173 ? 1.997 6.941 -11.57 1 93.5 173 LEU B CA 1
ATOM 3069 C C . LEU B 1 173 ? 2.121 6.145 -12.859 1 93.5 173 LEU B C 1
ATOM 3071 O O . LEU B 1 173 ? 2.824 6.559 -13.789 1 93.5 173 LEU B O 1
ATOM 3075 N N . ASP B 1 174 ? 1.428 4.992 -12.914 1 91.75 174 ASP B N 1
ATOM 3076 C CA . ASP B 1 174 ? 1.754 4.047 -13.977 1 91.75 174 ASP B CA 1
ATOM 3077 C C . ASP B 1 174 ? 0.519 3.707 -14.805 1 91.75 174 ASP B C 1
ATOM 3079 O O . ASP B 1 174 ? 0.617 3.006 -15.812 1 91.75 174 ASP B O 1
ATOM 3083 N N . ASN B 1 175 ? -0.668 4.184 -14.391 1 94.69 175 ASN B N 1
ATOM 3084 C CA . ASN B 1 175 ? -1.912 3.775 -15.039 1 94.69 175 ASN B CA 1
ATOM 3085 C C . ASN B 1 175 ? -2.045 2.256 -15.094 1 94.69 175 ASN B C 1
ATOM 3087 O O . ASN B 1 175 ? -2.434 1.698 -16.125 1 94.69 175 ASN B O 1
ATOM 3091 N N . ASP B 1 176 ? -1.65 1.597 -14.07 1 92.31 176 ASP B N 1
ATOM 3092 C CA . ASP B 1 176 ? -1.649 0.142 -13.953 1 92.31 176 ASP B CA 1
ATOM 3093 C C . ASP B 1 176 ? -2.303 -0.31 -12.648 1 92.31 176 ASP B C 1
ATOM 3095 O O . ASP B 1 176 ? -1.886 0.101 -11.562 1 92.31 176 ASP B O 1
ATOM 3099 N N . PRO B 1 177 ? -3.268 -1.121 -12.742 1 93.25 177 PRO B N 1
ATOM 3100 C CA . PRO B 1 177 ? -3.818 -1.811 -13.906 1 93.25 177 PRO B CA 1
ATOM 3101 C C . PRO B 1 177 ? -4.77 -0.931 -14.719 1 93.25 177 PRO B C 1
ATOM 3103 O O . PRO B 1 177 ? -5.191 -1.317 -15.812 1 93.25 177 PRO B O 1
ATOM 3106 N N . MET B 1 178 ? -5.102 0.197 -14.266 1 96.06 178 MET B N 1
ATOM 3107 C CA . MET B 1 178 ? -6.02 1.13 -14.914 1 96.06 178 MET B CA 1
ATOM 3108 C C . MET B 1 178 ? -5.664 2.572 -14.57 1 96.06 178 MET B C 1
ATOM 3110 O O . MET B 1 178 ? -4.746 2.818 -13.781 1 96.06 178 MET B O 1
ATOM 3114 N N . SER B 1 179 ? -6.387 3.539 -15.172 1 97.38 179 SER B N 1
ATOM 3115 C CA . SER B 1 179 ? -6.172 4.938 -14.812 1 97.38 179 SER B CA 1
ATOM 3116 C C . SER B 1 179 ? -6.746 5.25 -13.43 1 97.38 179 SER B C 1
ATOM 3118 O O . SER B 1 179 ? -7.59 4.508 -12.922 1 97.38 179 SER B O 1
ATOM 3120 N N . PHE B 1 180 ? -6.215 6.281 -12.883 1 97.88 180 PHE B N 1
ATOM 3121 C CA . PHE B 1 180 ? -6.742 6.719 -11.594 1 97.88 180 PHE B CA 1
ATOM 3122 C C . PHE B 1 180 ? -8.227 7.055 -11.703 1 97.88 180 PHE B C 1
ATOM 3124 O O . PHE B 1 180 ? -9.008 6.738 -10.805 1 97.88 180 PHE B O 1
ATOM 3131 N N . GLU B 1 181 ? -8.648 7.684 -12.758 1 98 181 GLU B N 1
ATOM 3132 C CA . GLU B 1 181 ? -10.047 8.031 -12.984 1 98 181 GLU B CA 1
ATOM 3133 C C . GLU B 1 181 ? -10.93 6.785 -13.031 1 98 181 GLU B C 1
ATOM 3135 O O . GLU B 1 181 ? -12.031 6.773 -12.477 1 98 181 GLU B O 1
ATOM 3140 N N . GLU B 1 182 ? -10.445 5.762 -13.633 1 98.19 182 GLU B N 1
ATOM 3141 C CA . GLU B 1 182 ? -11.18 4.504 -13.727 1 98.19 182 GLU B CA 1
ATOM 3142 C C . GLU B 1 182 ? -11.266 3.818 -12.367 1 98.19 182 GLU B C 1
ATOM 3144 O O . GLU B 1 182 ? -12.242 3.123 -12.07 1 98.19 182 GLU B O 1
ATOM 3149 N N . LEU B 1 183 ? -10.273 3.996 -11.516 1 98.31 183 LEU B N 1
ATOM 3150 C CA . LEU B 1 183 ? -10.203 3.371 -10.203 1 98.31 183 LEU B CA 1
ATOM 3151 C C . LEU B 1 183 ? -11.211 4 -9.242 1 98.31 183 LEU B C 1
ATOM 3153 O O . LEU B 1 183 ? -11.766 3.314 -8.383 1 98.31 183 LEU B O 1
ATOM 3157 N N . LYS B 1 184 ? -11.484 5.277 -9.383 1 98.31 184 LYS B N 1
ATOM 3158 C CA . LYS B 1 184 ? -12.125 6.121 -8.375 1 98.31 184 LYS B CA 1
ATOM 3159 C C . LYS B 1 184 ? -13.461 5.523 -7.93 1 98.31 184 LYS B C 1
ATOM 3161 O O . LYS B 1 184 ? -13.727 5.418 -6.73 1 98.31 184 LYS B O 1
ATOM 3166 N N . PRO B 1 185 ? -14.312 5.129 -8.875 1 98.31 185 PRO B N 1
ATOM 3167 C CA . PRO B 1 185 ? -15.594 4.598 -8.414 1 98.31 185 PRO B CA 1
ATOM 3168 C C . PRO B 1 1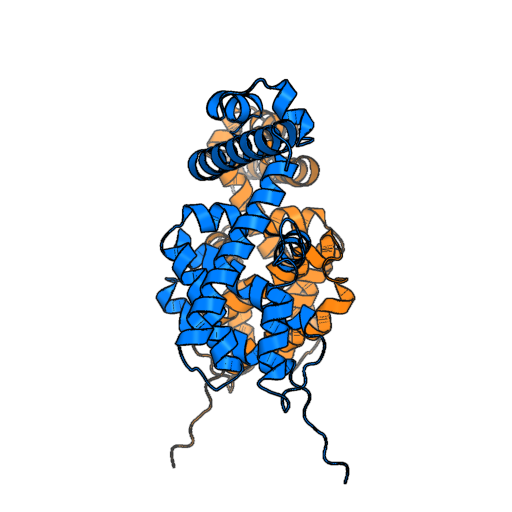85 ? -15.445 3.33 -7.578 1 98.31 185 PRO B C 1
ATOM 3170 O O . PRO B 1 185 ? -16.172 3.145 -6.598 1 98.31 185 PRO B O 1
ATOM 3173 N N . TYR B 1 186 ? -14.539 2.434 -7.891 1 98.62 186 TYR B N 1
ATOM 3174 C CA . TYR B 1 186 ? -14.305 1.196 -7.156 1 98.62 186 TYR B CA 1
ATOM 3175 C C . TYR B 1 186 ? -13.688 1.48 -5.789 1 98.62 186 TYR B C 1
ATOM 3177 O O . TYR B 1 186 ? -14.062 0.856 -4.793 1 98.62 186 TYR B O 1
ATOM 3185 N N . LEU B 1 187 ? -12.75 2.436 -5.797 1 98.75 187 LEU B N 1
ATOM 3186 C CA . LEU B 1 187 ? -12.109 2.844 -4.547 1 98.75 187 LEU B CA 1
ATOM 3187 C C . LEU B 1 187 ? -13.133 3.439 -3.588 1 98.75 187 LEU B C 1
ATOM 3189 O O . LEU B 1 187 ? -13.195 3.057 -2.416 1 98.75 187 LEU B O 1
ATOM 3193 N N . ASN B 1 188 ? -13.977 4.344 -4.117 1 98.69 188 ASN B N 1
ATOM 3194 C CA . ASN B 1 188 ? -14.992 4.988 -3.293 1 98.69 188 ASN B CA 1
ATOM 3195 C C . ASN B 1 188 ? -15.977 3.971 -2.723 1 98.69 188 ASN B C 1
ATOM 3197 O O . ASN B 1 188 ? -16.328 4.035 -1.545 1 98.69 188 ASN B O 1
ATOM 3201 N N . GLU B 1 189 ? -16.391 3.014 -3.531 1 98.56 189 GLU B N 1
ATOM 3202 C CA . GLU B 1 189 ? -17.297 1.969 -3.064 1 98.56 189 GLU B CA 1
ATOM 3203 C C . GLU B 1 189 ? -16.656 1.136 -1.958 1 98.56 189 GLU B C 1
ATOM 3205 O O . GLU B 1 189 ? -17.312 0.775 -0.982 1 98.56 189 GLU B O 1
ATOM 3210 N N . SER B 1 190 ? -15.43 0.834 -2.127 1 98.81 190 SER B N 1
ATOM 3211 C CA . SER B 1 190 ? -14.711 0.031 -1.143 1 98.81 190 SER B CA 1
ATOM 3212 C C . SER B 1 190 ? -14.555 0.783 0.175 1 98.81 190 SER B C 1
ATOM 3214 O O . SER B 1 190 ? -14.719 0.203 1.25 1 98.81 190 SER B O 1
ATOM 3216 N N . ILE B 1 191 ? -14.25 2.076 0.091 1 98.81 191 ILE B N 1
ATOM 3217 C CA . ILE B 1 191 ? -14.109 2.904 1.284 1 98.81 191 ILE B CA 1
ATOM 3218 C C . ILE B 1 191 ? -15.438 2.965 2.029 1 98.81 191 ILE B C 1
ATOM 3220 O O . ILE B 1 191 ? -15.484 2.801 3.252 1 98.81 191 ILE B O 1
ATOM 3224 N N . ARG B 1 192 ? -16.531 3.168 1.313 1 98.62 192 ARG B N 1
ATOM 3225 C CA . ARG B 1 192 ? -17.859 3.184 1.937 1 98.62 192 ARG B CA 1
ATOM 3226 C C . ARG B 1 192 ? -18.141 1.866 2.65 1 98.62 192 ARG B C 1
ATOM 3228 O O . ARG B 1 192 ? -18.688 1.858 3.754 1 98.62 192 ARG B O 1
ATOM 3235 N N . ALA B 1 193 ? -17.766 0.793 2.025 1 98.5 193 ALA B N 1
ATOM 3236 C CA . ALA B 1 193 ? -18 -0.523 2.613 1 98.5 193 ALA B CA 1
ATOM 3237 C C . ALA B 1 193 ? -17.188 -0.701 3.896 1 98.5 193 ALA B C 1
ATOM 3239 O O . ALA B 1 193 ? -17.688 -1.271 4.875 1 98.5 193 ALA B O 1
ATOM 3240 N N . ILE B 1 194 ? -15.953 -0.24 3.885 1 98.69 194 ILE B N 1
ATOM 3241 C CA . ILE B 1 194 ? -15.117 -0.295 5.078 1 98.69 194 ILE B CA 1
ATOM 3242 C C . ILE B 1 194 ? -15.773 0.502 6.203 1 98.69 194 ILE B C 1
ATOM 3244 O O . ILE B 1 194 ? -15.844 0.033 7.344 1 98.69 194 ILE B O 1
ATOM 3248 N N . ILE B 1 195 ? -16.266 1.704 5.879 1 98.19 195 ILE B N 1
ATOM 3249 C CA . ILE B 1 195 ? -16.938 2.549 6.863 1 98.19 195 ILE B CA 1
ATOM 3250 C C . ILE B 1 195 ? -18.141 1.812 7.445 1 98.19 195 ILE B C 1
ATOM 3252 O O . ILE B 1 195 ? -18.297 1.728 8.664 1 98.19 195 ILE B O 1
ATOM 3256 N N . ARG B 1 196 ? -18.906 1.223 6.641 1 97.75 196 ARG B N 1
ATOM 3257 C CA . ARG B 1 196 ? -20.141 0.566 7.066 1 97.75 196 ARG B CA 1
ATOM 3258 C C . ARG B 1 196 ? -19.844 -0.64 7.949 1 97.75 196 ARG B C 1
ATOM 3260 O O . ARG B 1 196 ? -20.609 -0.938 8.875 1 97.75 196 ARG B O 1
ATOM 3267 N N . ASN B 1 197 ? -18.75 -1.294 7.645 1 97.75 197 ASN B N 1
ATOM 3268 C CA . ASN B 1 197 ? -18.344 -2.42 8.477 1 97.75 197 ASN B CA 1
ATOM 3269 C C . ASN B 1 197 ? -18 -1.975 9.891 1 97.75 197 ASN B C 1
ATOM 3271 O O . ASN B 1 197 ? -17.938 -2.795 10.805 1 97.75 197 ASN B O 1
ATOM 3275 N N . HIS B 1 198 ? -17.75 -0.662 10.078 1 97.81 198 HIS B N 1
ATOM 3276 C CA . HIS B 1 198 ? -17.297 -0.181 11.375 1 97.81 198 HIS B CA 1
ATOM 3277 C C . HIS B 1 198 ? -18.391 0.588 12.102 1 97.81 198 HIS B C 1
ATOM 3279 O O . HIS B 1 198 ? -18.203 1.037 13.234 1 97.81 198 HIS B O 1
ATOM 3285 N N . ILE B 1 199 ? -19.484 0.786 11.414 1 96.88 199 ILE B N 1
ATOM 3286 C CA . ILE B 1 199 ? -20.609 1.429 12.062 1 96.88 199 ILE B CA 1
ATOM 3287 C C . ILE B 1 199 ? -21.328 0.425 12.969 1 96.88 199 ILE B C 1
ATOM 3289 O O . ILE B 1 199 ? -21.625 -0.695 12.547 1 96.88 199 ILE B O 1
ATOM 3293 N N . ILE B 1 200 ? -21.5 0.76 14.219 1 92.69 200 ILE B N 1
ATOM 3294 C CA . ILE B 1 200 ? -22.203 -0.052 15.203 1 92.69 200 ILE B CA 1
ATOM 3295 C C . ILE B 1 200 ? -23.703 0.183 15.086 1 92.69 200 ILE B C 1
ATOM 3297 O O . ILE B 1 200 ? -24.172 1.324 15.148 1 92.69 200 ILE B O 1
ATOM 3301 N N . GLU B 1 201 ? -24.453 -0.87 14.695 1 80.25 201 GLU B N 1
ATOM 3302 C CA . GLU B 1 201 ? -25.906 -0.749 14.617 1 80.25 201 GLU B CA 1
ATOM 3303 C C . GLU B 1 201 ? -26.531 -0.763 16.016 1 80.25 201 GLU B C 1
ATOM 3305 O O . GLU B 1 201 ? -26.047 -1.455 16.906 1 80.25 201 GLU B O 1
ATOM 3310 N N . ASP B 1 202 ? -27.266 0.275 16.406 1 70.69 202 ASP B N 1
ATOM 3311 C CA . ASP B 1 202 ? -28.047 0.274 17.641 1 70.69 202 ASP B CA 1
ATOM 3312 C C . ASP B 1 202 ? -28.906 -0.979 17.75 1 70.69 202 ASP B C 1
ATOM 3314 O O . ASP B 1 202 ? -29.672 -1.295 16.828 1 70.69 202 ASP B O 1
ATOM 3318 N N . THR B 1 203 ? -28.516 -2.164 18.109 1 57.09 203 THR B N 1
ATOM 3319 C CA . THR B 1 203 ? -29.5 -3.189 18.438 1 57.09 203 THR B CA 1
ATOM 3320 C C . THR B 1 203 ? -30.594 -2.613 19.328 1 57.09 203 THR B C 1
ATOM 3322 O O . THR B 1 203 ? -30.328 -2.051 20.391 1 57.09 203 THR B O 1
ATOM 3325 N N . ALA B 1 204 ? -31.906 -2.275 18.844 1 42.62 204 ALA B N 1
ATOM 3326 C CA . ALA B 1 204 ? -33.094 -2.07 19.641 1 42.62 204 ALA B CA 1
ATOM 3327 C C . ALA B 1 204 ? -33.188 -3.111 20.75 1 42.62 204 ALA B C 1
ATOM 3329 O O . ALA B 1 204 ? -33.156 -4.316 20.484 1 42.62 204 ALA B O 1
ATOM 3330 N N . GLU B 1 205 ? -32.656 -2.939 21.922 1 38.75 205 GLU B N 1
ATOM 3331 C CA . GLU B 1 205 ? -33.281 -3.66 23.031 1 38.75 205 GLU B CA 1
ATOM 3332 C C . GLU B 1 205 ? -34.781 -3.732 22.859 1 38.75 205 GLU B C 1
ATOM 3334 O O . GLU B 1 205 ? -35.469 -2.701 22.797 1 38.75 205 GLU B O 1
ATOM 3339 N N . ASN B 1 206 ? -35.281 -4.594 21.969 1 32.31 206 ASN B N 1
ATOM 3340 C CA . ASN B 1 206 ? -36.531 -5.098 22.531 1 32.31 206 ASN B CA 1
ATOM 3341 C C . ASN B 1 206 ? -36.344 -5.578 23.969 1 32.31 206 ASN B C 1
ATOM 3343 O O . ASN B 1 206 ? -35.344 -6.254 24.281 1 32.31 206 ASN B O 1
#

Secondary structure (DSSP, 8-state):
--HHHHHHHHHHHHHHHHHHHHHHHH-STT--HHHHHHHHTS-HHHHHHH-SSHHHHHHHHHHHHHHHHHHHHHHHHHHH----HHHHHHHHHHHHHHHHHH-HHHHHHHHTT--HHHHHHHHH--SSS--SHHHHHHHHHHHT-TT--BSSHHHHHHHHHHHHHHHHHHHHHH--SS-HHHHHHHHHHHHHHHHHHHB-------/--HHHHHHHHHHHHHHHHHHHHHHHH-STT--HHHHHHHHTS-HHHHHHH-SSHHHHHHHHHHHHHHHHHHHHHHHHHHHT--SHHHHHHHHHHHHHHHHHH-HHHHHHHHTT--HHHHHHHHH--SSS--SHHHHHHHHHHHT-TT--BSSHHHHHHHHHHHHHHHHHHHHHH--SS-HHHHHHHHHHHHHHHHHHHB-------